Protein AF-A0A433MVR6-F1 (afdb_monomer)

Organism: NCBI:txid1775474

InterPro domains:
  IPR006218 DAHP synthetase I/KDSA [PF00793] (49-346)
  IPR006219 DAHP synthase, class 1 [PTHR21225] (10-360)
  IPR006219 DAHP synthase, class 1 [TIGR00034] (14-357)
  IPR013785 Aldolase-type TIM barrel [G3DSA:3.20.20.70] (6-361)

Mean predicted aligned error: 8.42 Å

Sequence (423 aa):
MSTPNADTYHAEASDIRELPPPESVMRFYPVAGTPVEALVLTTRKTIHQILDGDDDRLLVVMGPCSIHDPKAAFEYALKLAKQRERFADSLEIVMRVYFEKPRTTVGWKGLINDPYLDESFKINEGLRIARQVLIDINNLGLPAGSEFLDVISPQYIGDLISWGAIGARTTESQVHRELASGLSAPIGFKNGTDGNIRIAVDAIQAAARGHHFLSVHKNGHVAIVETTGNPDCHVILRGGKSPNYDAESVELACLGLQEAGLRPSLMVDCSHANSSKMHEKQIAVAGDVAAQIAGGSSRVFGVMVESHLREGAQRFAPGRDRAADLVYGQSITDACLGWDDSVQVLEALSEAVRGRRRARLEKEGVYVRKRRGSVVYSVDSTSPDAAFVDLVDAPLAQPAGAAEGVDLNATGWQHHADFAPLA

pLDDT: mean 87.71, std 20.73, range [27.22, 98.94]

Nearest PDB structures (foldseek):
  1kfl-assembly1_C  TM=9.816E-01  e=2.145E-48  Escherichia coli
  8e0u-assembly1_D  TM=9.886E-01  e=5.923E-48  Escherichia coli K-12
  5czt-assembly1_D  TM=9.886E-01  e=2.137E-47  Neisseria meningitidis MC58
  5dcd-assembly1_B  TM=9.903E-01  e=3.647E-47  Neisseria meningitidis MC58
  5d05-assembly1_D  TM=9.767E-01  e=4.281E-47  Neisseria meningitidis MC58

Solvent-accessible surface area (backbone atoms only — not comparable to full-atom values): 22994 Å² total; per-residue (Å²): 129,86,64,90,64,53,94,83,60,69,79,100,60,99,74,89,80,88,72,76,27,30,48,62,57,39,68,80,59,72,44,87,96,38,73,46,39,55,50,29,55,51,46,26,53,50,51,46,30,30,78,70,63,78,35,82,38,35,37,36,38,38,23,40,56,38,49,76,48,71,66,48,50,50,56,45,40,61,57,47,30,55,49,34,63,75,36,52,89,26,33,48,55,29,36,34,57,21,42,50,69,94,68,97,64,93,68,66,68,21,24,37,44,23,49,79,49,47,75,75,53,45,36,71,55,9,51,52,51,52,42,49,50,45,50,56,38,28,68,64,74,27,44,31,23,33,66,60,93,61,73,53,64,53,63,64,44,50,86,56,37,25,32,36,31,32,48,42,89,40,25,76,36,64,70,51,27,47,45,49,8,56,43,92,33,39,35,33,21,24,23,25,71,70,45,46,51,62,48,16,54,56,27,36,64,52,10,44,34,58,41,75,46,80,35,54,41,52,80,52,46,80,34,81,45,79,30,77,28,23,84,53,46,41,43,25,40,36,18,21,83,52,57,40,67,50,73,68,45,44,51,55,52,25,51,55,28,45,77,71,76,40,73,48,45,30,28,38,32,22,34,57,34,40,17,70,72,37,40,78,39,24,55,58,47,48,49,52,45,21,50,45,28,31,73,55,48,70,48,61,42,27,39,33,44,42,23,30,66,29,50,39,54,47,90,70,47,49,63,73,50,62,74,87,75,56,64,83,39,41,29,69,63,56,45,12,27,24,45,69,60,46,52,52,50,52,52,48,43,35,50,12,42,52,35,20,54,51,52,48,34,51,74,73,45,37,43,79,46,80,50,99,95,45,83,42,54,31,68,46,99,81,55,98,78,55,76,75,64,82,80,72,79,74,81,76,77,77,80,83,72,88,80,80,81,84,56,87,84,70,60,80,84,61,86,82,77,80,73,76,83,82,129

Radius of gyration: 23.16 Å; Cα contacts (8 Å, |Δi|>4): 823; chains: 1; bounding box: 75×46×68 Å

Structure (mmCIF, N/CA/C/O backbone):
data_AF-A0A433MVR6-F1
#
_entry.id   AF-A0A433MVR6-F1
#
loop_
_atom_site.group_PDB
_atom_site.id
_atom_site.type_symbol
_atom_site.label_atom_id
_atom_site.label_alt_id
_atom_site.label_comp_id
_atom_site.label_asym_id
_atom_site.label_entity_id
_atom_site.label_seq_id
_atom_site.pdbx_PDB_ins_code
_atom_site.Cartn_x
_atom_site.Cartn_y
_atom_site.Cartn_z
_atom_site.occupancy
_atom_site.B_iso_or_equiv
_atom_site.auth_seq_id
_atom_site.auth_comp_id
_atom_site.auth_asym_id
_atom_site.auth_atom_id
_atom_site.pdbx_PDB_model_num
ATOM 1 N N . MET A 1 1 ? 26.571 22.822 -30.594 1.00 40.53 1 MET A N 1
ATOM 2 C CA . MET A 1 1 ? 27.180 23.776 -29.644 1.00 40.53 1 MET A CA 1
ATOM 3 C C . MET A 1 1 ? 27.637 22.960 -28.453 1.00 40.53 1 MET A C 1
ATOM 5 O O . MET A 1 1 ? 26.811 22.243 -27.908 1.00 40.53 1 MET A O 1
ATOM 9 N N . SER A 1 2 ? 28.931 22.966 -28.133 1.00 44.94 2 SER A N 1
ATOM 10 C CA . SER A 1 2 ? 29.460 22.289 -26.943 1.00 44.94 2 SER A CA 1
ATOM 11 C C . SER A 1 2 ? 28.759 22.850 -25.709 1.00 44.94 2 SER A C 1
ATOM 13 O O . SER A 1 2 ? 28.774 24.064 -25.500 1.00 44.94 2 SER A O 1
ATOM 15 N N . THR A 1 3 ? 28.104 21.994 -24.933 1.00 50.00 3 THR A N 1
ATOM 16 C CA . THR A 1 3 ? 27.470 22.394 -23.677 1.00 50.00 3 THR A CA 1
ATOM 17 C C . THR A 1 3 ? 28.542 22.948 -22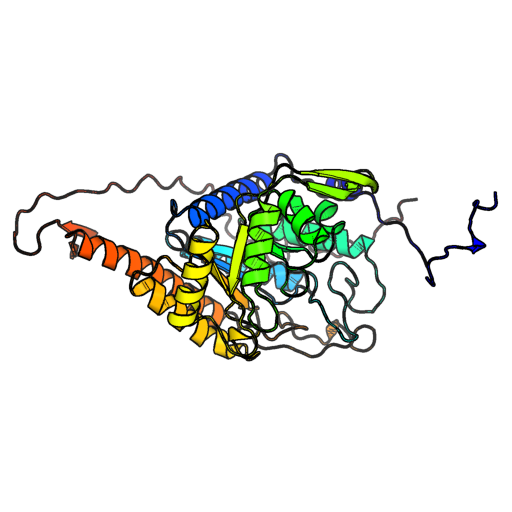.734 1.00 50.00 3 THR A C 1
ATOM 19 O O . THR A 1 3 ? 29.548 22.269 -22.506 1.00 50.00 3 THR A O 1
ATOM 22 N N . PRO A 1 4 ? 28.380 24.173 -22.203 1.00 52.75 4 PRO A N 1
ATOM 23 C CA . PRO A 1 4 ? 29.307 24.691 -21.211 1.00 52.75 4 PRO A CA 1
ATOM 24 C C . PRO A 1 4 ? 29.256 23.765 -19.987 1.00 52.75 4 PRO A C 1
ATOM 26 O O . PRO A 1 4 ? 28.167 23.466 -19.507 1.00 52.75 4 PRO A O 1
ATOM 29 N N . ASN A 1 5 ? 30.420 23.303 -19.517 1.00 54.41 5 ASN A N 1
ATOM 30 C CA . ASN A 1 5 ? 30.623 22.356 -18.402 1.00 54.41 5 ASN A CA 1
ATOM 31 C C . ASN A 1 5 ? 30.424 20.856 -18.686 1.00 54.41 5 ASN A C 1
ATOM 33 O O . ASN A 1 5 ? 30.235 20.098 -17.740 1.00 54.41 5 ASN A O 1
ATOM 37 N N . ALA A 1 6 ? 30.526 20.406 -19.941 1.00 55.09 6 ALA A N 1
ATOM 38 C CA . ALA A 1 6 ? 30.611 18.973 -20.247 1.00 55.09 6 ALA A CA 1
ATOM 39 C C . ALA A 1 6 ? 31.662 18.259 -19.358 1.00 55.09 6 ALA A C 1
ATOM 41 O O . ALA A 1 6 ? 31.325 17.330 -18.638 1.00 55.09 6 ALA A O 1
ATOM 42 N N . ASP A 1 7 ? 32.885 18.785 -19.279 1.00 60.75 7 ASP A N 1
ATOM 43 C CA . ASP A 1 7 ? 34.023 18.068 -18.682 1.00 60.75 7 ASP A CA 1
ATOM 44 C C . ASP A 1 7 ? 33.969 17.852 -17.153 1.00 60.75 7 ASP A C 1
ATOM 46 O O . ASP A 1 7 ? 34.765 17.079 -16.620 1.00 60.75 7 ASP A O 1
ATOM 50 N N . THR A 1 8 ? 33.079 18.533 -16.416 1.00 68.88 8 THR A N 1
ATOM 51 C CA . THR A 1 8 ? 32.998 18.428 -14.942 1.00 68.88 8 THR A CA 1
ATOM 52 C C . THR A 1 8 ? 31.799 17.628 -14.438 1.00 68.88 8 THR A C 1
ATOM 54 O O . THR A 1 8 ? 31.781 17.249 -13.265 1.00 68.88 8 THR A O 1
ATOM 57 N N . TYR A 1 9 ? 30.815 17.345 -15.296 1.00 61.91 9 TYR A N 1
ATOM 58 C CA . TYR A 1 9 ? 29.687 16.475 -14.982 1.00 61.91 9 TYR A CA 1
ATOM 59 C C . TYR A 1 9 ? 29.184 15.770 -16.242 1.00 61.91 9 TYR A C 1
ATOM 61 O O . TYR A 1 9 ? 28.566 16.369 -17.123 1.00 61.91 9 TYR A O 1
ATOM 69 N N . HIS A 1 10 ? 29.374 14.457 -16.261 1.00 65.38 10 HIS A N 1
ATOM 70 C CA . HIS A 1 10 ? 28.699 13.549 -17.168 1.00 65.38 10 HIS A CA 1
ATOM 71 C C . HIS A 1 10 ? 27.978 12.507 -16.323 1.00 65.38 10 HIS A C 1
ATOM 73 O O . HIS A 1 10 ? 28.538 11.994 -15.353 1.00 65.38 10 HIS A O 1
ATOM 79 N N . ALA A 1 11 ? 26.733 12.189 -16.673 1.00 62.41 11 ALA A N 1
ATOM 80 C CA . ALA A 1 11 ? 26.140 10.969 -16.156 1.00 62.41 11 ALA A CA 1
ATOM 81 C C . ALA A 1 11 ? 27.000 9.801 -16.662 1.00 62.41 11 ALA A C 1
ATOM 83 O O . ALA A 1 11 ? 27.183 9.665 -17.871 1.00 62.41 11 ALA A O 1
ATOM 84 N N . GLU A 1 12 ? 27.524 8.978 -15.752 1.00 76.62 12 GLU A N 1
ATOM 85 C CA . GLU A 1 12 ? 28.157 7.688 -16.068 1.00 76.62 12 GLU A CA 1
ATOM 86 C C . GLU A 1 12 ? 27.065 6.714 -16.550 1.00 76.62 12 GLU A C 1
ATOM 88 O O . GLU A 1 12 ? 26.672 5.773 -15.860 1.00 76.62 12 GLU A O 1
ATOM 93 N N . ALA A 1 13 ? 26.484 7.022 -17.709 1.00 73.38 13 ALA A N 1
ATOM 94 C CA . ALA A 1 13 ? 25.318 6.378 -18.283 1.00 73.38 13 ALA A CA 1
ATOM 95 C C . ALA A 1 13 ? 25.655 5.874 -19.685 1.00 73.38 13 ALA A C 1
ATOM 97 O O . ALA A 1 13 ? 26.196 6.601 -20.516 1.00 73.38 13 ALA A O 1
ATOM 98 N N . SER A 1 14 ? 25.300 4.620 -19.960 1.00 78.69 14 SER A N 1
ATOM 99 C CA . SER A 1 14 ? 25.455 4.029 -21.290 1.00 78.69 14 SER A CA 1
ATOM 100 C C . SER A 1 14 ? 24.439 4.562 -22.305 1.00 78.69 14 SER A C 1
ATOM 102 O O . SER A 1 14 ? 24.675 4.452 -23.503 1.00 78.69 14 SER A O 1
ATOM 104 N N . ASP A 1 15 ? 23.300 5.082 -21.834 1.00 82.38 15 ASP A N 1
ATOM 105 C CA . ASP A 1 15 ? 22.195 5.607 -22.644 1.00 82.38 15 ASP A CA 1
ATOM 106 C C . ASP A 1 15 ? 21.278 6.500 -21.782 1.00 82.38 15 ASP A C 1
ATOM 108 O O . ASP A 1 15 ? 21.122 6.249 -20.584 1.00 82.38 15 ASP A O 1
ATOM 112 N N . ILE A 1 16 ? 20.661 7.522 -22.383 1.00 83.19 16 ILE A N 1
ATOM 113 C CA . ILE A 1 16 ? 19.662 8.399 -21.751 1.00 83.19 16 ILE A CA 1
ATOM 114 C C . ILE A 1 16 ? 18.509 8.584 -22.739 1.00 83.19 16 ILE A C 1
ATOM 116 O O . ILE A 1 16 ? 18.700 9.096 -23.841 1.00 83.19 16 ILE A O 1
ATOM 120 N N . ARG A 1 17 ? 17.300 8.196 -22.322 1.00 87.19 17 ARG A N 1
ATOM 121 C CA . ARG A 1 17 ? 16.072 8.302 -23.118 1.00 87.19 17 ARG A CA 1
ATOM 122 C C . ARG A 1 17 ? 15.026 9.124 -22.378 1.00 87.19 17 ARG A C 1
ATOM 124 O O . ARG A 1 17 ? 14.843 8.960 -21.174 1.00 87.19 17 ARG A O 1
ATOM 131 N N . GLU A 1 18 ? 14.328 9.982 -23.111 1.00 89.81 18 GLU A N 1
ATOM 132 C CA . GLU A 1 18 ? 13.234 10.785 -22.568 1.00 89.81 18 GLU A CA 1
ATOM 133 C C . GLU A 1 18 ? 11.985 9.926 -22.312 1.00 89.81 18 GLU A C 1
ATOM 135 O O . GLU A 1 18 ? 11.651 9.016 -23.080 1.00 89.81 18 GLU A O 1
ATOM 140 N N . LEU A 1 19 ? 11.283 10.237 -21.220 1.00 93.69 19 LEU A N 1
ATOM 141 C CA . LEU A 1 19 ? 9.950 9.709 -20.934 1.00 93.69 19 LEU A CA 1
ATOM 142 C C . LEU A 1 19 ? 8.889 10.641 -21.539 1.00 93.69 19 LEU A C 1
ATOM 144 O O . LEU A 1 19 ? 9.098 11.856 -21.576 1.00 93.69 19 LEU A O 1
ATOM 148 N N . PRO A 1 20 ? 7.731 10.119 -21.984 1.00 93.06 20 PRO A N 1
ATOM 149 C CA . PRO A 1 20 ? 6.635 10.959 -22.433 1.00 93.06 20 PRO A CA 1
ATOM 150 C C . PRO A 1 20 ? 6.147 11.825 -21.267 1.00 93.06 20 PRO A C 1
ATOM 152 O O . PRO A 1 20 ? 6.034 11.313 -20.155 1.00 93.06 20 PRO A O 1
ATOM 155 N N . PRO A 1 21 ? 5.770 13.091 -21.502 1.00 95.94 21 PRO A N 1
ATOM 156 C CA . PRO A 1 21 ? 5.158 13.922 -20.472 1.00 95.94 21 PRO A CA 1
ATOM 157 C C . PRO A 1 21 ? 3.971 13.228 -19.783 1.00 95.94 21 PRO A C 1
ATOM 159 O O . PRO A 1 21 ? 3.166 12.593 -20.478 1.00 95.94 21 PRO A O 1
ATOM 162 N N . PRO A 1 22 ? 3.787 13.383 -18.457 1.00 96.62 22 PRO A N 1
ATOM 163 C CA . PRO A 1 22 ? 2.643 12.801 -17.756 1.00 96.62 22 PRO A CA 1
ATOM 164 C C . PRO A 1 22 ? 1.285 13.125 -18.392 1.00 96.62 22 PRO A C 1
ATOM 166 O O . PRO A 1 22 ? 0.444 12.239 -18.531 1.00 96.62 22 PRO A O 1
ATOM 169 N N . GLU A 1 23 ? 1.084 14.365 -18.848 1.00 95.56 23 GLU A N 1
ATOM 170 C CA . GLU A 1 23 ? -0.154 14.807 -19.503 1.00 95.56 23 GLU A CA 1
ATOM 171 C C . GLU A 1 23 ? -0.449 14.043 -20.798 1.00 95.56 23 GLU A C 1
ATOM 173 O O . GLU A 1 23 ? -1.612 13.796 -21.116 1.00 95.56 23 GLU A O 1
ATOM 178 N N . SER A 1 24 ? 0.593 13.622 -21.523 1.00 94.56 24 SER A N 1
ATOM 179 C CA . SER A 1 24 ? 0.449 12.830 -22.744 1.00 94.56 24 SER A CA 1
ATOM 180 C C . SER A 1 24 ? -0.156 11.471 -22.414 1.00 94.56 24 SER A C 1
ATOM 182 O O . SER A 1 24 ? -1.156 11.079 -23.009 1.00 94.56 24 SER A O 1
ATOM 184 N N . VAL A 1 25 ? 0.374 10.793 -21.391 1.00 94.12 25 VAL A N 1
ATOM 185 C CA . VAL A 1 25 ? -0.183 9.520 -20.914 1.00 94.12 25 VAL A CA 1
ATOM 186 C C . VAL A 1 25 ? -1.604 9.731 -20.381 1.00 94.12 25 VAL A C 1
ATOM 188 O O . VAL A 1 25 ? -2.526 9.032 -20.791 1.00 94.12 25 VAL A O 1
ATOM 191 N N . MET A 1 26 ? -1.827 10.738 -19.537 1.00 94.81 26 MET A N 1
ATOM 192 C CA . MET A 1 26 ? -3.146 11.023 -18.956 1.00 94.81 26 MET A CA 1
ATOM 193 C C . MET A 1 26 ? -4.222 11.328 -20.003 1.00 94.81 26 MET A C 1
ATOM 195 O O . MET A 1 26 ? -5.380 10.974 -19.802 1.00 94.81 26 MET A O 1
ATOM 199 N N . ARG A 1 27 ? -3.859 11.929 -21.141 1.00 93.94 27 ARG A N 1
ATOM 200 C CA . ARG A 1 27 ? -4.797 12.207 -22.236 1.00 93.94 27 ARG A CA 1
ATOM 201 C C . ARG A 1 27 ? -5.346 10.938 -22.893 1.00 93.94 27 ARG A C 1
ATOM 203 O O . ARG A 1 27 ? -6.508 10.930 -23.286 1.00 93.94 27 ARG A O 1
ATOM 210 N N . PHE A 1 28 ? -4.534 9.888 -23.019 1.00 92.69 28 PHE A N 1
ATOM 211 C CA . PHE A 1 28 ? -4.978 8.596 -23.563 1.00 92.69 28 PHE A CA 1
ATOM 212 C C . PHE A 1 28 ? -5.718 7.739 -22.529 1.00 92.69 28 PHE A C 1
ATOM 214 O O . PHE A 1 28 ? -6.469 6.845 -22.902 1.00 92.69 28 PHE A O 1
ATOM 221 N N . TYR A 1 29 ? -5.538 8.047 -21.244 1.00 92.00 29 TYR A N 1
ATOM 222 C CA . TYR A 1 29 ? -6.104 7.319 -20.112 1.00 92.00 29 TYR A CA 1
ATOM 223 C C . TYR A 1 29 ? -6.784 8.302 -19.130 1.00 92.00 29 TYR A C 1
ATOM 225 O O . TYR A 1 29 ? -6.279 8.498 -18.012 1.00 92.00 29 TYR A O 1
ATOM 233 N N . PRO A 1 30 ? -7.867 8.989 -19.551 1.00 93.06 30 PRO A N 1
ATOM 234 C CA . PRO A 1 30 ? -8.478 10.066 -18.779 1.00 93.06 30 PRO A CA 1
ATOM 235 C C . PRO A 1 30 ? -9.259 9.536 -17.572 1.00 93.06 30 PRO A C 1
ATOM 237 O O . PRO A 1 30 ? -9.938 8.517 -17.654 1.00 93.06 30 PRO A O 1
ATOM 240 N N . VAL A 1 31 ? -9.183 10.271 -16.460 1.00 94.25 31 VAL A N 1
ATOM 241 C CA . VAL A 1 31 ? -9.880 9.945 -15.200 1.00 94.25 31 VAL A CA 1
ATOM 242 C C . VAL A 1 31 ? -10.881 11.030 -14.808 1.00 94.25 31 VAL A C 1
ATOM 244 O O . VAL A 1 31 ? -11.945 10.710 -14.286 1.00 94.25 31 VAL A O 1
ATOM 247 N N . ALA A 1 32 ? -10.587 12.298 -15.102 1.00 93.00 32 ALA A N 1
ATOM 248 C CA . ALA A 1 32 ? -11.468 13.416 -14.776 1.00 93.00 32 ALA A CA 1
ATOM 249 C C . ALA A 1 32 ? -12.870 13.240 -15.392 1.00 93.00 32 ALA A C 1
ATOM 251 O O . ALA A 1 32 ? -13.007 12.950 -16.582 1.00 93.00 32 ALA A O 1
ATOM 252 N N . GLY A 1 33 ? -13.906 13.423 -14.578 1.00 94.00 33 GLY A N 1
ATOM 253 C CA . GLY A 1 33 ? -15.312 13.264 -14.940 1.00 94.00 33 GLY A CA 1
ATOM 254 C C . GLY A 1 33 ? -15.796 11.814 -15.050 1.00 94.00 33 GLY A C 1
ATOM 255 O O . GLY A 1 33 ? -16.928 11.593 -15.477 1.00 94.00 33 GLY A O 1
ATOM 256 N N . THR A 1 34 ? -14.975 10.822 -14.695 1.00 96.94 34 THR A N 1
ATOM 257 C CA . THR A 1 34 ? -15.342 9.398 -14.783 1.00 96.94 34 THR A CA 1
ATOM 258 C C . THR A 1 34 ? -15.802 8.835 -13.428 1.00 96.94 34 THR A C 1
ATOM 260 O O . THR A 1 34 ? -15.471 9.394 -12.379 1.00 96.94 34 THR A O 1
ATOM 263 N N . PRO A 1 35 ? -16.503 7.684 -13.399 1.00 97.81 35 PRO A N 1
ATOM 264 C CA . PRO A 1 35 ? -16.788 6.971 -12.151 1.00 97.81 35 PRO A CA 1
ATOM 265 C C . PRO A 1 35 ? -15.534 6.595 -11.344 1.00 97.81 35 PRO A C 1
ATOM 267 O O . PRO A 1 35 ? -15.609 6.492 -10.121 1.00 97.81 35 PRO A O 1
ATOM 270 N N . VAL A 1 36 ? -14.379 6.436 -12.004 1.00 98.38 36 VAL A N 1
ATOM 271 C CA . VAL A 1 36 ? -13.091 6.167 -11.345 1.00 98.38 36 VAL A CA 1
ATOM 272 C C . VAL A 1 36 ? -12.664 7.340 -10.467 1.00 98.38 36 VAL A C 1
ATOM 274 O O . VAL A 1 36 ? -12.262 7.122 -9.327 1.00 98.38 36 VAL A O 1
ATOM 277 N N . GLU A 1 37 ? -12.794 8.580 -10.948 1.00 98.25 37 GLU A N 1
ATOM 278 C CA . GLU A 1 37 ? -12.492 9.768 -10.138 1.00 98.25 37 GLU A CA 1
ATOM 279 C C . GLU A 1 37 ? -13.375 9.814 -8.888 1.00 98.25 37 GLU A C 1
ATOM 281 O O . GLU A 1 37 ? -12.871 9.989 -7.777 1.00 98.25 37 GLU A O 1
ATOM 286 N N . ALA A 1 38 ? -14.683 9.593 -9.054 1.00 98.44 38 ALA A N 1
ATOM 287 C CA . ALA A 1 38 ? -15.625 9.572 -7.940 1.00 98.44 38 ALA A CA 1
ATOM 288 C C . ALA A 1 38 ? -15.262 8.489 -6.912 1.00 98.44 38 ALA A C 1
ATOM 290 O O . ALA A 1 38 ? -15.201 8.784 -5.719 1.00 98.44 38 ALA A O 1
ATOM 291 N N . LEU A 1 39 ? -14.951 7.268 -7.363 1.00 98.81 39 LEU A N 1
ATOM 292 C CA . LEU A 1 39 ? -14.508 6.181 -6.489 1.00 98.81 39 LEU A CA 1
ATOM 293 C C . LEU A 1 39 ? -13.250 6.568 -5.705 1.00 98.81 39 LEU A C 1
ATOM 295 O O . LEU A 1 39 ? -13.227 6.420 -4.484 1.00 98.81 39 LEU A O 1
ATOM 299 N N . VAL A 1 40 ? -12.221 7.089 -6.381 1.00 98.81 40 VAL A N 1
ATOM 300 C CA . VAL A 1 40 ? -10.959 7.469 -5.733 1.00 98.81 40 VAL A CA 1
ATOM 301 C C . VAL A 1 40 ? -11.196 8.535 -4.665 1.00 98.81 40 VAL A C 1
ATOM 303 O O . VAL A 1 40 ? -10.710 8.386 -3.542 1.00 98.81 40 VAL A O 1
ATOM 306 N N . LEU A 1 41 ? -11.960 9.585 -4.983 1.00 98.62 41 LEU A N 1
ATOM 307 C CA . LEU A 1 41 ? -12.265 10.672 -4.050 1.00 98.62 41 LEU A CA 1
ATOM 308 C C . LEU A 1 41 ? -13.105 10.195 -2.860 1.00 98.62 41 LEU A C 1
ATOM 310 O O . LEU A 1 41 ? -12.794 10.532 -1.715 1.00 98.62 41 LEU A O 1
ATOM 314 N N . THR A 1 42 ? -14.138 9.384 -3.102 1.00 98.62 42 THR A N 1
ATOM 315 C CA . THR A 1 42 ? -14.970 8.822 -2.033 1.00 98.62 42 THR A CA 1
ATOM 316 C C . THR A 1 42 ? -14.162 7.895 -1.132 1.00 98.62 42 THR A C 1
ATOM 318 O O . THR A 1 42 ? -14.232 8.046 0.084 1.00 98.62 42 THR A O 1
ATOM 321 N N . THR A 1 43 ? -13.339 7.000 -1.685 1.00 98.88 43 THR A N 1
ATOM 322 C CA . THR A 1 43 ? -12.502 6.113 -0.867 1.00 98.88 43 THR A CA 1
ATOM 323 C C . THR A 1 43 ? -11.470 6.895 -0.057 1.00 98.88 43 THR A C 1
ATOM 325 O O . THR A 1 43 ? -11.283 6.587 1.115 1.00 98.88 43 THR A O 1
ATOM 328 N N . ARG A 1 44 ? -10.833 7.937 -0.613 1.00 98.81 44 ARG A N 1
ATOM 329 C CA . ARG A 1 44 ? -9.914 8.796 0.163 1.00 98.81 44 ARG A CA 1
ATOM 330 C C . ARG A 1 44 ? -10.617 9.423 1.365 1.00 98.81 44 ARG A C 1
ATOM 332 O O . ARG A 1 44 ? -10.091 9.366 2.472 1.00 98.81 44 ARG A O 1
ATOM 339 N N . LYS A 1 45 ? -11.833 9.943 1.164 1.00 98.75 45 LYS A N 1
ATOM 340 C CA . LYS A 1 45 ? -12.663 10.480 2.250 1.00 98.75 45 LYS A CA 1
ATOM 341 C C . LYS A 1 45 ? -13.010 9.410 3.290 1.00 98.75 45 LYS A C 1
ATOM 343 O O . LYS A 1 45 ? -12.926 9.680 4.481 1.00 98.75 45 LYS A O 1
ATOM 348 N N . THR A 1 46 ? -13.380 8.210 2.857 1.00 98.81 46 THR A N 1
ATOM 349 C CA . THR A 1 46 ? -13.657 7.089 3.762 1.00 98.81 46 THR A CA 1
ATOM 350 C C . THR A 1 46 ? -12.434 6.714 4.593 1.00 98.81 46 THR A C 1
ATOM 352 O O . THR A 1 46 ? -12.546 6.538 5.801 1.00 98.81 46 THR A O 1
ATOM 355 N N . ILE A 1 47 ? -11.254 6.626 3.979 1.00 98.88 47 ILE A N 1
ATOM 356 C CA . ILE A 1 47 ? -10.023 6.314 4.707 1.00 98.88 47 ILE A CA 1
ATOM 357 C C . ILE A 1 47 ? -9.697 7.423 5.707 1.00 98.88 47 ILE A C 1
ATOM 359 O O . ILE A 1 47 ? -9.348 7.110 6.838 1.00 98.88 47 ILE A O 1
ATOM 363 N N . HIS A 1 48 ? -9.866 8.693 5.332 1.00 98.62 48 HIS A N 1
ATOM 364 C CA . HIS A 1 48 ? -9.757 9.812 6.268 1.00 98.62 48 HIS A CA 1
ATOM 365 C C . HIS A 1 48 ? -10.697 9.630 7.474 1.00 98.62 48 HIS A C 1
ATOM 367 O O . HIS A 1 48 ? -10.246 9.696 8.608 1.00 98.62 48 HIS A O 1
ATOM 373 N N . GLN A 1 49 ? -11.970 9.279 7.261 1.00 98.69 49 GLN A N 1
ATOM 374 C CA . GLN A 1 49 ? -12.922 9.024 8.355 1.00 98.69 49 GLN A CA 1
ATOM 375 C C . GLN A 1 49 ? -12.502 7.854 9.262 1.00 98.69 49 GLN A C 1
ATOM 377 O O . GLN A 1 49 ? -12.684 7.929 10.476 1.00 98.69 49 GLN A O 1
ATOM 382 N N . ILE A 1 50 ? -11.906 6.797 8.701 1.00 98.69 50 ILE A N 1
ATOM 383 C CA . ILE A 1 50 ? -11.346 5.677 9.476 1.00 98.69 50 ILE A CA 1
ATOM 384 C C . ILE A 1 50 ? -10.139 6.137 10.309 1.00 98.69 50 ILE A C 1
ATOM 386 O O . ILE A 1 50 ? -10.042 5.810 11.492 1.00 98.69 50 ILE A O 1
ATOM 390 N N . LEU A 1 51 ? -9.229 6.920 9.719 1.00 97.81 51 LEU A N 1
ATOM 391 C CA . LEU A 1 51 ? -8.080 7.506 10.424 1.00 97.81 51 LEU A CA 1
ATOM 392 C C . LEU A 1 51 ? -8.518 8.475 11.531 1.00 97.81 51 LEU A C 1
ATOM 394 O O . LEU A 1 51 ? -7.854 8.583 12.568 1.00 97.81 51 LEU A O 1
ATOM 398 N N . ASP A 1 52 ? -9.644 9.154 11.318 1.00 95.75 52 ASP A N 1
ATOM 399 C CA . ASP A 1 52 ? -10.236 10.098 12.256 1.00 95.75 52 ASP A CA 1
ATOM 400 C C . ASP A 1 52 ? -11.006 9.436 13.400 1.00 95.75 52 ASP A C 1
ATOM 402 O O . ASP A 1 52 ? -11.157 10.041 14.466 1.00 95.75 52 ASP A O 1
ATOM 406 N N . GLY A 1 53 ? -11.390 8.170 13.222 1.00 95.62 53 GLY A N 1
ATOM 407 C CA . GLY A 1 53 ? -12.220 7.411 14.154 1.00 95.62 53 GLY A CA 1
ATOM 408 C C . GLY A 1 53 ? -13.721 7.676 14.003 1.00 95.62 53 GLY A C 1
ATOM 409 O O . GLY A 1 53 ? -14.500 7.210 14.834 1.00 95.62 53 GLY A O 1
ATOM 410 N N . ASP A 1 54 ? -14.120 8.397 12.952 1.00 97.44 54 ASP A N 1
ATOM 411 C CA . ASP A 1 54 ? -15.516 8.688 12.605 1.00 97.44 54 ASP A CA 1
ATOM 412 C C . ASP A 1 54 ? -16.197 7.509 11.889 1.00 97.44 54 ASP A C 1
ATOM 414 O O . ASP A 1 54 ? -17.420 7.375 11.930 1.00 97.44 54 ASP A O 1
ATOM 418 N N . ASP A 1 55 ? -15.410 6.644 11.247 1.00 98.19 55 ASP A N 1
ATOM 419 C CA . ASP A 1 55 ? -15.846 5.359 10.701 1.00 98.19 55 ASP A CA 1
ATOM 420 C C . ASP A 1 55 ? -15.096 4.245 11.437 1.00 98.19 55 ASP A C 1
ATOM 422 O O . ASP A 1 55 ? -13.867 4.238 11.504 1.00 98.19 55 ASP A O 1
ATOM 426 N N . ASP A 1 56 ? -15.833 3.307 12.031 1.00 97.56 56 ASP A N 1
ATOM 427 C CA . ASP A 1 56 ? -15.225 2.237 12.810 1.00 97.56 56 ASP A CA 1
ATOM 428 C C . ASP A 1 56 ? -14.774 1.054 11.935 1.00 97.56 56 ASP A C 1
ATOM 430 O O . ASP A 1 56 ? -14.106 0.147 12.432 1.00 97.56 56 ASP A O 1
ATOM 434 N N . ARG A 1 57 ? -15.092 1.020 10.638 1.00 98.75 57 ARG A N 1
ATOM 435 C CA . ARG A 1 57 ? -14.637 -0.061 9.753 1.00 98.75 57 ARG A CA 1
ATOM 436 C C . ARG A 1 57 ? -13.114 -0.194 9.743 1.00 98.75 57 ARG A C 1
ATOM 438 O O . ARG A 1 57 ? -12.373 0.762 9.951 1.00 98.75 57 ARG A O 1
ATOM 445 N N . LEU A 1 58 ? -12.642 -1.412 9.492 1.00 98.88 58 LEU A N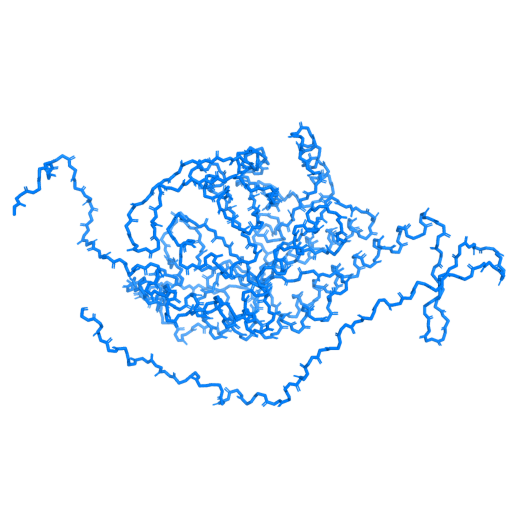 1
ATOM 446 C CA . LEU A 1 58 ? -11.214 -1.696 9.377 1.00 98.88 58 LEU A CA 1
ATOM 447 C C . LEU A 1 58 ? -10.754 -1.487 7.929 1.00 98.88 58 LEU A C 1
ATOM 449 O O . LEU A 1 58 ? -11.301 -2.104 7.012 1.00 98.88 58 LEU A O 1
ATOM 453 N N . LEU A 1 59 ? -9.718 -0.675 7.720 1.00 98.94 59 LEU A N 1
ATOM 454 C CA . LEU A 1 59 ? -9.059 -0.573 6.417 1.00 98.94 59 LEU A CA 1
ATOM 455 C C . LEU A 1 59 ? -8.249 -1.846 6.140 1.00 98.94 59 LEU A C 1
ATOM 457 O O . LEU A 1 59 ? -7.372 -2.211 6.919 1.00 98.94 59 LEU A O 1
ATOM 461 N N . VAL A 1 60 ? -8.487 -2.500 5.007 1.00 98.94 60 VAL A N 1
ATOM 462 C CA . VAL A 1 60 ? -7.745 -3.696 4.593 1.00 98.94 60 VAL A CA 1
ATOM 463 C C . VAL A 1 60 ? -7.068 -3.445 3.252 1.00 98.94 60 VAL A C 1
ATOM 465 O O . VAL A 1 60 ? -7.729 -3.395 2.217 1.00 98.94 60 VAL A O 1
ATOM 468 N N . VAL A 1 61 ? -5.739 -3.320 3.265 1.00 98.94 61 VAL A N 1
ATOM 469 C CA . VAL A 1 61 ? -4.916 -3.214 2.051 1.00 98.94 61 VAL A CA 1
ATOM 470 C C . VAL A 1 61 ? -4.420 -4.607 1.672 1.00 98.94 61 VAL A C 1
ATOM 472 O O . VAL A 1 61 ? -3.473 -5.121 2.269 1.00 98.94 61 VAL A O 1
ATOM 475 N N . MET A 1 62 ? -5.061 -5.239 0.690 1.00 98.88 62 MET A N 1
ATOM 476 C CA . MET A 1 62 ? -4.845 -6.654 0.367 1.00 98.88 62 MET A CA 1
ATOM 477 C C . MET A 1 62 ? -4.583 -6.868 -1.127 1.00 98.88 62 MET A C 1
ATOM 479 O O . MET A 1 62 ? -5.264 -6.298 -1.976 1.00 98.88 62 MET A O 1
ATOM 483 N N . GLY A 1 63 ? -3.583 -7.682 -1.467 1.00 98.88 63 GLY A N 1
ATOM 484 C CA . GLY A 1 63 ? -3.273 -8.027 -2.858 1.00 98.88 63 GLY A CA 1
ATOM 485 C C . GLY A 1 63 ? -1.841 -8.522 -3.066 1.00 98.88 63 GLY A C 1
ATOM 486 O O . GLY A 1 63 ? -1.128 -8.753 -2.085 1.00 98.88 63 GLY A O 1
ATOM 487 N N . PRO A 1 64 ? -1.415 -8.719 -4.326 1.00 98.69 64 PRO A N 1
ATOM 488 C CA . PRO A 1 64 ? -0.098 -9.261 -4.652 1.00 98.69 64 PRO A CA 1
ATOM 489 C C . PRO A 1 64 ? 1.063 -8.470 -4.032 1.00 98.69 64 PRO A C 1
ATOM 491 O O . PRO A 1 64 ? 0.996 -7.246 -3.899 1.00 98.69 64 PRO A O 1
ATOM 494 N N . CYS A 1 65 ? 2.178 -9.145 -3.714 1.00 98.19 65 CYS A N 1
ATOM 495 C CA . CYS A 1 65 ? 3.408 -8.459 -3.290 1.00 98.19 65 CYS A CA 1
ATOM 496 C C . CYS A 1 65 ? 3.851 -7.426 -4.342 1.00 98.19 65 CYS A C 1
ATOM 498 O O . CYS A 1 65 ? 4.105 -6.268 -4.000 1.00 98.19 65 CYS A O 1
ATOM 500 N N . SER A 1 66 ? 3.874 -7.845 -5.612 1.00 98.12 66 SER A N 1
ATOM 501 C CA . SER A 1 66 ? 4.024 -6.989 -6.787 1.00 98.12 66 SER A CA 1
ATOM 502 C C . SER A 1 66 ? 3.266 -7.571 -7.988 1.00 98.12 66 SER A C 1
ATOM 504 O O . SER A 1 66 ? 3.120 -8.791 -8.108 1.00 98.12 66 SER A O 1
ATOM 506 N N . ILE A 1 67 ? 2.771 -6.706 -8.874 1.00 98.69 67 ILE A N 1
ATOM 507 C CA . ILE A 1 67 ? 2.049 -7.092 -10.092 1.00 98.69 67 ILE A CA 1
ATOM 508 C C . ILE A 1 67 ? 3.040 -7.251 -11.234 1.00 98.69 67 ILE A C 1
ATOM 510 O O . ILE A 1 67 ? 3.648 -6.269 -11.639 1.00 98.69 67 ILE A O 1
ATOM 514 N N . HIS A 1 68 ? 3.145 -8.461 -11.780 1.00 98.44 68 HIS A N 1
ATOM 515 C CA . HIS A 1 68 ? 3.942 -8.772 -12.973 1.00 98.44 68 HIS A CA 1
ATOM 516 C C . HIS A 1 68 ? 3.078 -9.185 -14.176 1.00 98.44 68 HIS A C 1
ATOM 518 O O . HIS A 1 68 ? 3.515 -9.049 -15.312 1.00 98.44 68 HIS A O 1
ATOM 524 N N . ASP A 1 69 ? 1.849 -9.652 -13.929 1.00 98.50 69 ASP A N 1
ATOM 525 C CA . ASP A 1 69 ? 0.872 -10.030 -14.952 1.00 98.50 69 ASP A CA 1
ATOM 526 C C . ASP A 1 69 ? -0.431 -9.225 -14.764 1.00 98.50 69 ASP A C 1
ATOM 528 O O . ASP A 1 69 ? -1.187 -9.485 -13.818 1.00 98.50 69 ASP A O 1
ATOM 532 N N . PRO A 1 70 ? -0.717 -8.254 -15.654 1.00 98.56 70 PRO A N 1
ATOM 533 C CA . PRO A 1 70 ? -1.969 -7.500 -15.660 1.00 98.56 70 PRO A CA 1
ATOM 534 C C . PRO A 1 70 ? -3.238 -8.364 -15.684 1.00 98.56 70 PRO A C 1
ATOM 536 O O . PRO A 1 70 ? -4.231 -7.993 -15.059 1.00 98.56 70 PRO A O 1
ATOM 539 N N . LYS A 1 71 ? -3.223 -9.523 -16.362 1.00 98.50 71 LYS A N 1
ATOM 540 C CA . LYS A 1 71 ? -4.404 -10.397 -16.462 1.00 98.50 71 LYS A CA 1
ATOM 541 C C . LYS A 1 71 ? -4.710 -11.054 -15.120 1.00 98.50 71 LYS A C 1
ATOM 543 O O . LYS A 1 71 ? -5.837 -10.958 -14.636 1.00 98.50 71 LYS A O 1
ATOM 548 N N . ALA A 1 72 ? -3.695 -11.635 -14.479 1.00 98.69 72 ALA A N 1
ATOM 549 C CA . ALA A 1 72 ? -3.834 -12.188 -13.135 1.00 98.69 72 ALA A CA 1
ATOM 550 C C . ALA A 1 72 ? -4.238 -11.122 -12.104 1.00 98.69 72 ALA A C 1
ATOM 552 O O . ALA A 1 72 ? -5.035 -11.408 -11.209 1.00 98.69 72 ALA A O 1
ATOM 553 N N . ALA A 1 73 ? -3.723 -9.892 -12.228 1.00 98.75 73 ALA A N 1
ATOM 554 C CA . ALA A 1 73 ? -4.127 -8.781 -11.369 1.00 98.75 73 ALA A CA 1
ATOM 555 C C . ALA A 1 73 ? -5.612 -8.431 -11.540 1.00 98.75 73 ALA A C 1
ATOM 557 O O . ALA A 1 73 ? -6.310 -8.258 -10.542 1.00 98.75 73 ALA A O 1
ATOM 558 N N . PHE A 1 74 ? -6.111 -8.385 -12.777 1.00 98.81 74 PHE A N 1
ATOM 559 C CA . PHE A 1 74 ? -7.521 -8.121 -13.056 1.00 98.81 74 PHE A CA 1
ATOM 560 C C . PHE A 1 74 ? -8.442 -9.240 -12.545 1.00 98.81 74 PHE A C 1
ATOM 562 O O . PHE A 1 74 ? -9.466 -8.961 -11.924 1.00 98.81 74 PHE A O 1
ATOM 569 N N . GLU A 1 75 ? -8.071 -10.513 -12.720 1.00 98.88 75 GLU A N 1
ATOM 570 C CA . GLU A 1 75 ? -8.844 -11.629 -12.156 1.00 98.88 75 GLU A CA 1
ATOM 571 C C . GLU A 1 75 ? -8.875 -11.578 -10.622 1.00 98.88 75 GLU A C 1
ATOM 573 O O . GLU A 1 75 ? -9.931 -11.758 -10.009 1.00 98.88 75 GLU A O 1
ATOM 578 N N . TYR A 1 76 ? -7.735 -11.299 -9.988 1.00 98.94 76 TYR A N 1
ATOM 579 C CA . TYR A 1 76 ? -7.676 -11.108 -8.543 1.00 98.94 76 TYR A CA 1
ATOM 580 C C . TYR A 1 76 ? -8.585 -9.950 -8.096 1.00 98.94 76 TYR A C 1
ATOM 582 O O . TYR A 1 76 ? -9.358 -10.107 -7.148 1.00 98.94 76 TYR A O 1
ATOM 590 N N . ALA A 1 77 ? -8.563 -8.826 -8.818 1.00 98.94 77 ALA A N 1
ATOM 591 C CA . ALA A 1 77 ? -9.413 -7.666 -8.562 1.00 98.94 77 ALA A CA 1
ATOM 592 C C . ALA A 1 77 ? -10.908 -8.001 -8.672 1.00 98.94 77 ALA A C 1
ATOM 594 O O . ALA A 1 77 ? -11.678 -7.647 -7.782 1.00 98.94 77 ALA A O 1
ATOM 595 N N . LEU A 1 78 ? -11.324 -8.758 -9.694 1.00 98.81 78 LEU A N 1
ATOM 596 C CA . LEU A 1 78 ? -12.708 -9.228 -9.843 1.00 98.81 78 LEU A CA 1
ATOM 597 C C . LEU A 1 78 ? -13.179 -10.034 -8.631 1.00 98.81 78 LEU A C 1
ATOM 599 O O . LEU A 1 78 ? -14.319 -9.894 -8.181 1.00 98.81 78 LEU A O 1
ATOM 603 N N . LYS A 1 79 ? -12.313 -10.900 -8.096 1.00 98.88 79 LYS A N 1
ATOM 604 C CA . LYS A 1 79 ? -12.646 -11.688 -6.910 1.00 98.88 79 LYS A CA 1
ATOM 605 C C . LYS A 1 79 ? -12.669 -10.830 -5.641 1.00 98.88 79 LYS A C 1
ATOM 607 O O . LYS A 1 79 ? -13.572 -11.005 -4.820 1.00 98.88 79 LYS A O 1
ATOM 612 N N . LEU A 1 80 ? -11.722 -9.901 -5.487 1.00 98.94 80 LEU A N 1
ATOM 613 C CA . LEU A 1 80 ? -11.625 -9.027 -4.315 1.00 98.94 80 LEU A CA 1
ATOM 614 C C . LEU A 1 80 ? -12.748 -7.980 -4.272 1.00 98.94 80 LEU A C 1
ATOM 616 O O . LEU A 1 80 ? -13.276 -7.719 -3.194 1.00 98.94 80 LEU A O 1
ATOM 620 N N . ALA A 1 81 ? -13.195 -7.463 -5.419 1.00 98.88 81 ALA A N 1
ATOM 621 C CA . ALA A 1 81 ? -14.333 -6.546 -5.521 1.00 98.88 81 ALA A CA 1
ATOM 622 C C . ALA A 1 81 ? -15.611 -7.150 -4.911 1.00 98.88 81 ALA A C 1
ATOM 624 O O . ALA A 1 81 ? -16.294 -6.500 -4.122 1.00 98.88 81 ALA A O 1
ATOM 625 N N . LYS A 1 82 ? -15.872 -8.440 -5.168 1.00 98.81 82 LYS A N 1
ATOM 626 C CA . LYS A 1 82 ? -16.994 -9.171 -4.550 1.00 98.81 82 LYS A CA 1
ATOM 627 C C . LYS A 1 82 ? -16.864 -9.270 -3.029 1.00 98.81 82 LYS A C 1
ATOM 629 O O . LYS A 1 82 ? -17.868 -9.236 -2.325 1.00 98.81 82 LYS A O 1
ATOM 634 N N . GLN A 1 83 ? -15.642 -9.401 -2.506 1.00 98.88 83 GLN A N 1
ATOM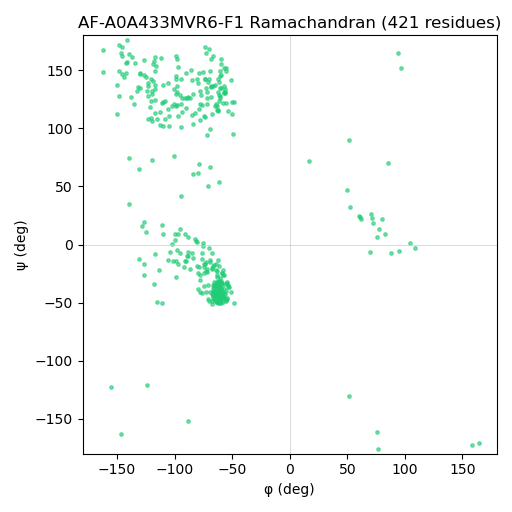 635 C CA . GLN A 1 83 ? -15.430 -9.408 -1.056 1.00 98.88 83 GLN A CA 1
ATOM 636 C C . GLN A 1 83 ? -15.575 -8.006 -0.453 1.00 98.88 83 GLN A C 1
ATOM 638 O O . GLN A 1 83 ? -16.122 -7.883 0.639 1.00 98.88 83 GLN A O 1
ATOM 643 N N . ARG A 1 84 ? -15.154 -6.951 -1.168 1.00 98.81 84 ARG A N 1
ATOM 644 C CA . ARG A 1 84 ? -15.381 -5.555 -0.757 1.00 98.81 84 ARG A CA 1
ATOM 645 C C . ARG A 1 84 ? -16.867 -5.274 -0.575 1.00 98.81 84 ARG A C 1
ATOM 647 O O . ARG A 1 84 ? -17.239 -4.711 0.444 1.00 98.81 84 ARG A O 1
ATOM 654 N N . GLU A 1 85 ? -17.704 -5.714 -1.513 1.00 98.69 85 GLU A N 1
ATOM 655 C CA . GLU A 1 85 ? -19.163 -5.615 -1.387 1.00 98.69 85 GLU A CA 1
ATOM 656 C C . GLU A 1 85 ? -19.687 -6.445 -0.204 1.00 98.69 85 GLU A C 1
ATOM 658 O O . GLU A 1 85 ? -20.407 -5.931 0.650 1.00 98.69 85 GLU A O 1
ATOM 663 N N . ARG A 1 86 ? -19.274 -7.717 -0.104 1.00 98.75 86 ARG A N 1
ATOM 664 C CA . ARG A 1 86 ? -19.719 -8.648 0.948 1.00 98.75 86 ARG A CA 1
ATOM 665 C C . ARG A 1 86 ? -19.436 -8.152 2.370 1.00 98.75 86 ARG A C 1
ATOM 667 O O . ARG A 1 86 ? -20.214 -8.458 3.273 1.00 98.75 86 ARG A O 1
ATOM 674 N N . PHE A 1 87 ? -18.324 -7.450 2.578 1.00 98.81 87 PHE A N 1
ATOM 675 C CA . PHE A 1 87 ? -17.879 -6.980 3.894 1.00 98.81 87 PHE A CA 1
ATOM 676 C C . PHE A 1 87 ? -17.971 -5.459 4.057 1.00 98.81 87 PHE A C 1
ATOM 678 O O . PHE A 1 87 ? -17.363 -4.910 4.973 1.00 98.81 87 PHE A O 1
ATOM 685 N N . ALA A 1 88 ? -18.728 -4.768 3.199 1.00 98.62 88 ALA A N 1
ATOM 686 C CA . ALA A 1 88 ? -18.799 -3.307 3.191 1.00 98.62 88 ALA A CA 1
ATOM 687 C C . ALA A 1 88 ? -19.272 -2.702 4.528 1.00 98.62 88 ALA A C 1
ATOM 689 O O . ALA A 1 88 ? -18.938 -1.557 4.829 1.00 98.62 88 ALA A O 1
ATOM 690 N N . ASP A 1 89 ? -20.012 -3.460 5.349 1.00 98.25 89 ASP A N 1
ATOM 691 C CA . ASP A 1 89 ? -20.471 -3.020 6.669 1.00 98.25 89 ASP A CA 1
ATOM 692 C C . ASP A 1 89 ? -19.353 -2.948 7.716 1.00 98.25 89 ASP A C 1
ATOM 694 O O . ASP A 1 89 ? -19.494 -2.231 8.705 1.00 98.25 89 ASP A O 1
ATOM 698 N N . SER A 1 90 ? -18.263 -3.697 7.548 1.00 98.81 90 SER A N 1
ATOM 699 C CA . SER A 1 90 ? -17.230 -3.905 8.572 1.00 98.81 90 SER A CA 1
ATOM 700 C C . SER A 1 90 ? -15.819 -3.570 8.087 1.00 98.81 90 SER A C 1
ATOM 702 O O . SER A 1 90 ? -14.977 -3.191 8.900 1.00 98.81 90 SER A O 1
ATOM 704 N N . LEU A 1 91 ? -15.561 -3.667 6.783 1.00 98.94 91 LEU A N 1
ATOM 705 C CA . LEU A 1 91 ? -14.254 -3.465 6.169 1.00 98.94 91 LEU A CA 1
ATOM 706 C C . LEU A 1 91 ? -14.330 -2.405 5.063 1.00 98.94 91 LEU A C 1
ATOM 708 O O . LEU A 1 91 ? -15.287 -2.351 4.292 1.00 98.94 91 LEU A O 1
ATOM 712 N N . GLU A 1 92 ? -13.273 -1.607 4.939 1.00 98.88 92 GLU A N 1
ATOM 713 C CA . GLU A 1 92 ? -12.971 -0.852 3.722 1.00 98.88 92 GLU A CA 1
ATOM 714 C C . GLU A 1 92 ? -11.805 -1.551 3.019 1.00 98.88 92 GLU A C 1
ATOM 716 O O . GLU A 1 92 ? -10.656 -1.454 3.449 1.00 98.88 92 GLU A O 1
ATOM 721 N N . ILE A 1 93 ? -12.100 -2.315 1.965 1.00 98.94 93 ILE A N 1
ATOM 722 C CA . ILE A 1 93 ? -11.086 -3.095 1.244 1.00 98.94 93 ILE A CA 1
ATOM 723 C C . ILE A 1 93 ? -10.506 -2.267 0.096 1.00 98.94 93 ILE A C 1
ATOM 725 O O . ILE A 1 93 ? -11.237 -1.799 -0.779 1.00 98.94 93 ILE A O 1
ATOM 729 N N . VAL A 1 94 ? -9.179 -2.152 0.081 1.00 98.94 94 VAL A N 1
ATOM 730 C CA . VAL A 1 94 ? -8.376 -1.515 -0.967 1.00 98.94 94 VAL A CA 1
ATOM 731 C C . VAL A 1 94 ? -7.421 -2.552 -1.546 1.00 98.94 94 VAL A C 1
ATOM 733 O O . VAL A 1 94 ? -6.704 -3.234 -0.811 1.00 98.94 94 VAL A O 1
ATOM 736 N N . MET A 1 9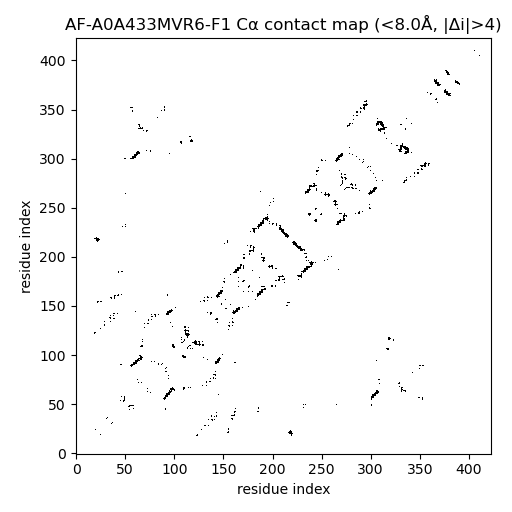5 ? -7.383 -2.676 -2.872 1.00 98.94 95 MET A N 1
ATOM 737 C CA . MET A 1 95 ? -6.450 -3.588 -3.520 1.00 98.94 95 MET A CA 1
ATOM 738 C C . MET A 1 95 ? -5.024 -3.054 -3.421 1.00 98.94 95 MET A C 1
ATOM 740 O O . MET A 1 95 ? -4.747 -1.911 -3.776 1.00 98.94 95 MET A O 1
ATOM 744 N N . ARG A 1 96 ? -4.090 -3.905 -3.006 1.00 98.88 96 ARG A N 1
ATOM 745 C CA . ARG A 1 96 ? -2.653 -3.641 -3.092 1.00 98.88 96 ARG A CA 1
ATOM 746 C C . ARG A 1 96 ? -2.190 -3.790 -4.550 1.00 98.88 96 ARG A C 1
ATOM 748 O O . ARG A 1 96 ? -2.133 -4.900 -5.071 1.00 98.88 96 ARG A O 1
ATOM 755 N N . VAL A 1 97 ? -1.832 -2.678 -5.191 1.00 98.75 97 VAL A N 1
ATOM 756 C CA . VAL A 1 97 ? -1.401 -2.580 -6.599 1.00 98.75 97 VAL A CA 1
ATOM 757 C C . VAL A 1 97 ? 0.022 -2.023 -6.660 1.00 98.75 97 VAL A C 1
ATOM 759 O O . VAL A 1 97 ? 0.245 -0.860 -6.976 1.00 98.75 97 VAL A O 1
ATOM 762 N N . TYR A 1 98 ? 1.002 -2.842 -6.278 1.00 98.50 98 TYR A N 1
ATOM 763 C CA . TYR A 1 98 ? 2.408 -2.432 -6.222 1.00 98.50 98 TYR A CA 1
ATOM 764 C C . TYR A 1 98 ? 3.124 -2.917 -7.479 1.00 98.50 98 TYR A C 1
ATOM 766 O O . TYR A 1 98 ? 3.045 -4.096 -7.820 1.00 98.50 98 TYR A O 1
ATOM 774 N N . PHE A 1 99 ? 3.846 -2.033 -8.164 1.00 98.19 99 PHE A N 1
ATOM 775 C CA . PHE A 1 99 ? 4.510 -2.386 -9.424 1.00 98.19 99 PHE A CA 1
ATOM 776 C C . PHE A 1 99 ? 5.940 -2.877 -9.252 1.00 98.19 99 PHE A C 1
ATOM 778 O O . PHE A 1 99 ? 6.462 -3.530 -10.147 1.00 98.19 99 PHE A O 1
ATOM 785 N N . GLU A 1 100 ? 6.574 -2.587 -8.120 1.00 95.38 100 GLU A N 1
ATOM 786 C CA . GLU A 1 100 ? 7.962 -2.942 -7.860 1.00 95.38 100 GLU A CA 1
ATOM 787 C C . GLU A 1 100 ? 8.147 -3.357 -6.400 1.00 95.38 100 GLU A C 1
ATOM 789 O O . GLU A 1 100 ? 7.497 -2.846 -5.487 1.00 95.38 100 GLU A O 1
ATOM 794 N N . LYS A 1 101 ? 9.085 -4.281 -6.185 1.00 92.88 101 LYS A N 1
ATOM 795 C CA . LYS A 1 101 ? 9.637 -4.587 -4.871 1.00 92.88 101 LYS A CA 1
ATOM 796 C C . LYS A 1 101 ? 11.053 -4.012 -4.773 1.00 92.88 101 LYS A C 1
ATOM 798 O O . LYS A 1 101 ? 11.935 -4.518 -5.468 1.00 92.88 101 LYS A O 1
ATOM 803 N N . PRO A 1 102 ? 11.335 -3.056 -3.868 1.00 88.62 102 PRO A N 1
ATOM 804 C CA . PRO A 1 102 ? 12.693 -2.553 -3.680 1.00 88.62 102 PRO A CA 1
ATOM 805 C C . PRO A 1 102 ? 13.653 -3.665 -3.242 1.00 88.62 102 PRO A C 1
ATOM 807 O O . PRO A 1 102 ? 13.423 -4.343 -2.230 1.00 88.62 102 PRO A O 1
ATOM 810 N N . ARG A 1 103 ? 14.778 -3.827 -3.946 1.00 83.19 103 ARG A N 1
ATOM 811 C CA . ARG A 1 103 ? 15.809 -4.833 -3.630 1.00 83.19 103 ARG A CA 1
ATOM 812 C C . ARG A 1 103 ? 17.206 -4.222 -3.580 1.00 83.19 103 ARG A C 1
ATOM 814 O O . ARG A 1 103 ? 17.519 -3.304 -4.325 1.00 83.19 103 ARG A O 1
ATOM 821 N N . THR A 1 104 ? 18.048 -4.777 -2.710 1.00 76.25 104 THR A N 1
ATOM 822 C CA . THR A 1 104 ? 19.485 -4.460 -2.618 1.00 76.25 104 THR A CA 1
ATOM 823 C C . THR A 1 104 ? 20.339 -5.336 -3.538 1.00 76.25 104 THR A C 1
ATOM 825 O O . THR A 1 104 ? 21.524 -5.076 -3.706 1.00 76.25 104 THR A O 1
ATOM 828 N N . THR A 1 105 ? 19.749 -6.380 -4.127 1.00 79.19 105 THR A N 1
ATOM 829 C CA . THR A 1 105 ? 20.387 -7.305 -5.070 1.00 79.19 105 THR A CA 1
ATOM 830 C C . THR A 1 105 ? 19.724 -7.230 -6.448 1.00 79.19 105 THR A C 1
ATOM 832 O O . THR A 1 105 ? 18.594 -6.751 -6.595 1.00 79.19 105 THR A O 1
ATOM 835 N N . VAL A 1 106 ? 20.435 -7.721 -7.467 1.00 81.19 106 VAL A N 1
ATOM 836 C CA . VAL A 1 106 ? 19.955 -7.790 -8.858 1.00 81.19 106 VAL A CA 1
ATOM 837 C C . VAL A 1 106 ? 18.696 -8.665 -8.967 1.00 81.19 106 VAL A C 1
ATOM 839 O O . VAL A 1 106 ? 18.537 -9.637 -8.230 1.00 81.19 106 VAL A O 1
ATOM 842 N N . GLY A 1 107 ? 17.789 -8.288 -9.872 1.00 88.44 107 GLY A N 1
ATOM 843 C CA . GLY A 1 107 ? 16.592 -9.036 -10.270 1.00 88.44 107 GLY A CA 1
ATOM 844 C C . GLY A 1 107 ? 15.607 -8.135 -11.029 1.00 88.44 107 GLY A C 1
ATOM 845 O O . GLY A 1 107 ? 15.900 -6.956 -11.245 1.00 88.44 107 GLY A O 1
ATOM 846 N N . TRP A 1 108 ? 14.395 -8.634 -11.292 1.00 95.19 108 TRP A N 1
ATOM 847 C CA . TRP A 1 108 ? 13.336 -7.895 -11.997 1.00 95.19 108 TRP A CA 1
ATOM 848 C C . TRP A 1 108 ? 12.956 -6.555 -11.342 1.00 95.19 108 TRP A C 1
ATOM 850 O O . TRP A 1 108 ? 12.722 -6.504 -10.132 1.00 95.19 108 TRP A O 1
ATOM 860 N N . LYS A 1 109 ? 12.904 -5.471 -12.121 1.00 94.69 109 LYS A N 1
ATOM 861 C CA . LYS A 1 109 ? 12.751 -4.085 -11.632 1.00 94.69 109 LYS A CA 1
ATOM 862 C C . LYS A 1 109 ? 11.305 -3.595 -11.524 1.00 94.69 109 LYS A C 1
ATOM 864 O O . LYS A 1 109 ? 11.084 -2.419 -11.260 1.00 94.69 109 LYS A O 1
ATOM 869 N N . GLY A 1 110 ? 10.334 -4.487 -11.683 1.00 97.12 110 GLY A N 1
ATOM 870 C CA . GLY A 1 110 ? 8.923 -4.140 -11.588 1.00 97.12 110 GLY A CA 1
ATOM 871 C C . GLY A 1 110 ? 8.289 -3.808 -12.936 1.00 97.12 110 GLY A C 1
ATOM 872 O O . GLY A 1 110 ? 8.985 -3.567 -13.918 1.00 97.12 110 GLY A O 1
ATOM 873 N N . LEU A 1 111 ? 6.957 -3.793 -12.972 1.00 98.25 111 LEU A N 1
ATOM 874 C CA . LEU A 1 111 ? 6.163 -3.709 -14.204 1.00 98.25 111 LEU A CA 1
ATOM 875 C C . LEU A 1 111 ? 6.341 -2.382 -14.937 1.00 98.25 111 LEU A C 1
ATOM 877 O O . LEU A 1 111 ? 6.343 -2.353 -16.162 1.00 98.25 111 LEU A O 1
ATOM 881 N N . ILE A 1 112 ? 6.505 -1.286 -14.193 1.00 97.94 112 ILE A N 1
ATOM 882 C CA . ILE A 1 112 ? 6.774 0.018 -14.803 1.00 97.94 112 ILE A CA 1
ATOM 883 C C . ILE A 1 112 ? 8.140 -0.006 -15.483 1.00 97.94 112 ILE A C 1
ATOM 885 O O . ILE A 1 112 ? 8.256 0.429 -16.622 1.00 97.94 112 ILE A O 1
ATOM 889 N N . ASN A 1 113 ? 9.168 -0.517 -14.803 1.00 97.31 113 ASN A N 1
ATOM 890 C CA . ASN A 1 113 ? 10.528 -0.456 -15.319 1.00 97.31 113 ASN A CA 1
ATOM 891 C C . ASN A 1 113 ? 10.784 -1.481 -16.426 1.00 97.31 113 ASN A C 1
ATOM 893 O O . ASN A 1 113 ? 11.434 -1.148 -17.407 1.00 97.31 113 ASN A O 1
ATOM 897 N N . ASP A 1 114 ? 10.290 -2.708 -16.269 1.00 97.12 114 ASP A N 1
ATOM 898 C CA . ASP A 1 114 ? 10.562 -3.851 -17.142 1.00 97.12 114 ASP A CA 1
ATOM 899 C C . ASP A 1 114 ? 9.280 -4.686 -17.362 1.00 97.12 114 ASP A C 1
ATOM 901 O O . ASP A 1 114 ? 9.118 -5.755 -16.759 1.00 97.12 114 ASP A O 1
ATOM 905 N N . PRO A 1 115 ? 8.325 -4.189 -18.178 1.00 97.56 115 PRO A N 1
ATOM 906 C CA . PRO A 1 115 ? 6.987 -4.777 -18.306 1.00 97.56 115 PRO A CA 1
ATOM 907 C C . PRO A 1 115 ? 6.960 -6.166 -18.954 1.00 97.56 115 PRO A C 1
ATOM 909 O O . PRO A 1 115 ? 5.995 -6.902 -18.765 1.00 97.56 115 PRO A O 1
ATOM 912 N N . TYR A 1 116 ? 7.997 -6.525 -19.714 1.00 96.75 116 TYR A N 1
ATOM 913 C CA . TYR A 1 116 ? 8.071 -7.788 -20.458 1.00 96.75 116 TYR A CA 1
ATOM 914 C C . TYR A 1 116 ? 8.909 -8.859 -19.761 1.00 96.75 116 TYR A C 1
ATOM 916 O O . TYR A 1 116 ? 9.052 -9.959 -20.293 1.00 96.75 116 TYR A O 1
ATOM 924 N N . LEU A 1 117 ? 9.401 -8.567 -18.548 1.00 95.94 117 LEU A N 1
ATOM 925 C CA . LEU A 1 117 ? 10.169 -9.501 -17.723 1.00 95.94 117 LEU A CA 1
ATOM 926 C C . LEU A 1 117 ? 11.479 -9.972 -18.397 1.00 95.94 117 LEU A C 1
ATOM 928 O O . LEU A 1 117 ? 12.002 -11.039 -18.080 1.00 95.94 117 LEU A O 1
ATOM 932 N N . ASP A 1 118 ? 12.010 -9.196 -19.339 1.00 95.62 118 ASP A N 1
ATOM 933 C CA . ASP A 1 118 ? 13.087 -9.592 -20.252 1.00 95.62 118 ASP A CA 1
ATOM 934 C C . ASP A 1 118 ? 14.297 -8.643 -20.225 1.00 95.62 118 ASP A C 1
ATOM 936 O O . ASP A 1 118 ? 15.185 -8.762 -21.067 1.00 95.62 118 ASP A O 1
ATOM 940 N N . GLU A 1 119 ? 14.352 -7.725 -19.252 1.00 95.12 119 GLU A N 1
ATOM 941 C CA . GLU A 1 119 ? 15.374 -6.675 -19.136 1.00 95.12 119 GLU A CA 1
ATOM 942 C C . GLU A 1 119 ? 15.389 -5.686 -20.321 1.00 95.12 119 GLU A C 1
ATOM 944 O O . GLU A 1 119 ? 16.380 -4.990 -20.552 1.00 95.12 119 GLU A O 1
ATOM 949 N N . SER A 1 120 ? 14.287 -5.565 -21.071 1.00 95.00 120 SER A N 1
ATOM 950 C CA . SER A 1 120 ? 14.167 -4.603 -22.180 1.00 95.00 120 SER A CA 1
ATOM 951 C C . SER A 1 120 ? 13.993 -3.150 -21.721 1.00 95.00 120 SER A C 1
ATOM 953 O O . SER A 1 120 ? 14.175 -2.218 -22.515 1.00 95.00 120 SER A O 1
ATOM 955 N N . PHE A 1 121 ? 13.635 -2.948 -20.449 1.00 95.69 121 PHE A N 1
ATOM 956 C CA . PHE A 1 121 ? 13.435 -1.646 -19.810 1.00 95.69 121 PHE A CA 1
ATOM 957 C C . PHE A 1 121 ? 12.521 -0.696 -20.600 1.00 95.69 121 PHE A C 1
ATOM 959 O O . PHE A 1 121 ? 12.840 0.474 -20.847 1.00 95.69 121 PHE A O 1
ATOM 966 N N . LYS A 1 122 ? 11.374 -1.207 -21.057 1.00 96.50 122 LYS A N 1
ATOM 967 C CA . LYS A 1 122 ? 10.382 -0.448 -21.833 1.00 96.50 122 LYS A CA 1
ATOM 968 C C . LYS A 1 122 ? 9.511 0.432 -20.933 1.00 96.50 122 LYS A C 1
ATOM 970 O O . LYS A 1 122 ? 8.292 0.295 -20.908 1.00 96.50 122 LYS A O 1
ATOM 975 N N . ILE A 1 123 ? 10.140 1.374 -20.225 1.00 96.50 123 ILE A N 1
ATOM 976 C CA . ILE A 1 123 ? 9.498 2.214 -19.196 1.00 96.50 123 ILE A CA 1
ATOM 977 C C . ILE A 1 123 ? 8.270 2.963 -19.736 1.00 96.50 123 ILE A C 1
ATOM 979 O O . ILE A 1 123 ? 7.235 3.027 -19.077 1.00 96.50 123 ILE A O 1
ATOM 983 N N . ASN A 1 124 ? 8.339 3.473 -20.970 1.00 95.19 124 ASN A N 1
ATOM 984 C CA . ASN A 1 124 ? 7.214 4.162 -21.615 1.00 95.19 124 ASN A CA 1
ATOM 985 C C . ASN A 1 124 ? 5.975 3.265 -21.754 1.00 95.19 124 ASN A C 1
ATOM 987 O O . ASN A 1 124 ? 4.850 3.732 -21.591 1.00 95.19 124 ASN A O 1
ATOM 991 N N . GLU A 1 125 ? 6.178 1.983 -22.056 1.00 96.62 125 GLU A N 1
ATOM 992 C CA . GLU A 1 125 ? 5.106 0.992 -22.170 1.00 96.62 125 GLU A CA 1
ATOM 993 C C . GLU A 1 125 ? 4.650 0.550 -20.777 1.00 96.62 125 GLU A C 1
ATOM 995 O O . GLU A 1 125 ? 3.450 0.507 -20.514 1.00 96.62 125 GLU A O 1
ATOM 1000 N N . GLY A 1 126 ? 5.585 0.349 -19.845 1.00 97.62 126 GLY A N 1
ATOM 1001 C CA . GLY A 1 126 ? 5.293 0.012 -18.453 1.00 97.62 126 GLY A CA 1
ATOM 1002 C C . GLY A 1 126 ? 4.441 1.063 -17.736 1.00 97.62 126 GLY A C 1
ATOM 1003 O O . GLY A 1 126 ? 3.496 0.702 -17.038 1.00 97.62 126 GLY A O 1
ATOM 1004 N N . LEU A 1 127 ? 4.686 2.359 -17.961 1.00 97.00 127 LEU A N 1
ATOM 1005 C CA . LEU A 1 127 ? 3.849 3.450 -17.436 1.00 97.00 127 LEU A CA 1
ATOM 1006 C C . LEU A 1 127 ? 2.407 3.381 -17.958 1.00 97.00 127 LEU A C 1
ATOM 1008 O O . LEU A 1 127 ? 1.460 3.576 -17.194 1.00 97.00 127 LEU A O 1
ATOM 1012 N N . ARG A 1 128 ? 2.228 3.080 -19.250 1.00 97.25 128 ARG A N 1
ATOM 1013 C CA . ARG A 1 128 ? 0.900 2.922 -19.866 1.00 97.25 128 ARG A CA 1
ATOM 1014 C C . ARG A 1 128 ? 0.179 1.696 -19.311 1.00 97.25 128 ARG A C 1
ATOM 1016 O O . ARG A 1 128 ? -0.978 1.802 -18.918 1.00 97.25 128 ARG A O 1
ATOM 1023 N N . ILE A 1 129 ? 0.879 0.564 -19.223 1.00 98.12 129 ILE A N 1
ATOM 1024 C CA . ILE A 1 129 ? 0.352 -0.689 -18.668 1.00 98.12 129 ILE A CA 1
ATOM 1025 C C . ILE A 1 129 ? -0.067 -0.487 -17.208 1.00 98.12 129 ILE A C 1
ATOM 1027 O O . ILE A 1 129 ? -1.191 -0.821 -16.845 1.00 98.12 129 ILE A O 1
ATOM 1031 N N . ALA A 1 130 ? 0.792 0.107 -16.378 1.00 98.19 130 ALA A N 1
ATOM 1032 C CA . ALA A 1 130 ? 0.503 0.371 -14.971 1.00 98.19 130 ALA A CA 1
ATOM 1033 C C . ALA A 1 130 ? -0.730 1.270 -14.789 1.00 98.19 130 ALA A C 1
ATOM 1035 O O . ALA A 1 130 ? -1.599 0.976 -13.964 1.00 98.19 130 ALA A O 1
ATOM 1036 N N . ARG A 1 131 ? -0.842 2.340 -15.589 1.00 98.00 131 ARG A N 1
ATOM 1037 C CA . ARG A 1 131 ? -2.006 3.233 -15.553 1.00 98.00 131 ARG A CA 1
ATOM 1038 C C . ARG A 1 131 ? -3.290 2.522 -15.988 1.00 98.00 131 ARG A C 1
ATOM 1040 O O . ARG A 1 131 ? -4.312 2.692 -15.329 1.00 98.00 131 ARG A O 1
ATOM 1047 N N . GLN A 1 132 ? -3.239 1.705 -17.042 1.00 98.12 132 GLN A N 1
ATOM 1048 C CA . GLN A 1 132 ? -4.394 0.921 -17.487 1.00 98.12 132 GLN A CA 1
ATOM 1049 C C . GLN A 1 132 ? -4.839 -0.084 -16.418 1.00 98.12 132 GLN A C 1
ATOM 1051 O O . GLN A 1 132 ? -6.020 -0.128 -16.098 1.00 98.12 132 GLN A O 1
ATOM 1056 N N . VAL A 1 133 ? -3.903 -0.813 -15.795 1.00 98.69 133 VAL A N 1
ATOM 1057 C CA . VAL A 1 133 ? -4.200 -1.739 -14.685 1.00 98.69 133 VAL A CA 1
ATOM 1058 C C . VAL A 1 133 ? -4.948 -1.025 -13.558 1.00 98.69 133 VAL A C 1
ATOM 1060 O O . VAL A 1 133 ? -5.952 -1.529 -13.064 1.00 98.69 133 VAL A O 1
ATOM 1063 N N . LEU A 1 134 ? -4.494 0.167 -13.167 1.00 98.75 134 LEU A N 1
ATOM 1064 C CA . LEU A 1 134 ? -5.158 0.964 -12.135 1.00 98.75 134 LEU A CA 1
ATOM 1065 C C . LEU A 1 134 ? -6.564 1.418 -12.546 1.00 98.75 134 LEU A C 1
ATOM 1067 O O . LEU A 1 134 ? -7.475 1.380 -11.720 1.00 98.75 134 LEU A O 1
ATOM 1071 N N . ILE A 1 135 ? -6.756 1.841 -13.798 1.00 98.56 135 ILE A N 1
ATOM 1072 C CA . ILE A 1 135 ? -8.076 2.217 -14.325 1.00 98.56 135 ILE A CA 1
ATOM 1073 C C . ILE A 1 135 ? -9.017 1.013 -14.327 1.00 98.56 135 ILE A C 1
ATOM 1075 O O . ILE A 1 135 ? -10.141 1.126 -13.846 1.00 98.56 135 ILE A O 1
ATOM 1079 N N . ASP A 1 136 ? -8.555 -0.137 -14.813 1.00 98.50 136 ASP A N 1
ATOM 1080 C CA . ASP A 1 136 ? -9.349 -1.362 -14.882 1.00 98.50 136 ASP A CA 1
ATOM 1081 C C . ASP A 1 136 ? -9.792 -1.820 -13.494 1.00 98.50 136 ASP A C 1
ATOM 1083 O O . ASP A 1 136 ? -10.965 -2.124 -13.296 1.00 98.50 136 ASP A O 1
ATOM 1087 N N . ILE A 1 137 ? -8.886 -1.799 -12.512 1.00 98.75 137 ILE A N 1
ATOM 1088 C CA . ILE A 1 137 ? -9.197 -2.140 -11.118 1.00 98.75 137 ILE A CA 1
ATOM 1089 C C . ILE A 1 137 ? -10.242 -1.176 -10.538 1.00 98.75 137 ILE A C 1
ATOM 1091 O O . ILE A 1 137 ? -11.254 -1.624 -9.996 1.00 98.75 137 ILE A O 1
ATOM 1095 N N . ASN A 1 138 ? -10.056 0.137 -10.705 1.00 98.75 138 ASN A N 1
ATOM 1096 C CA . ASN A 1 138 ? -11.018 1.120 -10.205 1.00 98.75 138 ASN A CA 1
ATOM 1097 C C . ASN A 1 138 ? -12.386 1.014 -10.909 1.00 98.75 138 ASN A C 1
ATOM 1099 O O . ASN A 1 138 ? -13.419 1.188 -10.265 1.00 98.75 138 ASN A O 1
ATOM 1103 N N . ASN A 1 139 ? -12.427 0.671 -12.199 1.00 98.38 139 ASN A N 1
ATOM 1104 C CA . ASN A 1 139 ? -13.676 0.451 -12.939 1.00 98.38 139 ASN A CA 1
ATOM 1105 C C . ASN A 1 139 ? -14.498 -0.731 -12.400 1.00 98.38 139 ASN A C 1
ATOM 1107 O O . ASN A 1 139 ? -15.714 -0.751 -12.574 1.00 98.38 139 ASN A O 1
ATOM 1111 N N . LEU A 1 140 ? -13.871 -1.687 -11.704 1.00 98.38 140 LEU A N 1
ATOM 1112 C CA . LEU A 1 140 ? -14.577 -2.763 -10.998 1.00 98.38 140 LEU A CA 1
ATOM 1113 C C . LEU A 1 140 ? -15.238 -2.297 -9.692 1.00 98.38 140 LEU A C 1
ATOM 1115 O O . LEU A 1 140 ? -15.796 -3.117 -8.965 1.00 98.38 140 LEU A O 1
ATOM 1119 N N . GLY A 1 141 ? -15.141 -1.010 -9.349 1.00 98.38 141 GLY A N 1
ATOM 1120 C CA . GLY A 1 141 ? -15.556 -0.519 -8.042 1.00 98.38 141 GLY A CA 1
ATOM 1121 C C . GLY A 1 141 ? -14.609 -0.973 -6.929 1.00 98.38 141 GLY A C 1
ATOM 1122 O O . GLY A 1 141 ? -15.044 -1.097 -5.788 1.00 98.38 141 GLY A O 1
ATOM 1123 N N . LEU A 1 142 ? -13.336 -1.254 -7.228 1.00 98.88 142 LEU A N 1
ATOM 1124 C CA . LEU A 1 142 ? -12.318 -1.641 -6.249 1.00 98.88 142 LEU A CA 1
ATOM 1125 C C . LEU A 1 142 ? -11.200 -0.585 -6.233 1.00 98.88 142 LEU A C 1
ATOM 1127 O O . LEU A 1 142 ? -10.496 -0.445 -7.227 1.00 98.88 142 LEU A O 1
ATOM 1131 N N . PRO A 1 143 ? -11.012 0.173 -5.141 1.00 98.88 143 PRO A N 1
ATOM 1132 C CA . PRO A 1 143 ? -9.966 1.181 -5.068 1.00 98.88 143 PRO A CA 1
ATOM 1133 C C . PRO A 1 143 ? -8.582 0.535 -5.017 1.00 98.88 143 PRO A C 1
ATOM 1135 O O . PRO A 1 143 ? -8.403 -0.548 -4.451 1.00 98.88 143 PRO A O 1
ATOM 1138 N N . ALA A 1 144 ? -7.592 1.237 -5.561 1.00 98.88 144 ALA A N 1
ATOM 1139 C CA . ALA A 1 144 ? -6.203 0.800 -5.582 1.00 98.88 144 ALA A CA 1
ATOM 1140 C C . ALA A 1 144 ? -5.341 1.569 -4.572 1.00 98.88 144 ALA A C 1
ATOM 1142 O O . ALA A 1 144 ? -5.442 2.791 -4.439 1.00 98.88 144 ALA A O 1
ATOM 1143 N N . GLY A 1 145 ? -4.447 0.851 -3.897 1.00 98.69 145 GLY A N 1
ATOM 1144 C CA . GLY A 1 145 ? -3.377 1.403 -3.077 1.00 98.69 145 GLY A CA 1
ATOM 1145 C C . GLY A 1 145 ? -2.003 0.989 -3.599 1.00 98.69 145 GLY A C 1
ATOM 1146 O O . GLY A 1 145 ? -1.819 -0.154 -4.012 1.00 98.69 145 GLY A O 1
ATOM 1147 N N . SER A 1 146 ? -1.029 1.900 -3.572 1.00 98.25 146 SER A N 1
ATOM 1148 C CA . SER A 1 146 ? 0.326 1.666 -4.102 1.00 98.25 146 SER A CA 1
ATOM 1149 C C . SER A 1 146 ? 1.406 2.211 -3.168 1.00 98.25 146 SER A C 1
ATOM 1151 O O . SER A 1 146 ? 1.152 3.061 -2.320 1.00 98.25 146 SER A O 1
ATOM 1153 N N . GLU A 1 147 ? 2.638 1.744 -3.337 1.00 98.00 147 GLU A N 1
ATOM 1154 C CA . GLU A 1 147 ? 3.827 2.364 -2.750 1.00 98.00 147 GLU A CA 1
ATOM 1155 C C . GLU A 1 147 ? 4.470 3.330 -3.744 1.00 98.00 147 GLU A C 1
ATOM 1157 O O . GLU A 1 147 ? 4.496 3.066 -4.948 1.00 98.00 147 GLU A O 1
ATOM 1162 N N . PHE A 1 148 ? 4.973 4.452 -3.230 1.00 96.62 148 PHE A N 1
ATOM 1163 C CA . PHE A 1 148 ? 5.684 5.457 -4.014 1.00 96.62 148 PHE A CA 1
ATOM 1164 C C . PHE A 1 148 ? 7.184 5.356 -3.728 1.00 96.62 148 PHE A C 1
ATOM 1166 O O . PHE A 1 148 ? 7.641 5.634 -2.617 1.00 96.62 148 PHE A O 1
ATOM 1173 N N . LEU A 1 149 ? 7.935 4.902 -4.733 1.00 94.56 149 LEU A N 1
ATOM 1174 C CA . LEU A 1 149 ? 9.370 4.602 -4.635 1.00 94.56 149 LEU A CA 1
ATOM 1175 C C . LEU A 1 149 ? 10.272 5.723 -5.158 1.00 94.56 149 LEU A C 1
ATOM 1177 O O . LEU A 1 149 ? 11.478 5.707 -4.919 1.00 94.56 149 LEU A O 1
ATOM 1181 N N . ASP A 1 150 ? 9.688 6.666 -5.889 1.00 93.38 150 ASP A N 1
ATOM 1182 C CA . ASP A 1 150 ? 10.360 7.803 -6.493 1.00 93.38 150 ASP A CA 1
ATOM 1183 C C . ASP A 1 150 ? 9.405 9.009 -6.558 1.00 93.38 150 ASP A C 1
ATOM 1185 O O . ASP A 1 150 ? 8.209 8.902 -6.271 1.00 93.38 150 ASP A O 1
ATOM 1189 N N . VAL A 1 151 ? 9.939 10.173 -6.929 1.00 91.38 151 VAL A N 1
ATOM 1190 C CA . VAL A 1 151 ? 9.205 11.451 -6.941 1.00 91.38 151 VAL A CA 1
ATOM 1191 C C . VAL A 1 151 ? 8.689 11.874 -8.319 1.00 91.38 151 VAL A C 1
ATOM 1193 O O . VAL A 1 151 ? 8.214 12.999 -8.481 1.00 91.38 151 VAL A O 1
ATOM 1196 N N . ILE A 1 152 ? 8.779 10.994 -9.318 1.00 94.50 152 ILE A N 1
ATOM 1197 C CA . ILE A 1 152 ? 8.379 11.227 -10.711 1.00 94.50 152 ILE A CA 1
ATOM 1198 C C . ILE A 1 152 ? 7.144 10.390 -11.060 1.00 94.50 152 ILE A C 1
ATOM 1200 O O . ILE A 1 152 ? 6.150 10.941 -11.536 1.00 94.50 152 ILE A O 1
ATOM 1204 N N . SER A 1 153 ? 7.155 9.084 -10.785 1.00 94.50 153 SER A N 1
ATOM 1205 C CA . SER A 1 153 ? 6.047 8.168 -11.077 1.00 94.50 153 SER A CA 1
ATOM 1206 C C . SER A 1 153 ? 4.689 8.599 -10.498 1.00 94.50 153 SER A C 1
ATOM 1208 O O . SER A 1 153 ? 3.693 8.436 -11.214 1.00 94.50 153 SER A O 1
ATOM 1210 N N . PRO A 1 154 ? 4.577 9.260 -9.319 1.00 95.19 154 PRO A N 1
ATOM 1211 C CA . PRO A 1 154 ? 3.293 9.772 -8.837 1.00 95.19 154 PRO A CA 1
ATOM 1212 C C . PRO A 1 154 ? 2.625 10.749 -9.814 1.00 95.19 154 PRO A C 1
ATOM 1214 O O . PRO A 1 154 ? 1.399 10.840 -9.852 1.00 95.19 154 PRO A O 1
ATOM 1217 N N . GLN A 1 155 ? 3.396 11.440 -10.662 1.00 95.50 155 GLN A N 1
ATOM 1218 C CA . GLN A 1 155 ? 2.839 12.340 -11.668 1.00 95.50 155 GLN A CA 1
ATOM 1219 C C . GLN A 1 155 ? 2.059 11.608 -12.763 1.00 95.50 155 GLN A C 1
ATOM 1221 O O . GLN A 1 155 ? 1.219 12.244 -13.394 1.00 95.50 155 GLN A O 1
ATOM 1226 N N . TYR A 1 156 ? 2.285 10.307 -12.958 1.00 97.00 156 TYR A N 1
ATOM 1227 C CA . TYR A 1 156 ? 1.636 9.488 -13.986 1.00 97.00 156 TYR A CA 1
ATOM 1228 C C . TYR A 1 156 ? 0.456 8.672 -13.466 1.00 97.00 156 TYR A C 1
ATOM 1230 O O . TYR A 1 156 ? -0.426 8.336 -14.253 1.00 97.00 156 TYR A O 1
ATOM 1238 N N . ILE A 1 157 ? 0.456 8.310 -12.181 1.00 96.62 157 ILE A N 1
ATOM 1239 C CA . ILE A 1 157 ? -0.512 7.352 -11.622 1.00 96.62 157 ILE A CA 1
ATOM 1240 C C . ILE A 1 157 ? -1.199 7.824 -10.338 1.00 96.62 157 ILE A C 1
ATOM 1242 O O . ILE A 1 157 ? -2.165 7.202 -9.910 1.00 96.62 157 ILE A O 1
ATOM 1246 N N . GLY A 1 158 ? -0.724 8.897 -9.697 1.00 96.44 158 GLY A N 1
ATOM 1247 C CA . GLY A 1 158 ? -1.185 9.303 -8.365 1.00 96.44 158 GLY A CA 1
ATOM 1248 C C . GLY A 1 158 ? -2.662 9.710 -8.292 1.00 96.44 158 GLY A C 1
ATOM 1249 O O . GLY A 1 158 ? -3.268 9.629 -7.225 1.00 96.44 158 GLY A O 1
ATOM 1250 N N . ASP A 1 159 ? -3.273 10.096 -9.412 1.00 96.94 159 ASP A N 1
ATOM 1251 C CA . ASP A 1 159 ? -4.707 10.392 -9.532 1.00 96.94 159 ASP A CA 1
ATOM 1252 C C . ASP A 1 159 ? -5.604 9.147 -9.414 1.00 96.94 159 ASP A C 1
ATOM 1254 O O . ASP A 1 159 ? -6.794 9.283 -9.155 1.00 96.94 159 ASP A O 1
ATOM 1258 N N . LEU A 1 160 ? -5.036 7.943 -9.532 1.00 98.56 160 LEU A N 1
ATOM 1259 C CA . LEU A 1 160 ? -5.746 6.659 -9.460 1.00 98.56 160 LEU A CA 1
ATOM 1260 C C . LEU A 1 160 ? -5.577 5.928 -8.118 1.00 98.56 160 LEU A C 1
ATOM 1262 O O . LEU A 1 160 ? -6.085 4.819 -7.945 1.00 98.56 160 LEU A O 1
ATOM 1266 N N . ILE A 1 161 ? -4.826 6.521 -7.186 1.00 98.56 161 ILE A N 1
ATOM 1267 C CA . ILE A 1 161 ? -4.442 5.895 -5.919 1.00 98.56 161 ILE A CA 1
ATOM 1268 C C . ILE A 1 161 ? -5.309 6.424 -4.778 1.00 98.56 161 ILE A C 1
ATOM 1270 O O . ILE A 1 161 ? -5.276 7.614 -4.462 1.00 98.56 161 ILE A O 1
ATOM 1274 N N . SER A 1 162 ? -6.049 5.545 -4.110 1.00 98.81 162 SER A N 1
ATOM 1275 C CA . SER A 1 162 ? -6.880 5.899 -2.952 1.00 98.81 162 SER A CA 1
ATOM 1276 C C . SER A 1 162 ? -6.122 5.864 -1.625 1.00 98.81 162 SER A C 1
ATOM 1278 O O . SER A 1 162 ? -6.544 6.517 -0.678 1.00 98.81 162 SER A O 1
ATOM 1280 N N . TRP A 1 163 ? -5.005 5.137 -1.558 1.00 98.88 163 TRP A N 1
ATOM 1281 C CA . TRP A 1 163 ? -4.145 5.014 -0.377 1.00 98.88 163 TRP A CA 1
ATOM 1282 C C . TRP A 1 163 ? -2.692 4.778 -0.796 1.00 98.88 163 TRP A C 1
ATOM 1284 O O . TRP A 1 163 ? -2.433 3.991 -1.706 1.00 98.88 163 TRP A O 1
ATOM 1294 N N . GLY A 1 164 ? -1.740 5.445 -0.151 1.00 98.50 164 GLY A N 1
ATOM 1295 C CA . GLY A 1 164 ? -0.322 5.334 -0.481 1.00 98.50 164 GLY A CA 1
ATOM 1296 C C . GLY A 1 164 ? 0.527 4.769 0.652 1.00 98.50 164 GLY A C 1
ATOM 1297 O O . GLY A 1 164 ? 0.185 4.898 1.824 1.00 98.50 164 GLY A O 1
ATOM 1298 N N . ALA A 1 165 ? 1.690 4.219 0.306 1.00 98.62 165 ALA A N 1
ATOM 1299 C CA . ALA A 1 165 ? 2.723 3.862 1.272 1.00 98.62 165 ALA A CA 1
ATOM 1300 C C . ALA A 1 165 ? 4.083 4.471 0.929 1.00 98.62 165 ALA A C 1
ATOM 1302 O O . ALA A 1 165 ? 4.474 4.519 -0.239 1.00 98.62 165 ALA A O 1
ATOM 1303 N N . ILE A 1 166 ? 4.836 4.816 1.972 1.00 98.50 166 ILE A N 1
ATOM 1304 C CA . ILE A 1 166 ? 6.281 5.026 1.919 1.00 98.50 166 ILE A CA 1
ATOM 1305 C C . ILE A 1 166 ? 6.964 3.860 2.643 1.00 98.50 166 ILE A C 1
ATOM 1307 O O . ILE A 1 166 ? 6.667 3.535 3.800 1.00 98.50 166 ILE A O 1
ATOM 1311 N N . GLY A 1 167 ? 7.858 3.189 1.922 1.00 96.75 167 GLY A N 1
ATOM 1312 C CA . GLY A 1 167 ? 8.540 1.987 2.377 1.00 96.75 167 GLY A CA 1
ATOM 1313 C C . GLY A 1 167 ? 9.533 2.219 3.507 1.00 96.75 167 GLY A C 1
ATOM 1314 O O . GLY A 1 167 ? 10.106 3.290 3.665 1.00 96.75 167 GLY A O 1
ATOM 1315 N N . ALA A 1 168 ? 9.858 1.149 4.234 1.00 95.50 168 ALA A N 1
ATOM 1316 C CA . ALA A 1 168 ? 10.763 1.197 5.389 1.00 95.50 168 ALA A CA 1
ATOM 1317 C C . ALA A 1 168 ? 12.174 1.739 5.072 1.00 95.50 168 ALA A C 1
ATOM 1319 O O . ALA A 1 168 ? 12.884 2.162 5.979 1.00 95.50 168 ALA A O 1
ATOM 1320 N N . ARG A 1 169 ? 12.602 1.689 3.801 1.00 94.56 169 ARG A N 1
ATOM 1321 C CA . ARG A 1 169 ? 13.904 2.208 3.338 1.00 94.56 169 ARG A CA 1
ATOM 1322 C C . ARG A 1 169 ? 13.855 3.670 2.890 1.00 94.56 169 ARG A C 1
ATOM 1324 O O . ARG A 1 169 ? 14.905 4.273 2.716 1.00 94.56 169 ARG A O 1
ATOM 1331 N N . THR A 1 170 ? 12.662 4.218 2.685 1.00 96.38 170 THR A N 1
ATOM 1332 C CA . THR A 1 170 ? 12.441 5.594 2.224 1.00 96.38 170 THR A CA 1
ATOM 1333 C C . THR A 1 170 ? 11.691 6.443 3.249 1.00 96.38 170 THR A C 1
ATOM 1335 O O . THR A 1 170 ? 11.680 7.658 3.111 1.00 96.38 170 THR A O 1
ATOM 1338 N N . THR A 1 171 ? 11.170 5.861 4.335 1.00 97.56 171 THR A N 1
ATOM 1339 C CA . THR A 1 171 ? 10.540 6.597 5.448 1.00 97.56 171 THR A CA 1
ATOM 1340 C C . THR A 1 171 ? 11.444 7.688 6.039 1.00 97.56 171 THR A C 1
ATOM 1342 O O . THR A 1 171 ? 10.966 8.752 6.428 1.00 97.56 171 THR A O 1
ATOM 1345 N N . GLU A 1 172 ? 12.757 7.455 6.112 1.00 96.44 172 GLU A N 1
ATOM 1346 C CA . GLU A 1 172 ? 13.725 8.446 6.611 1.00 96.44 172 GLU A CA 1
ATOM 1347 C C . GLU A 1 172 ? 14.180 9.444 5.530 1.00 96.44 172 GLU A C 1
ATOM 1349 O O . GLU A 1 172 ? 14.783 10.471 5.829 1.00 96.44 172 GLU A O 1
ATOM 1354 N N . SER A 1 173 ? 13.857 9.182 4.262 1.00 97.25 173 SER A N 1
ATOM 1355 C CA . SER A 1 173 ? 14.243 10.040 3.148 1.00 97.25 173 SER A CA 1
ATOM 1356 C C . SER A 1 173 ? 13.439 11.337 3.162 1.00 97.25 173 SER A C 1
ATOM 1358 O O . SER A 1 173 ? 12.215 11.324 3.036 1.00 97.25 173 SER A O 1
ATOM 1360 N N . GLN A 1 174 ? 14.140 12.468 3.253 1.00 97.12 174 GLN A N 1
ATOM 1361 C CA . GLN A 1 174 ? 13.518 13.790 3.248 1.00 97.12 174 GLN A CA 1
ATOM 1362 C C . GLN A 1 174 ? 12.635 14.006 2.012 1.00 97.12 174 GLN A C 1
ATOM 1364 O O . GLN A 1 174 ? 11.466 14.345 2.162 1.00 97.12 174 GLN A O 1
ATOM 1369 N N . VAL A 1 175 ? 13.139 13.700 0.813 1.00 96.44 175 VAL A N 1
ATOM 1370 C CA . VAL A 1 175 ? 12.384 13.918 -0.433 1.00 96.44 175 VAL A CA 1
ATOM 1371 C C . VAL A 1 175 ? 11.097 13.082 -0.505 1.00 96.44 175 VAL A C 1
ATOM 1373 O O . VAL A 1 175 ? 10.115 13.501 -1.104 1.00 96.44 175 VAL A O 1
ATOM 1376 N N . HIS A 1 176 ? 11.047 11.921 0.160 1.00 98.12 176 HIS A N 1
ATOM 1377 C CA . HIS A 1 176 ? 9.824 11.114 0.239 1.00 98.12 176 HIS A CA 1
ATOM 1378 C C . HIS A 1 176 ? 8.820 11.668 1.258 1.00 98.12 176 HIS A C 1
ATOM 1380 O O . HIS A 1 176 ? 7.615 11.532 1.059 1.00 98.12 176 HIS A O 1
ATOM 1386 N N . ARG A 1 177 ? 9.291 12.317 2.331 1.00 98.12 177 ARG A N 1
ATOM 1387 C CA . ARG A 1 177 ? 8.429 13.040 3.284 1.00 98.12 177 ARG A CA 1
ATOM 1388 C C . ARG A 1 177 ? 7.823 14.290 2.637 1.00 98.12 177 ARG A C 1
ATOM 1390 O O . ARG A 1 177 ? 6.638 14.545 2.818 1.00 98.12 177 ARG A O 1
ATOM 1397 N N . GLU A 1 178 ? 8.617 15.008 1.842 1.00 97.88 178 GLU A N 1
ATOM 1398 C CA . GLU A 1 178 ? 8.183 16.154 1.026 1.00 97.88 178 GLU A CA 1
ATOM 1399 C C . GLU A 1 178 ? 7.222 15.724 -0.095 1.00 97.88 178 GLU A C 1
ATOM 1401 O O . GLU A 1 178 ? 6.237 16.402 -0.369 1.00 97.88 178 GLU A O 1
ATOM 1406 N N . LEU A 1 179 ? 7.446 14.561 -0.718 1.00 96.94 179 LEU A N 1
ATOM 1407 C CA . LEU A 1 179 ? 6.471 13.980 -1.642 1.00 96.94 179 LEU A CA 1
ATOM 1408 C C . LEU A 1 179 ? 5.149 13.690 -0.919 1.00 96.94 179 LEU A C 1
ATOM 1410 O O . LEU A 1 179 ? 4.087 14.090 -1.393 1.00 96.94 179 LEU A O 1
ATOM 1414 N N . ALA A 1 180 ? 5.207 13.004 0.225 1.00 98.06 180 ALA A N 1
ATOM 1415 C CA . ALA A 1 180 ? 4.023 12.597 0.975 1.00 98.06 180 ALA A CA 1
ATOM 1416 C C . ALA A 1 180 ? 3.157 13.779 1.433 1.00 98.06 180 ALA A C 1
ATOM 1418 O O . ALA A 1 180 ? 1.932 13.647 1.443 1.00 98.06 180 ALA A O 1
ATOM 1419 N N . SER A 1 181 ? 3.758 14.937 1.734 1.00 98.06 181 SER A N 1
ATOM 1420 C CA . SER A 1 181 ? 3.020 16.161 2.075 1.00 98.06 181 SER A CA 1
ATOM 1421 C C . SER A 1 181 ? 2.215 16.750 0.914 1.00 98.06 181 SER A C 1
ATOM 1423 O O . SER A 1 181 ? 1.327 17.569 1.145 1.00 98.06 181 SER A O 1
ATOM 1425 N N . GLY A 1 182 ? 2.529 16.367 -0.328 1.00 95.81 182 GLY A N 1
ATOM 1426 C CA . GLY A 1 182 ? 1.831 16.798 -1.542 1.00 95.81 182 GLY A CA 1
ATOM 1427 C C . GLY A 1 182 ? 0.888 15.759 -2.144 1.00 95.81 182 GLY A C 1
ATOM 1428 O O . GLY A 1 182 ? 0.187 16.063 -3.110 1.00 95.81 182 GLY A O 1
ATOM 1429 N N . LEU A 1 183 ? 0.869 14.530 -1.622 1.00 95.12 183 LEU A N 1
ATOM 1430 C CA . LEU A 1 183 ? -0.007 13.479 -2.130 1.00 95.12 183 LEU A CA 1
ATOM 1431 C C . LEU A 1 183 ? -1.434 13.675 -1.617 1.00 95.12 183 LEU A C 1
ATOM 1433 O O . LEU A 1 183 ? -1.666 13.841 -0.428 1.00 95.12 183 LEU A O 1
ATOM 1437 N N . SER A 1 184 ? -2.407 13.593 -2.524 1.00 91.06 184 SER A N 1
ATOM 1438 C CA . SER A 1 184 ? -3.831 13.757 -2.196 1.00 91.06 184 SER A CA 1
ATOM 1439 C C . SER A 1 184 ? -4.464 12.538 -1.513 1.00 91.06 184 SER A C 1
ATOM 1441 O O . SER A 1 184 ? -5.637 12.588 -1.157 1.00 91.06 184 SER A O 1
ATOM 1443 N N . ALA A 1 185 ? -3.742 11.422 -1.417 1.00 97.00 185 ALA A N 1
ATOM 1444 C CA . ALA A 1 185 ? -4.197 10.210 -0.745 1.00 97.00 185 ALA A CA 1
ATOM 1445 C C . ALA A 1 185 ? -3.641 10.152 0.689 1.00 97.00 185 ALA A C 1
ATOM 1447 O O . ALA A 1 185 ? -2.538 10.654 0.917 1.00 97.00 185 ALA A O 1
ATOM 1448 N N . PRO A 1 186 ? -4.328 9.474 1.622 1.00 98.62 186 PRO A N 1
ATOM 1449 C CA . PRO A 1 186 ? -3.746 9.088 2.903 1.00 98.62 186 PRO A CA 1
ATOM 1450 C C . PRO A 1 186 ? -2.478 8.247 2.720 1.00 98.62 186 PRO A C 1
ATOM 1452 O O . PRO A 1 186 ? -2.462 7.343 1.877 1.00 98.62 186 PRO A O 1
ATOM 1455 N N . ILE A 1 187 ? -1.428 8.527 3.501 1.00 98.75 187 ILE A N 1
ATOM 1456 C CA . ILE A 1 187 ? -0.096 7.916 3.340 1.00 98.75 187 ILE A CA 1
ATOM 1457 C C . ILE A 1 187 ? 0.343 7.166 4.597 1.00 98.75 187 ILE A C 1
ATOM 1459 O O . ILE A 1 187 ? 0.469 7.732 5.681 1.00 98.75 187 ILE A O 1
ATOM 1463 N N . GLY A 1 188 ? 0.653 5.882 4.443 1.00 98.81 188 GLY A N 1
ATOM 1464 C CA . GLY A 1 188 ? 1.246 5.073 5.498 1.00 98.81 188 GLY A CA 1
ATOM 1465 C C . GLY A 1 188 ? 2.773 5.042 5.436 1.00 98.81 188 GLY A C 1
ATOM 1466 O O . GLY A 1 188 ? 3.358 4.650 4.425 1.00 98.81 188 GLY A O 1
ATOM 1467 N N . PHE A 1 189 ? 3.434 5.387 6.538 1.00 98.81 189 PHE A N 1
ATOM 1468 C CA . PHE A 1 189 ? 4.881 5.263 6.703 1.00 98.81 189 PHE A CA 1
ATOM 1469 C C . PHE A 1 189 ? 5.229 3.979 7.450 1.00 98.81 189 PHE A C 1
ATOM 1471 O O . PHE A 1 189 ? 4.840 3.779 8.603 1.00 98.81 189 PHE A O 1
ATOM 1478 N N . LYS A 1 190 ? 6.003 3.099 6.810 1.00 98.69 190 LYS A N 1
ATOM 1479 C CA . LYS A 1 190 ? 6.500 1.878 7.458 1.00 98.69 190 LYS A CA 1
ATOM 1480 C C . LYS A 1 190 ? 7.567 2.204 8.503 1.00 98.69 190 LYS A C 1
ATOM 1482 O O . LYS A 1 190 ? 8.455 3.019 8.237 1.00 98.69 190 LYS A O 1
ATOM 1487 N N . ASN A 1 191 ? 7.531 1.517 9.650 1.00 98.38 191 ASN A N 1
ATOM 1488 C CA . ASN A 1 191 ? 8.639 1.557 10.611 1.00 98.38 191 ASN A CA 1
ATOM 1489 C C . ASN A 1 191 ? 9.952 1.059 9.978 1.00 98.38 191 ASN A C 1
ATOM 1491 O O . ASN A 1 191 ? 9.945 0.319 8.986 1.00 98.38 191 ASN A O 1
ATOM 1495 N N . GLY A 1 192 ? 11.082 1.437 10.580 1.00 95.44 192 GLY A N 1
ATOM 1496 C CA . GLY A 1 192 ? 12.416 1.076 10.102 1.00 95.44 192 GLY A CA 1
ATOM 1497 C C . GLY A 1 192 ? 12.633 -0.431 10.046 1.00 95.44 192 GLY A C 1
ATOM 1498 O O . GLY A 1 192 ? 11.992 -1.193 10.766 1.00 95.44 192 GLY A O 1
ATOM 1499 N N . THR A 1 193 ? 13.549 -0.888 9.190 1.00 92.81 193 THR A N 1
ATOM 1500 C CA . THR A 1 193 ? 13.788 -2.332 8.992 1.00 92.81 193 THR A CA 1
ATOM 1501 C C . THR A 1 193 ? 14.259 -3.075 10.248 1.00 92.81 193 THR A C 1
ATOM 1503 O O . THR A 1 193 ? 14.151 -4.296 10.308 1.00 92.81 193 THR A O 1
ATOM 1506 N N . ASP A 1 194 ? 14.756 -2.348 11.246 1.00 93.00 194 ASP A N 1
ATOM 1507 C CA . ASP A 1 194 ? 15.162 -2.839 12.561 1.00 93.00 194 ASP A CA 1
ATOM 1508 C C . ASP A 1 194 ? 14.027 -2.838 13.603 1.00 93.00 194 ASP A C 1
ATOM 1510 O O . ASP A 1 194 ? 14.186 -3.454 14.656 1.00 93.00 194 ASP A O 1
ATOM 1514 N N . GLY A 1 195 ? 12.879 -2.224 13.296 1.00 92.94 195 GLY A N 1
ATOM 1515 C CA . GLY A 1 195 ? 11.732 -2.065 14.194 1.00 92.94 195 GLY A CA 1
ATOM 1516 C C . GLY A 1 195 ? 11.519 -0.632 14.688 1.00 92.94 195 GLY A C 1
ATOM 1517 O O . GLY A 1 195 ? 10.549 -0.379 15.396 1.00 92.94 195 GLY A O 1
ATOM 1518 N N . ASN A 1 196 ? 12.394 0.316 14.330 1.00 92.88 196 ASN A N 1
ATOM 1519 C CA . ASN A 1 196 ? 12.325 1.680 14.847 1.00 92.88 196 ASN A CA 1
ATOM 1520 C C . ASN A 1 196 ? 11.074 2.422 14.342 1.00 92.88 196 ASN A C 1
ATOM 1522 O O . ASN A 1 196 ? 10.968 2.745 13.157 1.00 92.88 196 ASN A O 1
ATOM 1526 N N . ILE A 1 197 ? 10.132 2.717 15.242 1.00 95.94 197 ILE A N 1
ATOM 1527 C CA . ILE A 1 197 ? 8.897 3.443 14.908 1.00 95.94 197 ILE A CA 1
ATOM 1528 C C . ILE A 1 197 ? 9.135 4.948 14.759 1.00 95.94 197 ILE A C 1
ATOM 1530 O O . ILE A 1 197 ? 8.401 5.615 14.035 1.00 95.94 197 ILE A O 1
ATOM 1534 N N . ARG A 1 198 ? 10.165 5.491 15.424 1.00 96.00 198 ARG A N 1
ATOM 1535 C CA . ARG A 1 198 ? 10.401 6.937 15.524 1.00 96.00 198 ARG A CA 1
ATOM 1536 C C . ARG A 1 198 ? 10.590 7.571 14.155 1.00 96.00 198 ARG A C 1
ATOM 1538 O O . ARG A 1 198 ? 10.047 8.637 13.906 1.00 96.00 198 ARG A O 1
ATOM 1545 N N . ILE A 1 199 ? 11.254 6.872 13.233 1.00 96.75 199 ILE A N 1
ATOM 1546 C CA . ILE A 1 199 ? 11.439 7.382 11.869 1.00 96.75 199 ILE A CA 1
ATOM 1547 C C . ILE A 1 199 ? 10.108 7.604 11.139 1.00 96.75 199 ILE A C 1
ATOM 1549 O O . ILE A 1 199 ? 10.025 8.505 10.308 1.00 96.75 199 ILE A O 1
ATOM 1553 N N . ALA A 1 200 ? 9.082 6.797 11.441 1.00 98.00 200 ALA A N 1
ATOM 1554 C CA . ALA A 1 200 ? 7.750 6.920 10.859 1.00 98.00 200 ALA A CA 1
ATO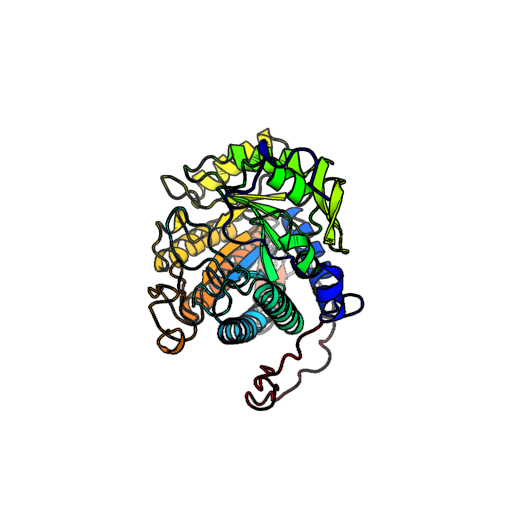M 1555 C C . ALA A 1 200 ? 6.953 8.033 11.551 1.00 98.00 200 ALA A C 1
ATOM 1557 O O . ALA A 1 200 ? 6.281 8.801 10.873 1.00 98.00 200 ALA A O 1
ATOM 1558 N N . VAL A 1 201 ? 7.096 8.181 12.872 1.00 98.12 201 VAL A N 1
ATOM 1559 C CA . VAL A 1 201 ? 6.530 9.311 13.631 1.00 98.12 201 VAL A CA 1
ATOM 1560 C C . VAL A 1 201 ? 7.072 10.647 13.115 1.00 98.12 201 VAL A C 1
ATOM 1562 O O . VAL A 1 201 ? 6.295 11.535 12.767 1.00 98.12 201 VAL A O 1
ATOM 1565 N N . ASP A 1 202 ? 8.395 10.764 12.976 1.00 97.88 202 ASP A N 1
ATOM 1566 C CA . ASP A 1 202 ? 9.052 11.960 12.440 1.00 97.88 202 ASP A CA 1
ATOM 1567 C C . ASP A 1 202 ? 8.603 12.240 10.994 1.00 97.88 202 ASP A C 1
ATOM 1569 O O . ASP A 1 202 ? 8.433 13.393 10.595 1.00 97.88 202 ASP A O 1
ATOM 1573 N N . ALA A 1 203 ? 8.387 11.186 10.198 1.00 98.31 203 ALA A N 1
ATOM 1574 C CA . ALA A 1 203 ? 7.906 11.309 8.828 1.00 98.31 203 ALA A CA 1
ATOM 1575 C C . ALA A 1 203 ? 6.470 11.846 8.752 1.00 98.31 203 ALA A C 1
ATOM 1577 O O . ALA A 1 203 ? 6.206 12.714 7.926 1.00 98.31 203 ALA A O 1
ATOM 1578 N N . ILE A 1 204 ? 5.574 11.399 9.638 1.00 98.31 204 ILE A N 1
ATOM 1579 C CA . ILE A 1 204 ? 4.195 11.906 9.734 1.00 98.31 204 ILE A CA 1
ATOM 1580 C C . ILE A 1 204 ? 4.196 13.388 10.115 1.00 98.31 204 ILE A C 1
ATOM 1582 O O . ILE A 1 204 ? 3.546 14.197 9.456 1.00 98.31 204 ILE A O 1
ATOM 1586 N N . GLN A 1 205 ? 4.968 13.770 11.137 1.00 97.94 205 GLN A N 1
ATOM 1587 C CA . GLN A 1 205 ? 5.064 15.169 11.561 1.00 97.94 205 GLN A CA 1
ATOM 1588 C C . GLN A 1 205 ? 5.649 16.073 10.469 1.00 97.94 205 GLN A C 1
ATOM 1590 O O . GLN A 1 205 ? 5.227 17.223 10.328 1.00 97.94 205 GLN A O 1
ATOM 1595 N N . ALA A 1 206 ? 6.611 15.563 9.694 1.00 98.06 206 ALA A N 1
ATOM 1596 C CA . ALA A 1 206 ? 7.149 16.270 8.541 1.00 98.06 206 ALA A CA 1
ATOM 1597 C C . ALA A 1 206 ? 6.095 16.402 7.433 1.00 98.06 206 ALA A C 1
ATOM 1599 O O . ALA A 1 206 ? 5.848 17.514 6.974 1.00 98.06 206 ALA A O 1
ATOM 1600 N N . ALA A 1 207 ? 5.452 15.301 7.037 1.00 98.19 207 ALA A N 1
ATOM 1601 C CA . ALA A 1 207 ? 4.480 15.274 5.947 1.00 98.19 207 ALA A CA 1
ATOM 1602 C C . ALA A 1 207 ? 3.234 16.131 6.229 1.00 98.19 207 ALA A C 1
ATOM 1604 O O . ALA A 1 207 ? 2.635 16.658 5.298 1.00 98.19 207 ALA A O 1
ATOM 1605 N N . ALA A 1 208 ? 2.883 16.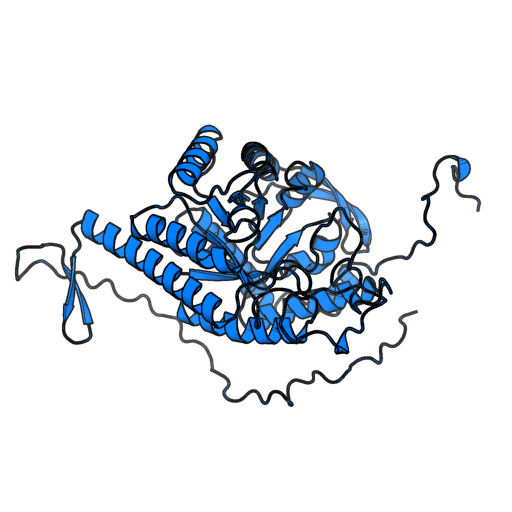354 7.499 1.00 97.06 208 ALA A N 1
ATOM 1606 C CA . ALA A 1 208 ? 1.777 17.223 7.901 1.00 97.06 208 ALA A CA 1
ATOM 1607 C C . ALA A 1 208 ? 1.999 18.724 7.608 1.00 97.06 208 ALA A C 1
ATOM 1609 O O . ALA A 1 208 ? 1.085 19.525 7.798 1.00 97.06 208 ALA A O 1
ATOM 1610 N N . ARG A 1 209 ? 3.198 19.135 7.172 1.00 97.12 209 ARG A N 1
ATOM 1611 C CA . ARG A 1 209 ? 3.547 20.537 6.885 1.00 97.12 209 ARG A CA 1
ATOM 1612 C C . ARG A 1 209 ? 3.773 20.771 5.398 1.00 97.12 209 ARG A C 1
ATOM 1614 O O . ARG A 1 209 ? 4.048 19.838 4.654 1.00 97.12 209 ARG A O 1
ATOM 1621 N N . GLY A 1 210 ? 3.698 22.033 4.982 1.00 97.31 210 GLY A N 1
ATOM 1622 C CA . GLY A 1 210 ? 4.067 22.427 3.628 1.00 97.31 210 GLY A CA 1
ATOM 1623 C C . GLY A 1 210 ? 5.574 22.346 3.375 1.00 97.31 210 GLY A C 1
ATOM 1624 O O . GLY A 1 210 ? 6.378 22.683 4.245 1.00 97.31 210 GLY A O 1
ATOM 1625 N N . HIS A 1 211 ? 5.936 21.917 2.167 1.00 98.00 211 HIS A N 1
ATOM 1626 C CA . HIS A 1 211 ? 7.311 21.705 1.693 1.00 98.00 211 HIS A CA 1
ATOM 1627 C C . HIS A 1 211 ? 7.495 22.176 0.255 1.00 98.00 211 HIS A C 1
ATOM 1629 O O . HIS A 1 211 ? 6.517 22.324 -0.477 1.00 98.00 211 HIS A O 1
ATOM 1635 N N . HIS A 1 212 ? 8.760 22.334 -0.143 1.00 96.69 212 HIS A N 1
ATOM 1636 C CA . HIS A 1 212 ? 9.175 22.562 -1.524 1.00 96.69 212 HIS A CA 1
ATOM 1637 C C . HIS A 1 212 ? 10.162 21.480 -1.957 1.00 96.69 212 HIS A C 1
ATOM 1639 O O . HIS A 1 212 ? 11.171 21.287 -1.285 1.00 96.69 212 HIS A O 1
ATOM 1645 N N . PHE A 1 213 ? 9.915 20.818 -3.086 1.00 94.31 213 PHE A N 1
ATOM 1646 C CA . PHE A 1 213 ? 10.838 19.815 -3.625 1.00 94.31 213 PHE A CA 1
ATOM 1647 C C . PHE A 1 213 ? 10.856 19.808 -5.154 1.00 94.31 213 PHE A C 1
ATOM 1649 O O . PHE A 1 213 ? 9.965 20.347 -5.813 1.00 94.31 213 PHE A O 1
ATOM 1656 N N . LEU A 1 214 ? 11.903 19.212 -5.725 1.00 94.00 214 LEU A N 1
ATOM 1657 C CA . LEU A 1 214 ? 12.056 19.075 -7.172 1.00 94.00 214 LEU A CA 1
ATOM 1658 C C . LEU A 1 214 ? 11.284 17.848 -7.670 1.00 94.00 214 LEU A C 1
ATOM 1660 O O . LEU A 1 214 ? 11.462 16.743 -7.160 1.00 94.00 214 LEU A O 1
ATOM 1664 N N . SER A 1 215 ? 10.458 18.035 -8.694 1.00 93.44 215 SER A N 1
ATOM 1665 C CA . SER A 1 215 ? 9.735 16.964 -9.390 1.00 93.44 215 SER A CA 1
ATOM 1666 C C . SER A 1 215 ? 9.584 17.332 -10.871 1.00 93.44 215 SER A C 1
ATOM 1668 O O . SER A 1 215 ? 10.282 18.212 -11.377 1.00 93.44 215 SER A O 1
ATOM 1670 N N . VAL A 1 216 ? 8.680 16.662 -11.580 1.00 93.50 216 VAL A N 1
ATOM 1671 C CA . VAL A 1 216 ? 8.296 16.998 -12.952 1.00 93.50 216 VAL A CA 1
ATOM 1672 C C . VAL A 1 216 ? 6.873 17.548 -12.978 1.00 93.50 216 VAL A C 1
ATOM 1674 O O . VAL A 1 216 ? 5.971 17.027 -12.323 1.00 93.50 216 VAL A O 1
ATOM 1677 N N . HIS A 1 217 ? 6.656 18.611 -13.743 1.00 93.88 217 HIS A N 1
ATOM 1678 C CA . HIS A 1 217 ? 5.320 19.097 -14.059 1.00 93.88 217 HIS A CA 1
ATOM 1679 C C . HIS A 1 217 ? 4.632 18.141 -15.051 1.00 93.88 217 HIS A C 1
ATOM 1681 O O . HIS A 1 217 ? 5.277 17.318 -15.704 1.00 93.88 217 HIS A O 1
ATOM 1687 N N . LYS A 1 218 ? 3.308 18.255 -15.211 1.00 93.31 218 LYS A N 1
ATOM 1688 C CA . LYS A 1 218 ? 2.538 17.392 -16.124 1.00 93.31 218 LYS A CA 1
ATOM 1689 C C . LYS A 1 218 ? 2.994 17.477 -17.587 1.00 93.31 218 LYS A C 1
ATOM 1691 O O . LYS A 1 218 ? 2.853 16.499 -18.309 1.00 93.31 218 LYS A O 1
ATOM 1696 N N . ASN A 1 219 ? 3.619 18.583 -17.986 1.00 94.25 219 ASN A N 1
ATOM 1697 C CA . ASN A 1 219 ? 4.231 18.762 -19.310 1.00 94.25 219 ASN A CA 1
ATOM 1698 C C . ASN A 1 219 ? 5.644 18.157 -19.452 1.00 94.25 219 ASN A C 1
ATOM 1700 O O . ASN A 1 219 ? 6.277 18.338 -20.485 1.00 94.25 219 ASN A O 1
ATOM 1704 N N . GLY A 1 220 ? 6.152 17.455 -18.434 1.00 93.12 220 GLY A N 1
ATOM 1705 C CA . GLY A 1 220 ? 7.436 16.747 -18.475 1.00 93.12 220 GLY A CA 1
ATOM 1706 C C . GLY A 1 220 ? 8.658 17.584 -18.086 1.00 93.12 220 GLY A C 1
ATOM 1707 O O . GLY A 1 220 ? 9.738 17.026 -17.915 1.00 93.12 220 GLY A O 1
ATOM 1708 N N . HIS A 1 221 ? 8.513 18.897 -17.884 1.00 95.31 221 HIS A N 1
ATOM 1709 C CA . HIS A 1 221 ? 9.622 19.740 -17.437 1.00 95.31 221 HIS A CA 1
ATOM 1710 C C . HIS A 1 221 ? 9.868 19.611 -15.934 1.00 95.31 221 HIS A C 1
ATOM 1712 O O . HIS A 1 221 ? 8.930 19.459 -15.151 1.00 95.31 221 HIS A O 1
ATOM 1718 N N . VAL A 1 222 ? 11.131 19.739 -15.522 1.00 94.38 222 VAL A N 1
ATOM 1719 C CA . VAL A 1 222 ? 11.494 19.840 -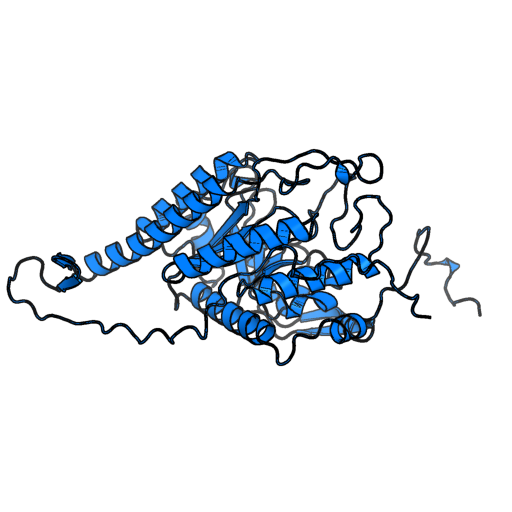14.103 1.00 94.38 222 VAL A CA 1
ATOM 1720 C C . VAL A 1 222 ? 10.823 21.070 -13.495 1.00 94.38 222 VAL A C 1
ATOM 1722 O O . VAL A 1 222 ? 10.837 22.153 -14.082 1.00 94.38 222 VAL A O 1
ATOM 1725 N N . ALA A 1 223 ? 10.235 20.898 -12.317 1.00 93.75 223 ALA A N 1
ATOM 1726 C CA . ALA A 1 223 ? 9.492 21.930 -11.617 1.00 93.75 223 ALA A CA 1
ATOM 1727 C C . ALA A 1 223 ? 9.745 21.880 -10.109 1.00 93.75 223 ALA A C 1
ATOM 1729 O O . ALA A 1 223 ? 10.108 20.844 -9.548 1.00 93.75 223 ALA A O 1
ATOM 1730 N N . ILE A 1 224 ? 9.514 23.021 -9.460 1.00 95.12 224 ILE A N 1
ATOM 1731 C CA . ILE A 1 224 ? 9.405 23.112 -8.006 1.00 95.12 224 ILE A CA 1
ATOM 1732 C C . ILE A 1 224 ? 7.948 22.823 -7.651 1.00 95.12 224 ILE A C 1
ATOM 1734 O O . ILE A 1 224 ? 7.043 23.468 -8.181 1.00 95.12 224 ILE A O 1
ATOM 1738 N N . VAL A 1 225 ? 7.727 21.856 -6.766 1.00 93.50 225 VAL A N 1
ATOM 1739 C CA . VAL A 1 225 ? 6.413 21.544 -6.204 1.00 93.50 225 VAL A CA 1
ATOM 1740 C C . VAL A 1 225 ? 6.331 22.162 -4.819 1.00 93.50 225 VAL A C 1
ATOM 1742 O O . VAL A 1 225 ? 7.141 21.828 -3.960 1.00 93.50 225 VAL A O 1
ATOM 1745 N N . GLU A 1 226 ? 5.352 23.038 -4.612 1.00 96.75 226 GLU A N 1
ATOM 1746 C CA . GLU A 1 226 ? 4.965 23.559 -3.300 1.00 96.75 226 GLU A CA 1
ATOM 1747 C C . GLU A 1 226 ? 3.760 22.764 -2.780 1.00 96.75 226 GLU A C 1
ATOM 1749 O O . GLU A 1 226 ? 2.785 22.548 -3.502 1.00 96.75 226 GLU A O 1
ATOM 1754 N N . THR A 1 227 ? 3.834 22.299 -1.535 1.00 97.38 227 THR A N 1
ATOM 1755 C CA . THR A 1 227 ? 2.793 21.476 -0.901 1.00 97.38 227 THR A CA 1
ATOM 1756 C C . THR A 1 227 ? 2.219 22.168 0.326 1.00 97.38 227 THR A C 1
ATOM 1758 O O . THR A 1 227 ? 2.886 22.983 0.959 1.00 97.38 227 THR A O 1
ATOM 1761 N N . THR A 1 228 ? 0.987 21.819 0.697 1.00 97.44 228 THR A N 1
ATOM 1762 C CA . THR A 1 228 ? 0.290 22.392 1.862 1.00 97.44 228 THR A CA 1
ATOM 1763 C C . THR A 1 228 ? 0.366 21.519 3.115 1.00 97.44 228 THR A C 1
ATOM 1765 O O . THR A 1 228 ? -0.093 21.946 4.171 1.00 97.44 228 THR A O 1
ATOM 1768 N N . GLY A 1 229 ? 0.942 20.319 3.015 1.00 98.00 229 GLY A N 1
ATOM 1769 C CA . GLY A 1 229 ? 0.899 19.309 4.069 1.00 98.00 229 GLY A CA 1
ATOM 1770 C C . GLY A 1 229 ? -0.210 18.284 3.853 1.00 98.00 229 GLY A C 1
ATOM 1771 O O . GLY A 1 229 ? -1.247 18.582 3.259 1.00 98.00 229 GLY A O 1
ATOM 1772 N N . ASN A 1 230 ? 0.022 17.078 4.367 1.00 98.31 230 ASN A N 1
ATOM 1773 C CA . ASN A 1 230 ? -0.901 15.955 4.331 1.00 98.31 230 ASN A CA 1
ATOM 1774 C C . ASN A 1 230 ? -1.255 15.523 5.768 1.00 98.31 230 ASN A C 1
ATOM 1776 O O . ASN A 1 230 ? -0.411 14.928 6.446 1.00 98.31 230 ASN A O 1
ATOM 1780 N N . PRO A 1 231 ? -2.476 15.821 6.251 1.00 96.12 231 PRO A N 1
ATOM 1781 C CA . PRO A 1 231 ? -2.898 15.453 7.601 1.00 96.12 231 PRO A CA 1
ATOM 1782 C C . PRO A 1 231 ? -3.188 13.951 7.751 1.00 96.12 231 PRO A C 1
ATOM 1784 O O . PRO A 1 231 ? -3.183 13.446 8.871 1.00 96.12 231 PRO A O 1
ATOM 1787 N N . ASP A 1 232 ? -3.376 13.223 6.647 1.00 98.06 232 ASP A N 1
ATOM 1788 C CA . ASP A 1 232 ? -3.853 11.837 6.629 1.00 98.06 232 ASP A CA 1
ATOM 1789 C C . ASP A 1 232 ? -2.697 10.825 6.590 1.00 98.06 232 ASP A C 1
ATOM 1791 O O . ASP A 1 232 ? -2.719 9.819 5.870 1.00 98.06 232 ASP A O 1
ATOM 1795 N N . CYS A 1 233 ? -1.650 11.099 7.369 1.00 98.62 233 CYS A N 1
ATOM 1796 C CA . CYS A 1 233 ? -0.480 10.235 7.479 1.00 98.62 233 CYS A CA 1
ATOM 1797 C C . CYS A 1 233 ? -0.544 9.343 8.731 1.00 98.62 233 CYS A C 1
ATOM 1799 O O . CYS A 1 233 ? -0.967 9.780 9.799 1.00 98.62 233 CYS A O 1
ATOM 1801 N N . HIS A 1 234 ? -0.086 8.094 8.625 1.00 98.81 234 HIS A N 1
ATOM 1802 C CA . HIS A 1 234 ? -0.133 7.118 9.725 1.00 98.81 234 HIS A CA 1
ATOM 1803 C C . HIS A 1 234 ? 1.059 6.155 9.726 1.00 98.81 234 HIS A C 1
ATOM 1805 O O . HIS A 1 234 ? 1.781 6.023 8.738 1.00 98.81 234 HIS A O 1
ATOM 1811 N N . VAL A 1 235 ? 1.263 5.453 10.845 1.00 98.81 235 VAL A N 1
ATOM 1812 C CA . VAL A 1 235 ? 2.304 4.421 10.978 1.00 98.81 235 VAL A CA 1
ATOM 1813 C C . VAL A 1 235 ? 1.799 3.075 10.464 1.00 98.81 235 VAL A C 1
ATOM 1815 O O . VAL A 1 235 ? 0.657 2.693 10.716 1.00 98.81 235 VAL A O 1
ATOM 1818 N N . ILE A 1 236 ? 2.686 2.331 9.799 1.00 98.88 236 ILE A N 1
ATOM 1819 C CA . ILE A 1 236 ? 2.520 0.908 9.492 1.00 98.88 236 ILE A CA 1
ATOM 1820 C C . ILE A 1 236 ? 3.559 0.102 10.289 1.00 98.88 236 ILE A C 1
ATOM 1822 O O . ILE A 1 236 ? 4.765 0.189 10.019 1.00 98.88 236 ILE A O 1
ATOM 1826 N N . LEU A 1 237 ? 3.093 -0.717 11.235 1.00 98.88 237 LEU A N 1
ATOM 1827 C CA . LEU A 1 237 ? 3.908 -1.701 11.947 1.00 98.88 237 LEU A CA 1
ATOM 1828 C C . LEU A 1 237 ? 4.122 -2.935 11.073 1.00 98.88 237 LEU A C 1
ATOM 1830 O O . LEU A 1 237 ? 3.172 -3.620 10.710 1.00 98.88 237 LEU A O 1
ATOM 1834 N N . ARG A 1 238 ? 5.373 -3.216 10.711 1.00 98.56 238 ARG A N 1
ATOM 1835 C CA . ARG A 1 238 ? 5.749 -4.261 9.738 1.00 98.56 238 ARG A CA 1
ATOM 1836 C C . ARG A 1 238 ? 6.818 -5.230 10.232 1.00 98.56 238 ARG A C 1
ATOM 1838 O O . ARG A 1 238 ? 7.450 -5.923 9.427 1.00 98.56 238 ARG A O 1
ATOM 1845 N N . GLY A 1 239 ? 7.045 -5.237 11.539 1.00 98.19 239 GLY A N 1
ATOM 1846 C CA . GLY A 1 239 ? 8.110 -5.940 12.239 1.00 98.19 239 GLY A CA 1
ATOM 1847 C C . GLY A 1 239 ? 9.465 -5.249 12.107 1.00 98.19 239 GLY A C 1
ATOM 1848 O O . GLY A 1 239 ? 9.613 -4.193 11.487 1.00 98.19 239 GLY A O 1
ATOM 1849 N N . GLY A 1 240 ? 10.481 -5.890 12.663 1.00 96.69 240 GLY A N 1
ATOM 1850 C CA . GLY A 1 240 ? 11.875 -5.470 12.610 1.00 96.69 240 GLY A CA 1
ATOM 1851 C C . GLY A 1 240 ? 12.789 -6.671 12.801 1.00 96.69 240 GLY A C 1
ATOM 1852 O O . GLY A 1 240 ? 12.677 -7.662 12.080 1.00 96.69 240 GLY A O 1
ATOM 1853 N N . LYS A 1 241 ? 13.657 -6.612 13.816 1.00 95.31 241 LYS A N 1
ATOM 1854 C CA . LYS A 1 241 ? 14.387 -7.802 14.294 1.00 95.31 241 LYS A CA 1
ATOM 1855 C C . LYS A 1 241 ? 13.448 -8.879 14.852 1.00 95.31 241 LYS A C 1
ATOM 1857 O O . LYS A 1 241 ? 13.733 -10.062 14.700 1.00 95.31 241 LYS A O 1
ATOM 1862 N N . SER A 1 242 ? 12.334 -8.446 15.436 1.00 96.81 242 SER A N 1
ATOM 1863 C CA . SER A 1 242 ? 11.224 -9.281 15.896 1.00 96.81 242 SER A CA 1
ATOM 1864 C C . SER A 1 242 ? 9.912 -8.769 15.288 1.00 96.81 242 SER A C 1
ATOM 1866 O O . SER A 1 242 ? 9.858 -7.604 14.872 1.00 96.81 242 SER A O 1
ATOM 1868 N N . PRO A 1 243 ? 8.860 -9.601 15.217 1.00 98.50 243 PRO A N 1
ATOM 1869 C CA . PRO A 1 243 ? 7.506 -9.119 14.963 1.00 98.50 243 PRO A CA 1
ATOM 1870 C C . PRO A 1 243 ? 7.074 -8.053 15.980 1.00 98.50 243 PRO A C 1
ATOM 1872 O O . PRO A 1 243 ? 7.576 -8.041 17.100 1.00 98.50 243 PRO A O 1
ATOM 1875 N N . ASN A 1 244 ? 6.176 -7.157 15.574 1.00 98.50 244 ASN A N 1
ATOM 1876 C CA . ASN A 1 244 ? 5.647 -6.061 16.391 1.00 98.50 244 ASN A CA 1
ATOM 1877 C C . ASN A 1 244 ? 4.133 -5.851 16.184 1.00 98.50 244 ASN A C 1
ATOM 1879 O O . ASN A 1 244 ? 3.659 -4.719 16.165 1.00 98.50 244 ASN A O 1
ATOM 1883 N N . TYR A 1 245 ? 3.386 -6.936 15.963 1.00 98.75 245 TYR A N 1
ATOM 1884 C CA . TYR A 1 245 ? 1.934 -6.907 15.737 1.00 98.75 245 TYR A CA 1
ATOM 1885 C C . TYR A 1 245 ? 1.104 -7.206 16.991 1.00 98.75 245 TYR A C 1
ATOM 1887 O O . TYR A 1 245 ? -0.100 -6.961 16.989 1.00 98.75 245 TYR A O 1
ATOM 1895 N N . ASP A 1 246 ? 1.729 -7.777 18.020 1.00 98.62 246 ASP A N 1
ATOM 1896 C CA . ASP A 1 246 ? 1.071 -8.165 19.263 1.00 98.62 246 ASP A CA 1
ATOM 1897 C C . ASP A 1 246 ? 0.573 -6.938 20.044 1.00 98.62 246 ASP A C 1
ATOM 1899 O O . ASP A 1 246 ? 1.013 -5.806 19.824 1.00 98.62 246 ASP A O 1
ATOM 1903 N N . ALA A 1 247 ? -0.348 -7.168 20.979 1.00 98.50 247 ALA A N 1
ATOM 1904 C CA . ALA A 1 247 ? -1.003 -6.099 21.728 1.00 98.50 247 ALA A CA 1
ATOM 1905 C C . ALA A 1 247 ? -0.027 -5.207 22.520 1.00 98.50 247 ALA A C 1
ATOM 1907 O O . ALA A 1 247 ? -0.277 -4.009 22.654 1.00 98.50 247 ALA A O 1
ATOM 1908 N N . GLU A 1 248 ? 1.078 -5.761 23.033 1.00 98.31 248 GLU A N 1
ATOM 1909 C CA . GLU A 1 248 ? 2.083 -4.998 23.785 1.00 98.31 248 GLU A CA 1
ATOM 1910 C C . GLU A 1 248 ? 2.857 -4.065 22.848 1.00 98.31 248 GLU A C 1
ATOM 1912 O O . GLU A 1 248 ? 2.977 -2.868 23.118 1.00 98.31 248 GLU A O 1
ATOM 1917 N N . SER A 1 249 ? 3.307 -4.586 21.705 1.00 98.50 249 SER A N 1
ATOM 1918 C CA . SER A 1 249 ? 3.961 -3.802 20.655 1.00 98.50 249 SER A CA 1
ATOM 1919 C C . SER A 1 249 ? 3.065 -2.685 20.110 1.00 98.50 249 SER A C 1
ATOM 1921 O O . SER A 1 249 ? 3.528 -1.555 19.926 1.00 98.50 249 SER A O 1
ATOM 1923 N N . VAL A 1 250 ? 1.782 -2.981 19.866 1.00 98.75 250 VAL A N 1
ATOM 1924 C CA . VAL A 1 250 ? 0.793 -2.001 19.391 1.00 98.75 250 VAL A CA 1
ATOM 1925 C C . VAL A 1 250 ? 0.583 -0.899 20.428 1.00 98.75 250 VAL A C 1
ATOM 1927 O O . VAL A 1 250 ? 0.661 0.278 20.078 1.00 98.75 250 VAL A O 1
ATOM 1930 N N . GLU A 1 251 ? 0.371 -1.246 21.700 1.00 98.38 251 GLU A N 1
ATOM 1931 C CA . GLU A 1 251 ? 0.152 -0.244 22.748 1.00 98.38 251 GLU A CA 1
ATOM 1932 C C . GLU A 1 251 ? 1.393 0.633 22.955 1.00 98.38 251 GLU A C 1
ATOM 1934 O O . GLU A 1 251 ? 1.270 1.856 23.022 1.00 98.38 251 GLU A O 1
ATOM 1939 N N . LEU A 1 252 ? 2.596 0.048 22.960 1.00 98.06 252 LEU A N 1
ATOM 1940 C CA . LEU A 1 252 ? 3.845 0.805 23.061 1.00 98.06 252 LEU A CA 1
ATOM 1941 C C . LEU A 1 252 ? 4.009 1.798 21.900 1.00 98.06 252 LEU A C 1
ATOM 1943 O O . LEU A 1 252 ? 4.397 2.949 22.111 1.00 98.06 252 LEU A O 1
ATOM 1947 N N . ALA A 1 253 ? 3.688 1.380 20.673 1.00 98.31 253 ALA A N 1
ATOM 1948 C CA . ALA A 1 253 ? 3.736 2.268 19.519 1.00 98.31 253 ALA A CA 1
ATOM 1949 C C . ALA A 1 253 ? 2.694 3.393 19.611 1.00 98.31 253 ALA A C 1
ATOM 1951 O O . ALA A 1 253 ? 3.003 4.549 19.319 1.00 98.31 253 ALA A O 1
ATOM 1952 N N . CYS A 1 254 ? 1.482 3.079 20.067 1.00 98.38 254 CYS A N 1
ATOM 1953 C CA . CYS A 1 254 ? 0.414 4.050 20.277 1.00 98.38 254 CYS A CA 1
ATOM 1954 C C . CYS A 1 254 ? 0.736 5.071 21.378 1.00 98.38 254 CYS A C 1
ATOM 1956 O O . CYS A 1 254 ? 0.390 6.242 21.219 1.00 98.38 254 CYS A O 1
ATOM 1958 N N . LEU A 1 255 ? 1.442 4.677 22.441 1.00 97.69 255 LEU A N 1
ATOM 1959 C CA . LEU A 1 255 ? 1.972 5.613 23.438 1.00 97.69 255 LEU A CA 1
ATOM 1960 C C . LEU A 1 255 ? 2.972 6.588 22.804 1.00 97.69 255 LEU A C 1
ATOM 1962 O O . LEU A 1 255 ? 2.838 7.796 22.982 1.00 97.69 255 LEU A O 1
ATOM 1966 N N . GLY A 1 256 ? 3.905 6.092 21.984 1.00 97.19 256 GLY 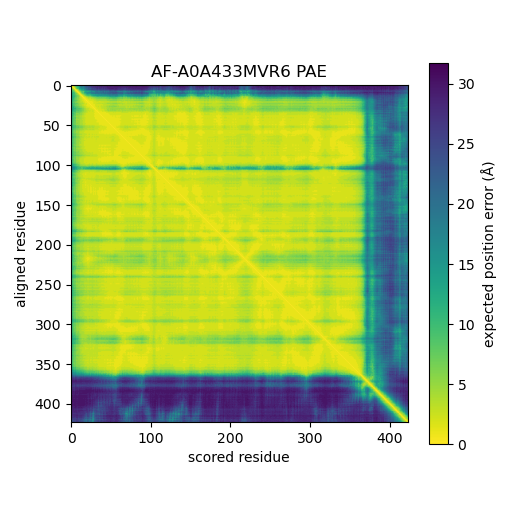A N 1
ATOM 1967 C CA . GLY A 1 256 ? 4.849 6.949 21.256 1.00 97.19 256 GLY A CA 1
ATOM 1968 C C . GLY A 1 256 ? 4.167 7.920 20.282 1.00 97.19 256 GLY A C 1
ATOM 1969 O O . GLY A 1 256 ? 4.581 9.072 20.159 1.00 97.19 256 GLY A O 1
ATOM 1970 N N . LEU A 1 257 ? 3.083 7.492 19.623 1.00 98.19 257 LEU A N 1
ATOM 1971 C CA . LEU A 1 257 ? 2.252 8.376 18.795 1.00 98.19 257 LEU A CA 1
ATOM 1972 C C . LEU A 1 257 ? 1.594 9.476 19.630 1.00 98.19 257 LEU A C 1
ATOM 1974 O O . LEU A 1 257 ? 1.630 10.644 19.244 1.00 98.19 257 LEU A O 1
ATOM 1978 N N . GLN A 1 258 ? 1.039 9.117 20.786 1.00 97.81 258 GLN A N 1
ATOM 1979 C CA . GLN A 1 258 ? 0.395 10.066 21.687 1.00 97.81 258 GLN A CA 1
ATOM 1980 C C . GLN A 1 258 ? 1.386 11.101 22.239 1.00 97.81 258 GLN A C 1
ATOM 1982 O O . GLN A 1 258 ? 1.071 12.290 22.261 1.00 97.81 258 GLN A O 1
ATOM 1987 N N . GLU A 1 259 ? 2.591 10.680 22.631 1.00 97.19 259 GLU A N 1
ATOM 1988 C CA . GLU A 1 259 ? 3.673 11.579 23.062 1.00 97.19 259 GLU A CA 1
ATOM 1989 C C . GLU A 1 259 ? 4.077 12.572 21.962 1.00 97.19 259 GLU A C 1
ATOM 1991 O O . GLU A 1 259 ? 4.407 13.724 22.245 1.00 97.19 259 GLU A O 1
ATOM 1996 N N . ALA A 1 260 ? 3.995 12.151 20.699 1.00 96.88 260 ALA A N 1
ATOM 1997 C CA . ALA A 1 260 ? 4.251 12.985 19.529 1.00 96.88 260 ALA A CA 1
ATOM 1998 C C . ALA A 1 260 ? 3.056 13.871 19.115 1.00 96.88 260 ALA A C 1
ATOM 2000 O O . ALA A 1 260 ? 3.141 14.572 18.102 1.00 96.88 260 ALA A O 1
ATOM 2001 N N . GLY A 1 261 ? 1.949 13.846 19.868 1.00 97.00 261 GLY A N 1
ATOM 2002 C CA . GLY A 1 261 ? 0.726 14.595 19.566 1.00 97.00 261 GLY A CA 1
ATOM 2003 C C . GLY A 1 261 ? -0.071 14.044 18.379 1.00 97.00 261 GLY A C 1
ATOM 2004 O O . GLY A 1 261 ? -0.881 14.766 17.803 1.00 97.00 261 GLY A O 1
ATOM 2005 N N . LEU A 1 262 ? 0.167 12.789 17.993 1.00 97.00 262 LEU A N 1
ATOM 2006 C CA . LEU A 1 262 ? -0.535 12.099 16.913 1.00 97.00 262 LEU A CA 1
ATOM 2007 C C . LEU A 1 262 ? -1.655 11.216 17.475 1.00 97.00 262 LEU A C 1
ATOM 2009 O O . LEU A 1 262 ? -1.646 10.827 18.647 1.00 97.00 262 LEU A O 1
ATOM 2013 N N . ARG A 1 263 ? -2.625 10.860 16.624 1.00 95.31 263 ARG A N 1
ATOM 2014 C CA . ARG A 1 263 ? -3.665 9.902 17.013 1.00 95.31 263 ARG A CA 1
ATOM 2015 C C . ARG A 1 263 ? -3.025 8.543 17.332 1.00 95.31 263 ARG A C 1
ATOM 2017 O O . ARG A 1 263 ? -2.250 8.035 16.523 1.00 95.31 263 ARG A O 1
ATOM 2024 N N . PRO A 1 264 ? -3.355 7.919 18.475 1.00 97.50 264 PRO A N 1
ATOM 2025 C CA . PRO A 1 264 ? -2.757 6.657 18.892 1.00 97.50 264 PRO A CA 1
ATOM 2026 C C . PRO A 1 264 ? -3.477 5.470 18.235 1.00 97.50 264 PRO A C 1
ATOM 2028 O O . PRO A 1 264 ? -4.067 4.632 18.920 1.00 97.50 264 PRO A O 1
ATOM 2031 N N . SER A 1 265 ? -3.449 5.430 16.902 1.00 98.06 265 SER A N 1
ATOM 2032 C CA . SER A 1 265 ? -3.957 4.337 16.076 1.00 98.06 265 SER A CA 1
ATOM 2033 C C . SER A 1 265 ? -3.061 4.144 14.851 1.00 98.06 265 SER A C 1
ATOM 2035 O O . SER A 1 265 ? -2.4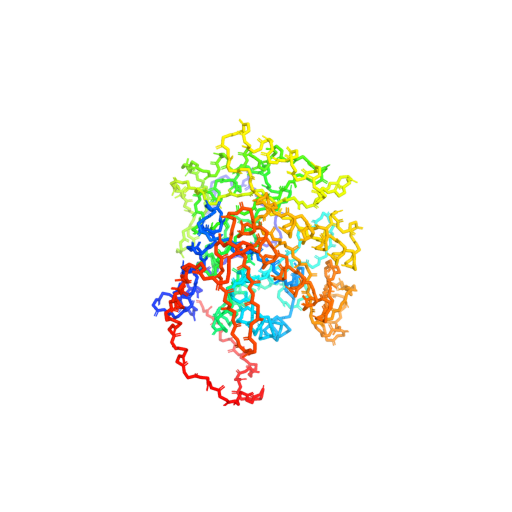98 5.104 14.325 1.00 98.06 265 SER A O 1
ATOM 2037 N N . LEU A 1 266 ? -2.879 2.897 14.426 1.00 98.75 266 LEU A N 1
ATOM 2038 C CA . LEU A 1 266 ? -1.903 2.512 13.408 1.00 98.75 266 LEU A CA 1
ATOM 2039 C C . LEU A 1 266 ? -2.401 1.357 12.532 1.00 98.75 266 LEU A C 1
ATOM 2041 O O . LEU A 1 266 ? -3.417 0.720 12.818 1.00 98.75 266 LEU A O 1
ATOM 2045 N N . MET A 1 267 ? -1.670 1.090 11.452 1.00 98.94 267 MET A N 1
ATOM 2046 C CA . MET A 1 267 ? -1.877 -0.072 10.592 1.00 98.94 267 MET A CA 1
ATOM 2047 C C . MET A 1 267 ? -0.879 -1.184 10.937 1.00 98.94 267 MET A C 1
ATOM 2049 O O . MET A 1 267 ? 0.286 -0.902 11.214 1.00 98.94 267 MET A O 1
ATOM 2053 N N . VAL A 1 268 ? -1.298 -2.449 10.844 1.00 98.94 268 VAL A N 1
ATOM 2054 C CA . VAL A 1 268 ? -0.413 -3.620 10.993 1.00 98.94 268 VAL A CA 1
ATOM 2055 C C . VAL A 1 268 ? -0.234 -4.346 9.654 1.00 98.94 268 VAL A C 1
ATOM 2057 O O . VAL A 1 268 ? -1.190 -4.816 9.049 1.00 98.94 268 VAL A O 1
ATOM 2060 N N . ASP A 1 269 ? 1.003 -4.473 9.182 1.00 98.88 269 ASP A N 1
ATOM 2061 C CA . ASP A 1 269 ? 1.382 -5.317 8.043 1.00 98.88 269 ASP A CA 1
ATOM 2062 C C . ASP A 1 269 ? 1.550 -6.759 8.527 1.00 98.88 269 ASP A C 1
ATOM 2064 O O . ASP A 1 269 ? 2.441 -7.056 9.325 1.00 98.88 269 ASP A O 1
ATOM 2068 N N . CYS A 1 270 ? 0.670 -7.649 8.069 1.00 98.88 270 CYS A N 1
ATOM 2069 C CA . CYS A 1 270 ? 0.662 -9.057 8.448 1.00 98.88 270 CYS A CA 1
ATOM 2070 C C . CYS A 1 270 ? 1.825 -9.839 7.824 1.00 98.88 270 CYS A C 1
ATOM 2072 O O . CYS A 1 270 ? 2.186 -10.895 8.344 1.00 98.88 270 CYS A O 1
ATOM 2074 N N . SER A 1 271 ? 2.411 -9.338 6.730 1.00 98.56 271 SER A N 1
ATOM 2075 C CA . SER A 1 271 ? 3.480 -9.992 5.970 1.00 98.56 271 SER A CA 1
ATOM 2076 C C . SER A 1 271 ? 4.869 -9.625 6.518 1.00 98.56 271 SER A C 1
ATOM 2078 O O . SER A 1 271 ? 5.073 -9.384 7.710 1.00 98.56 271 SER A O 1
ATOM 2080 N N . HIS A 1 272 ? 5.886 -9.649 5.659 1.00 97.50 272 HIS A N 1
ATOM 2081 C CA . HIS A 1 272 ? 7.225 -9.132 5.908 1.00 97.50 272 HIS A CA 1
ATOM 2082 C C . HIS A 1 272 ? 7.850 -9.649 7.215 1.00 97.50 272 HIS A C 1
ATOM 2084 O O . HIS A 1 272 ? 7.916 -10.858 7.432 1.00 97.50 272 HIS A O 1
ATOM 2090 N N . ALA A 1 273 ? 8.381 -8.765 8.067 1.00 98.12 273 ALA A N 1
ATOM 2091 C CA . ALA A 1 273 ? 9.056 -9.192 9.286 1.00 98.12 273 ALA A CA 1
ATOM 2092 C C . ALA A 1 273 ? 8.066 -9.675 10.359 1.00 98.12 273 ALA A C 1
ATOM 2094 O O . ALA A 1 273 ? 8.436 -10.535 11.152 1.00 98.12 273 ALA A O 1
ATOM 2095 N N . ASN A 1 274 ? 6.804 -9.233 10.324 1.00 98.69 274 ASN A N 1
ATOM 2096 C CA . ASN A 1 274 ? 5.755 -9.751 11.205 1.00 98.69 274 ASN A CA 1
ATOM 2097 C C . ASN A 1 274 ? 5.431 -11.221 10.921 1.00 98.69 274 ASN A C 1
ATOM 2099 O O . ASN A 1 274 ? 5.372 -12.029 11.844 1.00 98.69 274 ASN A O 1
ATOM 2103 N N . SER A 1 275 ? 5.369 -11.607 9.647 1.00 98.25 275 SER A N 1
ATOM 2104 C CA . SER A 1 275 ? 5.246 -13.014 9.243 1.00 98.25 275 SER A CA 1
ATOM 2105 C C . SER A 1 275 ? 6.548 -13.816 9.372 1.00 98.25 275 SER A C 1
ATOM 2107 O O . SER A 1 275 ? 6.589 -14.996 9.033 1.00 98.25 275 SER A O 1
ATOM 2109 N N . SER A 1 276 ? 7.655 -13.199 9.806 1.00 97.62 276 SER A N 1
ATOM 2110 C CA . SER A 1 276 ? 8.999 -13.794 9.716 1.00 97.62 276 SER A CA 1
ATOM 2111 C C . SER A 1 276 ? 9.346 -14.288 8.298 1.00 97.62 276 SER A C 1
ATOM 2113 O O . SER A 1 276 ? 10.070 -15.270 8.141 1.00 97.62 276 SER A O 1
ATOM 2115 N N . LYS A 1 277 ? 8.826 -13.603 7.266 1.00 96.12 277 LYS A N 1
ATOM 2116 C CA . LYS A 1 277 ? 8.929 -13.959 5.839 1.00 96.12 277 LYS A CA 1
ATOM 2117 C C . LYS A 1 277 ? 8.326 -15.327 5.475 1.00 96.12 277 LYS A C 1
ATOM 2119 O O . LYS A 1 277 ? 8.734 -15.926 4.484 1.00 96.12 277 LYS A O 1
ATOM 2124 N N . MET A 1 278 ? 7.376 -15.812 6.270 1.00 98.25 278 MET A N 1
ATOM 2125 C CA . MET A 1 278 ? 6.606 -17.031 6.022 1.00 98.25 278 MET A CA 1
ATOM 2126 C C . MET A 1 278 ? 5.157 -16.638 5.755 1.00 98.25 278 MET A C 1
ATOM 2128 O O . MET A 1 278 ? 4.433 -16.287 6.684 1.00 98.25 278 MET A O 1
ATOM 2132 N N . HIS A 1 279 ? 4.745 -16.650 4.488 1.00 98.50 279 HIS A N 1
ATOM 2133 C CA . HIS A 1 279 ? 3.430 -16.170 4.056 1.00 98.50 279 HIS A CA 1
ATOM 2134 C C . HIS A 1 279 ? 2.256 -16.792 4.822 1.00 98.50 279 HIS A C 1
ATOM 2136 O O . HIS A 1 279 ? 1.319 -16.078 5.156 1.00 98.50 279 HIS A O 1
ATOM 2142 N N . GLU A 1 280 ? 2.340 -18.069 5.184 1.00 98.31 280 GLU A N 1
ATOM 2143 C CA . GLU A 1 280 ? 1.359 -18.805 5.979 1.00 98.31 280 GLU A CA 1
ATOM 2144 C C . GLU A 1 280 ? 1.151 -18.205 7.383 1.00 98.31 280 GLU A C 1
ATOM 2146 O O . GLU A 1 280 ? 0.053 -18.251 7.940 1.00 98.31 280 GLU A O 1
ATOM 2151 N N . LYS A 1 281 ? 2.176 -17.553 7.952 1.00 98.62 281 LYS A N 1
ATOM 2152 C CA . LYS A 1 281 ? 2.073 -16.893 9.260 1.00 98.62 281 LYS A CA 1
ATOM 2153 C C . LYS A 1 281 ? 1.243 -15.617 9.223 1.00 98.62 281 LYS A C 1
ATOM 2155 O O . LYS A 1 281 ? 0.821 -15.174 10.287 1.00 98.62 281 LYS A O 1
ATOM 2160 N N . GLN A 1 282 ? 0.956 -15.056 8.046 1.00 98.81 282 GLN A N 1
ATOM 2161 C CA . GLN A 1 282 ? 0.051 -13.908 7.924 1.00 98.81 282 GLN A CA 1
ATOM 2162 C C . GLN A 1 282 ? -1.318 -14.194 8.556 1.00 98.81 282 GLN A C 1
ATOM 2164 O O . GLN A 1 282 ? -1.898 -13.295 9.157 1.00 98.81 282 GLN A O 1
ATOM 2169 N N . ILE A 1 283 ? -1.793 -15.446 8.496 1.00 98.75 283 ILE A N 1
ATOM 2170 C CA . ILE A 1 283 ? -3.053 -15.881 9.119 1.00 98.75 283 ILE A CA 1
ATOM 2171 C C . ILE A 1 283 ? -2.987 -15.718 10.642 1.00 98.75 283 ILE A C 1
ATOM 2173 O O . ILE A 1 283 ? -3.908 -15.178 11.249 1.00 98.75 283 ILE A O 1
ATOM 2177 N N . ALA A 1 284 ? -1.879 -16.133 11.263 1.00 98.69 284 ALA A N 1
ATOM 2178 C CA . ALA A 1 284 ? -1.682 -15.992 12.703 1.00 98.69 284 ALA A CA 1
ATOM 2179 C C . ALA A 1 284 ? -1.567 -14.519 13.122 1.00 98.69 284 ALA A C 1
ATOM 2181 O O . ALA A 1 284 ? -2.150 -14.128 14.129 1.00 98.69 284 ALA A O 1
ATOM 2182 N N . VAL A 1 285 ? -0.874 -13.693 12.327 1.00 98.88 285 VAL A N 1
ATOM 2183 C CA . VAL A 1 285 ? -0.783 -12.245 12.580 1.00 98.88 285 VAL A CA 1
ATOM 2184 C C . VAL A 1 285 ? -2.158 -11.583 12.486 1.00 98.88 285 VAL A C 1
ATOM 2186 O O . VAL A 1 285 ? -2.549 -10.842 13.384 1.00 98.88 285 VAL A O 1
ATOM 2189 N N . ALA A 1 286 ? -2.919 -11.871 11.427 1.00 98.88 286 ALA A N 1
ATOM 2190 C CA . ALA A 1 286 ? -4.270 -11.347 11.259 1.00 98.88 286 ALA A CA 1
ATOM 2191 C C . ALA A 1 286 ? -5.215 -11.828 12.372 1.00 98.88 286 ALA A C 1
ATOM 2193 O O . ALA A 1 286 ? -6.036 -11.049 12.843 1.00 98.88 286 ALA A O 1
ATOM 2194 N N . GLY A 1 287 ? -5.076 -13.079 12.822 1.00 98.81 287 GLY A N 1
ATOM 2195 C CA . GLY A 1 287 ? -5.840 -13.638 13.938 1.00 98.81 287 GLY A CA 1
ATOM 2196 C C . GLY A 1 287 ? -5.559 -12.948 15.276 1.00 98.81 287 GLY A C 1
ATOM 2197 O O . GLY A 1 287 ? -6.496 -12.679 16.027 1.00 98.81 287 GLY A O 1
ATOM 2198 N N . ASP A 1 288 ? -4.299 -12.608 15.558 1.00 98.88 288 ASP A N 1
ATOM 2199 C CA . ASP A 1 288 ? -3.921 -11.842 16.753 1.00 98.88 288 ASP A CA 1
ATOM 2200 C C . ASP A 1 288 ? -4.536 -10.433 16.725 1.00 98.88 288 ASP A C 1
ATOM 2202 O O . ASP A 1 288 ? -5.247 -10.038 17.650 1.00 98.88 288 ASP A O 1
ATOM 2206 N N . VAL A 1 289 ? -4.381 -9.720 15.604 1.00 98.88 289 VAL A N 1
ATOM 2207 C CA . VAL A 1 289 ? -4.987 -8.394 15.403 1.00 98.88 289 VAL A CA 1
ATOM 2208 C C . VAL A 1 289 ? -6.517 -8.458 15.497 1.00 98.88 289 VAL A C 1
ATOM 2210 O O . VAL A 1 289 ? -7.139 -7.613 16.143 1.00 98.88 289 VAL A O 1
ATOM 2213 N N . ALA A 1 290 ? -7.140 -9.483 14.911 1.00 98.88 290 ALA A N 1
ATOM 2214 C CA . ALA A 1 290 ? -8.574 -9.723 15.019 1.00 98.88 290 ALA A CA 1
ATOM 2215 C C . ALA A 1 290 ? -9.004 -9.915 16.485 1.00 98.88 290 ALA A C 1
ATOM 2217 O O . ALA A 1 290 ? -10.007 -9.340 16.907 1.00 98.88 290 ALA A O 1
ATOM 2218 N N . ALA A 1 291 ? -8.235 -10.654 17.290 1.00 98.56 291 ALA A N 1
ATOM 2219 C CA . ALA A 1 291 ? -8.515 -10.820 18.715 1.00 98.56 291 ALA A CA 1
ATOM 2220 C C . ALA A 1 291 ? -8.413 -9.492 19.486 1.00 98.56 291 ALA A C 1
ATOM 2222 O O . ALA A 1 291 ? -9.280 -9.201 20.313 1.00 98.56 291 ALA A O 1
ATOM 2223 N N . GLN A 1 292 ? -7.418 -8.652 19.178 1.00 98.31 292 GLN A N 1
ATOM 2224 C CA . GLN A 1 292 ? -7.291 -7.314 19.767 1.00 98.31 292 GLN A CA 1
ATOM 2225 C C . GLN A 1 292 ? -8.514 -6.437 19.451 1.00 98.31 292 GLN A C 1
ATOM 2227 O O . GLN A 1 292 ? -9.097 -5.828 20.353 1.00 98.31 292 GLN A O 1
ATOM 2232 N N . ILE A 1 293 ? -8.932 -6.396 18.180 1.00 98.50 293 ILE A N 1
ATOM 2233 C CA . ILE A 1 293 ? -10.101 -5.627 17.724 1.00 98.50 293 ILE A CA 1
ATOM 2234 C C . ILE A 1 293 ? -11.372 -6.148 18.403 1.00 98.50 293 ILE A C 1
ATOM 2236 O O . ILE A 1 293 ? -12.111 -5.367 19.002 1.00 98.50 293 ILE A O 1
ATOM 2240 N N . ALA A 1 294 ? -11.605 -7.464 18.375 1.00 97.50 294 ALA A N 1
ATOM 2241 C CA . ALA A 1 294 ? -12.762 -8.095 19.008 1.00 97.50 294 ALA A CA 1
ATOM 2242 C C . ALA A 1 294 ? -12.814 -7.836 20.524 1.00 97.50 294 ALA A C 1
ATOM 2244 O O . ALA A 1 294 ? -13.897 -7.670 21.083 1.00 97.50 294 ALA A O 1
ATOM 2245 N N . GLY A 1 295 ? -11.648 -7.740 21.173 1.00 94.31 295 GLY A N 1
ATOM 2246 C CA . GLY A 1 295 ? -11.492 -7.373 22.582 1.00 94.31 295 GLY A CA 1
ATOM 2247 C C . GLY A 1 295 ? -11.815 -5.909 22.909 1.00 94.31 295 GLY A C 1
ATOM 2248 O O . GLY A 1 295 ? -11.784 -5.523 24.078 1.00 94.31 295 GLY A O 1
ATOM 2249 N N . GLY A 1 296 ? -12.150 -5.085 21.912 1.00 93.94 296 GLY A N 1
ATOM 2250 C CA . GLY A 1 296 ? -12.518 -3.682 22.101 1.00 93.94 296 GLY A CA 1
ATOM 2251 C C . GLY A 1 296 ? -11.434 -2.678 21.711 1.00 93.94 296 GLY A C 1
ATOM 2252 O O . GLY A 1 296 ? -11.656 -1.483 21.893 1.00 93.94 296 GLY A O 1
ATOM 2253 N N . SER A 1 297 ? -10.275 -3.122 21.211 1.00 94.06 297 SER A N 1
ATOM 2254 C CA . SER A 1 297 ? -9.189 -2.211 20.840 1.00 94.06 297 SER A CA 1
ATOM 2255 C C . SER A 1 297 ? -9.571 -1.331 19.646 1.00 94.06 297 SER A C 1
ATOM 2257 O O . SER A 1 297 ? -10.118 -1.803 18.648 1.00 94.06 297 SER A O 1
ATOM 2259 N N . SER A 1 298 ? -9.235 -0.044 19.738 1.00 94.38 298 SER A N 1
ATOM 2260 C CA . SER A 1 298 ? -9.291 0.933 18.641 1.00 94.38 298 SER A CA 1
ATOM 2261 C C . SER A 1 298 ? -7.894 1.374 18.175 1.00 94.38 298 SER A C 1
ATOM 2263 O O . SER A 1 298 ? -7.763 2.325 17.404 1.00 94.38 298 SER A O 1
ATOM 2265 N N . ARG A 1 299 ? -6.838 0.707 18.666 1.00 97.94 299 ARG A N 1
ATOM 2266 C CA . ARG A 1 299 ? -5.432 1.024 18.357 1.00 97.94 299 ARG A CA 1
ATOM 2267 C C . ARG A 1 299 ? -5.007 0.594 16.952 1.00 97.94 299 ARG A C 1
ATOM 2269 O O . ARG A 1 299 ? -4.018 1.100 16.434 1.00 97.94 299 ARG A O 1
ATOM 2276 N N . VAL A 1 300 ? -5.750 -0.324 16.336 1.00 98.69 300 VAL A N 1
ATOM 2277 C CA . VAL A 1 300 ? -5.507 -0.786 14.966 1.00 98.69 300 VAL A CA 1
ATOM 2278 C C . VAL A 1 300 ? -6.690 -0.382 14.094 1.00 98.69 300 VAL A C 1
ATOM 2280 O O . VAL A 1 300 ? -7.774 -0.950 14.229 1.00 98.69 300 VAL A O 1
ATOM 2283 N N . PHE A 1 301 ? -6.493 0.603 13.215 1.00 98.75 301 PHE A N 1
ATOM 2284 C CA . PHE A 1 301 ? -7.524 1.035 12.258 1.00 98.75 301 PHE A CA 1
ATOM 2285 C C . PHE A 1 301 ? -7.436 0.277 10.926 1.00 98.75 301 PHE A C 1
ATOM 2287 O O . PHE A 1 301 ? -8.365 0.327 10.118 1.00 98.75 301 PHE A O 1
ATOM 2294 N N . GLY A 1 302 ? -6.330 -0.428 10.670 1.00 98.81 302 GLY A N 1
ATOM 2295 C CA . GLY A 1 302 ? -6.170 -1.163 9.426 1.00 98.81 302 GLY A CA 1
ATOM 2296 C C . GLY A 1 302 ? -5.092 -2.233 9.435 1.00 98.81 302 GLY A C 1
ATOM 2297 O O . GLY A 1 302 ? -4.238 -2.294 10.320 1.00 98.81 302 GLY A O 1
ATOM 2298 N N . VAL A 1 303 ? -5.120 -3.070 8.403 1.00 98.94 303 VAL A N 1
ATOM 2299 C CA . VAL A 1 303 ? -4.134 -4.125 8.168 1.00 98.94 303 VAL A CA 1
ATOM 2300 C C . VAL A 1 303 ? -3.671 -4.154 6.714 1.00 98.94 303 VAL A C 1
ATOM 2302 O O . VAL A 1 303 ? -4.390 -3.730 5.807 1.00 98.94 303 VAL A O 1
ATOM 2305 N N . MET A 1 304 ? -2.473 -4.693 6.487 1.00 98.94 304 MET A N 1
ATOM 2306 C CA . MET A 1 304 ? -1.937 -4.982 5.157 1.00 98.94 304 MET A CA 1
ATOM 2307 C C . MET A 1 304 ? -1.640 -6.476 5.012 1.00 98.94 304 MET A C 1
ATOM 2309 O O . MET A 1 304 ? -0.997 -7.060 5.881 1.00 98.94 304 MET A O 1
ATOM 2313 N N . VAL A 1 305 ? -2.077 -7.083 3.906 1.00 98.94 305 VAL A N 1
ATOM 2314 C CA . VAL A 1 305 ? -1.930 -8.524 3.636 1.00 98.94 305 VAL A CA 1
ATOM 2315 C C . VAL A 1 305 ? -1.395 -8.747 2.220 1.00 98.94 305 VAL A C 1
ATOM 2317 O O . VAL A 1 305 ? -1.899 -8.169 1.256 1.00 98.94 305 VAL A O 1
ATOM 2320 N N . GLU A 1 306 ? -0.380 -9.601 2.083 1.00 98.88 306 GLU A N 1
ATOM 2321 C CA . GLU A 1 306 ? 0.125 -10.049 0.784 1.00 98.88 306 GLU A CA 1
ATOM 2322 C C . GLU A 1 306 ? -0.551 -11.361 0.379 1.00 98.88 306 GLU A C 1
ATOM 2324 O O . GLU A 1 306 ? -0.357 -12.411 0.999 1.00 98.88 306 GLU A O 1
ATOM 2329 N N . SER A 1 307 ? -1.342 -11.297 -0.686 1.00 98.81 307 SER A N 1
ATOM 2330 C CA . SER A 1 307 ? -2.219 -12.376 -1.149 1.00 98.81 307 SER A CA 1
ATOM 2331 C C . SER A 1 307 ? -2.334 -12.399 -2.667 1.00 98.81 307 SER A C 1
ATOM 2333 O O . SER A 1 307 ? -2.355 -11.349 -3.304 1.00 98.81 307 SER A O 1
ATOM 2335 N N . HIS A 1 308 ? -2.481 -13.581 -3.252 1.00 98.81 308 HIS A N 1
ATOM 2336 C CA . HIS A 1 308 ? -2.613 -13.764 -4.693 1.00 98.81 308 HIS A CA 1
ATOM 2337 C C . HIS A 1 308 ? -3.634 -14.870 -5.006 1.00 98.81 308 HIS A C 1
ATOM 2339 O O . HIS A 1 308 ? -4.173 -15.526 -4.119 1.00 98.81 308 HIS A O 1
ATOM 2345 N N . LEU A 1 309 ? -3.911 -15.091 -6.293 1.00 98.88 309 LEU A N 1
ATOM 2346 C CA . LEU A 1 309 ? -4.722 -16.223 -6.762 1.00 98.88 309 LEU A CA 1
ATOM 2347 C C . LEU A 1 309 ? -4.147 -17.582 -6.315 1.00 98.88 309 LEU A C 1
ATOM 2349 O O . LEU A 1 309 ? -4.908 -18.482 -5.963 1.00 98.88 309 LEU A O 1
ATOM 2353 N N . ARG A 1 310 ? -2.816 -17.726 -6.324 1.00 98.75 310 ARG A N 1
ATOM 2354 C CA . ARG A 1 310 ? -2.067 -18.904 -5.868 1.00 98.75 310 ARG A CA 1
ATOM 2355 C C . ARG A 1 310 ? -1.120 -18.520 -4.736 1.00 98.75 310 ARG A C 1
ATOM 2357 O O . ARG A 1 310 ? -0.515 -17.452 -4.769 1.00 98.75 310 ARG A O 1
ATOM 2364 N N . GLU A 1 311 ? -0.987 -19.410 -3.762 1.00 98.69 311 GLU A N 1
ATOM 2365 C CA . GLU A 1 311 ? -0.096 -19.210 -2.620 1.00 98.69 311 GLU A CA 1
ATOM 2366 C C . GLU A 1 311 ? 1.390 -19.296 -3.000 1.00 98.69 311 GLU A C 1
ATOM 2368 O O . GLU A 1 311 ? 1.758 -19.770 -4.080 1.00 98.69 311 GLU A O 1
ATOM 2373 N N . GLY A 1 312 ? 2.256 -18.884 -2.080 1.00 98.44 312 GLY A N 1
ATOM 2374 C CA . GLY A 1 312 ? 3.699 -18.991 -2.214 1.00 98.44 312 GLY A CA 1
ATOM 2375 C C . GLY A 1 312 ? 4.303 -17.963 -3.171 1.00 98.44 312 GLY A C 1
ATOM 2376 O O . GLY A 1 312 ? 3.721 -16.918 -3.476 1.00 98.44 312 GLY A O 1
ATOM 2377 N N . ALA A 1 313 ? 5.522 -18.257 -3.615 1.00 98.12 313 ALA A N 1
ATOM 2378 C CA . ALA A 1 313 ? 6.240 -17.509 -4.637 1.00 98.12 313 ALA A CA 1
ATOM 2379 C C . ALA A 1 313 ? 7.020 -18.467 -5.540 1.00 98.12 313 ALA A C 1
ATOM 2381 O O . ALA A 1 313 ? 7.408 -19.561 -5.126 1.00 98.12 313 ALA A O 1
ATOM 2382 N N . GLN A 1 314 ? 7.298 -18.012 -6.753 1.00 97.75 314 GLN A N 1
ATOM 2383 C CA . GLN A 1 314 ? 8.134 -18.691 -7.732 1.00 97.75 314 GLN A CA 1
ATOM 2384 C C . GLN A 1 314 ? 9.376 -17.854 -8.042 1.00 97.75 314 GLN A C 1
ATOM 2386 O O . GLN A 1 314 ? 9.368 -16.626 -7.953 1.00 97.75 314 GLN A O 1
ATOM 2391 N N . ARG A 1 315 ? 10.481 -18.528 -8.371 1.00 95.31 315 ARG A N 1
ATOM 2392 C CA . ARG A 1 315 ? 11.718 -17.850 -8.767 1.00 95.31 315 ARG A CA 1
ATOM 2393 C C . ARG A 1 315 ? 11.624 -17.429 -10.224 1.00 95.31 315 ARG A C 1
ATOM 2395 O O . ARG A 1 315 ? 11.115 -18.182 -11.043 1.00 95.31 315 ARG A O 1
ATOM 2402 N N . PHE A 1 316 ? 12.174 -16.260 -10.518 1.00 94.44 316 PHE A N 1
ATOM 2403 C CA . PHE A 1 316 ? 12.263 -15.747 -11.872 1.00 94.44 316 PHE A CA 1
ATOM 2404 C C . PHE A 1 316 ? 13.521 -14.889 -12.036 1.00 94.44 316 PHE A C 1
ATOM 2406 O O . PHE A 1 316 ? 13.770 -13.975 -11.242 1.00 94.44 316 PHE A O 1
ATOM 2413 N N . ALA A 1 317 ? 14.314 -15.191 -13.057 1.00 94.00 317 ALA A N 1
ATOM 2414 C CA . ALA A 1 317 ? 15.456 -14.412 -13.501 1.00 94.00 317 ALA A CA 1
ATOM 2415 C C . ALA A 1 317 ? 15.116 -13.732 -14.843 1.00 94.00 317 ALA A C 1
ATOM 2417 O O . ALA A 1 317 ? 15.053 -14.424 -15.865 1.00 94.00 317 ALA A O 1
ATOM 2418 N N . PRO A 1 318 ? 14.911 -12.399 -14.865 1.00 90.12 318 PRO A N 1
ATOM 2419 C CA . PRO A 1 318 ? 14.549 -11.689 -16.089 1.00 90.12 318 PRO A CA 1
ATOM 2420 C C . PRO A 1 318 ? 15.628 -11.856 -17.165 1.00 90.12 318 PRO A C 1
ATOM 2422 O O . PRO A 1 318 ? 16.809 -12.025 -16.854 1.00 90.12 318 PRO A O 1
ATOM 2425 N N . GLY A 1 319 ? 15.205 -11.906 -18.428 1.00 88.56 319 GLY A N 1
ATOM 2426 C CA . GLY A 1 319 ? 16.088 -12.109 -19.586 1.00 88.56 319 GLY A CA 1
ATOM 2427 C C . GLY A 1 319 ? 16.706 -13.514 -19.709 1.00 88.56 319 GLY A C 1
ATOM 2428 O O . GLY A 1 319 ? 17.344 -13.818 -20.718 1.00 88.56 319 GLY A O 1
ATOM 2429 N N . ARG A 1 320 ? 16.522 -14.393 -18.711 1.00 91.94 320 ARG A N 1
ATOM 2430 C CA . ARG A 1 320 ? 17.002 -15.789 -18.719 1.00 91.94 320 ARG A CA 1
ATOM 2431 C C . ARG A 1 320 ? 15.861 -16.793 -18.713 1.00 91.94 320 ARG A C 1
ATOM 2433 O O . ARG A 1 320 ? 15.860 -17.719 -19.522 1.00 91.94 320 ARG A O 1
ATOM 2440 N N . ASP A 1 321 ? 14.916 -16.607 -17.802 1.00 94.50 321 ASP A N 1
ATOM 2441 C CA . ASP A 1 321 ? 13.731 -17.446 -17.687 1.00 94.50 321 ASP A CA 1
ATOM 2442 C C . ASP A 1 321 ? 12.641 -16.933 -18.635 1.00 94.50 321 ASP A C 1
ATOM 2444 O O . ASP A 1 321 ? 12.549 -15.738 -18.923 1.00 94.50 321 ASP A O 1
ATOM 2448 N N . ARG A 1 322 ? 11.786 -17.829 -19.136 1.00 93.88 322 ARG A N 1
ATOM 2449 C CA . ARG A 1 322 ? 10.688 -17.439 -20.028 1.00 93.88 322 ARG A CA 1
ATOM 2450 C C . ARG A 1 322 ? 9.453 -17.109 -19.204 1.00 93.88 322 ARG A C 1
ATOM 2452 O O . ARG A 1 322 ? 8.967 -17.956 -18.462 1.00 93.88 322 ARG A O 1
ATOM 2459 N N . ALA A 1 323 ? 8.884 -15.924 -19.411 1.00 92.81 323 ALA A N 1
ATOM 2460 C CA . ALA A 1 323 ? 7.649 -15.505 -18.745 1.00 92.81 323 ALA A CA 1
ATOM 2461 C C . ALA A 1 323 ? 6.484 -16.500 -18.941 1.00 92.81 323 ALA A C 1
ATOM 2463 O O . ALA A 1 323 ? 5.676 -16.687 -18.039 1.00 92.81 323 ALA A O 1
ATOM 2464 N N . ALA A 1 324 ? 6.424 -17.182 -20.090 1.00 93.75 324 ALA A N 1
ATOM 2465 C CA . ALA A 1 324 ? 5.395 -18.181 -20.392 1.00 93.75 324 ALA A CA 1
ATOM 2466 C C . ALA A 1 324 ? 5.451 -19.443 -19.505 1.00 93.75 324 ALA A C 1
ATOM 2468 O O . ALA A 1 324 ? 4.472 -20.182 -19.457 1.00 93.75 324 ALA A O 1
ATOM 2469 N N . ASP A 1 325 ? 6.574 -19.692 -18.823 1.00 96.00 325 ASP A N 1
ATOM 2470 C CA . ASP A 1 325 ? 6.736 -20.831 -17.913 1.00 96.00 325 ASP A CA 1
ATOM 2471 C C . ASP A 1 325 ? 6.280 -20.496 -16.476 1.00 96.00 325 ASP A C 1
ATOM 2473 O O . ASP A 1 325 ? 6.246 -21.381 -15.619 1.00 96.00 325 ASP A O 1
ATOM 2477 N N . LEU A 1 326 ? 5.926 -19.232 -16.197 1.00 97.56 326 LEU A N 1
ATOM 2478 C CA . LEU A 1 326 ? 5.442 -18.807 -14.885 1.00 97.56 326 LEU A CA 1
ATOM 2479 C C . LEU A 1 326 ? 4.069 -19.410 -14.582 1.00 97.56 326 LEU A C 1
ATOM 2481 O O . LEU A 1 326 ? 3.145 -19.388 -15.397 1.00 97.56 326 LEU A O 1
ATOM 2485 N N . VAL A 1 327 ? 3.908 -19.886 -13.350 1.00 98.38 327 VAL A N 1
ATOM 2486 C CA . VAL A 1 327 ? 2.612 -20.305 -12.825 1.00 98.38 327 VAL A CA 1
ATOM 2487 C C . VAL A 1 327 ? 1.703 -19.083 -12.751 1.00 98.38 327 VAL A C 1
ATOM 2489 O O . VAL A 1 327 ? 1.984 -18.122 -12.029 1.00 98.38 327 VAL A O 1
ATOM 2492 N N . TYR A 1 328 ? 0.595 -19.135 -13.489 1.00 98.62 328 TYR A N 1
ATOM 2493 C CA . TYR A 1 328 ? -0.387 -18.059 -13.526 1.00 98.62 328 TYR A CA 1
ATOM 2494 C C . TYR A 1 328 ? -0.912 -17.729 -12.125 1.00 98.62 328 TYR A C 1
ATOM 2496 O O . TYR A 1 328 ? -1.345 -18.608 -11.371 1.00 98.62 328 TYR A O 1
ATOM 2504 N N . GLY A 1 329 ? -0.892 -16.440 -11.787 1.00 98.38 329 GLY A N 1
ATOM 2505 C CA . GLY A 1 329 ? -1.428 -15.953 -10.525 1.00 98.38 329 GLY A CA 1
ATOM 2506 C C . GLY A 1 329 ? -0.605 -16.316 -9.285 1.00 98.38 329 GLY A C 1
ATOM 2507 O O . GLY A 1 329 ? -1.181 -16.322 -8.198 1.00 98.38 329 GLY A O 1
ATOM 2508 N N . GLN A 1 330 ? 0.694 -16.604 -9.424 1.00 98.75 330 GLN A N 1
ATOM 2509 C CA . GLN A 1 330 ? 1.630 -16.813 -8.312 1.00 98.75 330 GLN A CA 1
ATOM 2510 C C . GLN A 1 330 ? 2.741 -15.747 -8.323 1.00 98.75 330 GLN A C 1
ATOM 2512 O O . GLN A 1 330 ? 3.292 -15.419 -9.372 1.00 98.75 330 GLN A O 1
ATOM 2517 N N . SER A 1 331 ? 3.091 -15.202 -7.154 1.00 98.56 331 SER A N 1
ATOM 2518 C CA . SER A 1 331 ? 4.069 -14.107 -7.019 1.00 98.56 331 SER A CA 1
ATOM 2519 C C . SER A 1 331 ? 5.469 -14.484 -7.519 1.00 98.56 331 SER A C 1
ATOM 2521 O O . SER A 1 331 ? 5.958 -15.564 -7.205 1.00 98.56 331 SER A O 1
ATOM 2523 N N . ILE A 1 332 ? 6.157 -13.559 -8.202 1.00 97.88 332 ILE A N 1
ATOM 2524 C CA . ILE A 1 332 ? 7.595 -13.660 -8.541 1.00 97.88 332 ILE A CA 1
ATOM 2525 C C . ILE A 1 332 ? 8.504 -12.892 -7.559 1.00 97.88 332 ILE A C 1
ATOM 2527 O O . ILE A 1 332 ? 9.693 -12.688 -7.807 1.00 97.88 332 ILE A O 1
ATOM 2531 N N . THR A 1 333 ? 7.929 -12.402 -6.456 1.00 96.81 333 THR A N 1
ATOM 2532 C CA . THR A 1 333 ? 8.615 -11.608 -5.421 1.00 96.81 333 THR A CA 1
ATOM 2533 C C . THR A 1 333 ? 8.443 -12.256 -4.048 1.00 96.81 333 THR A C 1
ATOM 2535 O O . THR A 1 333 ? 8.862 -13.399 -3.884 1.00 96.81 333 THR A O 1
ATOM 2538 N N . ASP A 1 334 ? 7.857 -11.577 -3.056 1.00 97.06 334 ASP A N 1
ATOM 2539 C CA . ASP A 1 334 ? 7.607 -12.214 -1.760 1.00 97.06 334 ASP A CA 1
ATOM 2540 C C . ASP A 1 334 ? 6.417 -13.184 -1.876 1.00 97.06 334 ASP A C 1
ATOM 2542 O O . ASP A 1 334 ? 5.502 -12.988 -2.689 1.00 97.06 334 ASP A O 1
ATOM 2546 N N . ALA A 1 335 ? 6.457 -14.257 -1.084 1.00 98.44 335 ALA A N 1
ATOM 2547 C CA . ALA A 1 335 ? 5.404 -15.263 -1.037 1.00 98.44 335 ALA A CA 1
ATOM 2548 C C . ALA A 1 335 ? 4.092 -14.668 -0.512 1.00 98.44 335 ALA A C 1
ATOM 2550 O O . ALA A 1 335 ? 4.093 -13.900 0.446 1.00 98.44 335 ALA A O 1
ATOM 2551 N N . CYS A 1 336 ? 2.979 -15.031 -1.143 1.00 98.88 336 CYS A N 1
ATOM 2552 C CA . CYS A 1 336 ? 1.650 -14.504 -0.834 1.00 98.88 336 CYS A CA 1
ATOM 2553 C C . CYS A 1 336 ? 0.732 -15.616 -0.318 1.00 98.88 336 CYS A C 1
ATOM 2555 O O . CYS A 1 336 ? 0.909 -16.771 -0.694 1.00 98.88 336 CYS A O 1
ATOM 2557 N N . LEU A 1 337 ? -0.280 -15.276 0.484 1.00 98.88 337 LEU A N 1
ATOM 2558 C CA . LEU A 1 337 ? -1.387 -16.198 0.763 1.00 98.88 337 LEU A CA 1
ATOM 2559 C C . LEU A 1 337 ? -2.130 -16.566 -0.528 1.00 98.88 337 LEU A C 1
ATOM 2561 O O . LEU A 1 337 ? -2.222 -15.753 -1.452 1.00 98.88 337 LEU A O 1
ATOM 2565 N N . GLY A 1 338 ? -2.682 -17.778 -0.576 1.00 98.81 338 GLY A N 1
ATOM 2566 C CA . GLY A 1 338 ? -3.615 -18.185 -1.624 1.00 98.81 338 GLY A CA 1
ATOM 2567 C C . GLY A 1 338 ? -4.992 -17.546 -1.447 1.00 98.81 338 GLY A C 1
ATOM 2568 O O . GLY A 1 338 ? -5.302 -16.949 -0.413 1.00 98.81 338 GLY A O 1
ATOM 2569 N N . TRP A 1 339 ? -5.845 -17.685 -2.463 1.00 98.88 339 TRP A N 1
ATOM 2570 C CA . TRP A 1 339 ? -7.164 -17.051 -2.469 1.00 98.88 339 TRP A CA 1
ATOM 2571 C C . TRP A 1 339 ? -8.054 -17.493 -1.295 1.00 98.88 339 TRP A C 1
ATOM 2573 O O . TRP A 1 339 ? -8.679 -16.651 -0.654 1.00 98.88 339 TRP A O 1
ATOM 2583 N N . ASP A 1 340 ? -8.086 -18.789 -0.984 1.00 98.62 340 ASP A N 1
ATOM 2584 C CA . ASP A 1 340 ? -8.983 -19.322 0.050 1.00 98.62 340 ASP A CA 1
ATOM 2585 C C . ASP A 1 340 ? -8.598 -18.826 1.453 1.00 98.62 340 ASP A C 1
ATOM 2587 O O . ASP A 1 340 ? -9.460 -18.362 2.200 1.00 98.62 340 ASP A O 1
ATOM 2591 N N . ASP A 1 341 ? -7.302 -18.807 1.776 1.00 98.81 341 ASP A N 1
ATOM 2592 C CA . ASP A 1 341 ? -6.797 -18.222 3.025 1.00 98.81 341 ASP A CA 1
ATOM 2593 C C . ASP A 1 341 ? -7.049 -16.713 3.090 1.00 98.81 341 ASP A C 1
ATOM 2595 O O . ASP A 1 341 ? -7.349 -16.168 4.152 1.00 98.81 341 ASP A O 1
ATOM 2599 N N . SER A 1 342 ? -6.984 -16.023 1.947 1.00 98.81 342 SER A N 1
ATOM 2600 C CA . SER A 1 342 ? -7.286 -14.589 1.873 1.00 98.81 342 SER A CA 1
ATOM 2601 C C . SER A 1 342 ? -8.733 -14.301 2.275 1.00 98.81 342 SER A C 1
ATOM 2603 O O . SER A 1 342 ? -8.988 -13.371 3.039 1.00 98.81 342 SER A O 1
ATOM 2605 N N . VAL A 1 343 ? -9.683 -15.121 1.810 1.00 98.88 343 VAL A N 1
ATOM 2606 C CA . VAL A 1 343 ? -11.098 -15.002 2.198 1.00 98.88 343 VAL A CA 1
ATOM 2607 C C . VAL A 1 343 ? -11.282 -15.295 3.688 1.00 98.88 343 VAL A C 1
ATOM 2609 O O . VAL A 1 343 ? -11.989 -14.545 4.356 1.00 98.88 343 VAL A O 1
ATOM 2612 N N . GLN A 1 344 ? -10.611 -16.315 4.233 1.00 98.75 344 GLN A N 1
ATOM 2613 C CA . GLN A 1 344 ? -10.676 -16.623 5.669 1.00 98.75 344 GLN A CA 1
ATOM 2614 C C . GLN A 1 344 ? -10.151 -15.469 6.533 1.00 98.75 344 GLN A C 1
ATOM 2616 O O . GLN A 1 344 ? -10.758 -15.130 7.551 1.00 98.75 344 GLN A O 1
ATOM 2621 N N . VAL A 1 345 ? -9.059 -14.821 6.114 1.00 98.88 345 VAL A N 1
ATOM 2622 C CA . VAL A 1 345 ? -8.526 -13.629 6.789 1.00 98.88 345 VAL A CA 1
ATOM 2623 C C . VAL A 1 345 ? -9.550 -12.490 6.778 1.00 98.88 345 VAL A C 1
ATOM 2625 O O . VAL A 1 345 ? -9.803 -11.892 7.824 1.00 98.88 345 VAL A O 1
ATOM 2628 N N . LEU A 1 346 ? -10.188 -12.211 5.637 1.00 98.94 346 LEU A N 1
ATOM 2629 C CA . LEU A 1 346 ? -11.234 -11.184 5.544 1.00 98.94 346 LEU A CA 1
ATOM 2630 C C . LEU A 1 346 ? -12.435 -11.493 6.451 1.00 98.94 346 LEU A C 1
ATOM 2632 O O . LEU A 1 346 ? -12.931 -10.603 7.143 1.00 98.94 346 LEU A O 1
ATOM 2636 N N . GLU A 1 347 ? -12.879 -12.749 6.490 1.00 98.88 347 GLU A N 1
ATOM 2637 C CA . GLU A 1 347 ? -13.979 -13.189 7.353 1.00 98.88 347 GLU A CA 1
ATOM 2638 C C . GLU A 1 347 ? -13.649 -12.998 8.838 1.00 98.88 347 GLU A C 1
ATOM 2640 O O . GLU A 1 347 ? -14.464 -12.439 9.578 1.00 98.88 347 GLU A O 1
ATOM 2645 N N . ALA A 1 348 ? -12.445 -13.390 9.264 1.00 98.81 348 ALA A N 1
ATOM 2646 C CA . ALA A 1 348 ? -11.988 -13.228 10.642 1.00 98.81 348 ALA A CA 1
ATOM 2647 C C . ALA A 1 348 ? -11.913 -11.749 11.061 1.00 98.81 348 ALA A C 1
ATOM 2649 O O . ALA A 1 348 ? -12.389 -11.383 12.138 1.00 98.81 348 ALA A O 1
ATOM 2650 N N . LEU A 1 349 ? -11.372 -10.883 10.198 1.00 98.94 349 LEU A N 1
ATOM 2651 C CA . LEU A 1 349 ? -11.276 -9.443 10.456 1.00 98.94 349 LEU A CA 1
ATOM 2652 C C . LEU A 1 349 ? -12.657 -8.775 10.502 1.00 98.94 349 LEU A C 1
ATOM 2654 O O . LEU A 1 349 ? -12.932 -7.979 11.401 1.00 98.94 349 LEU A O 1
ATOM 2658 N N . SER A 1 350 ? -13.553 -9.128 9.576 1.00 98.88 350 SER A N 1
ATOM 2659 C CA . SER A 1 350 ? -14.933 -8.631 9.573 1.00 98.88 350 SER A CA 1
ATOM 2660 C C . SER A 1 350 ? -15.668 -9.030 10.856 1.00 98.88 350 SER A C 1
ATOM 2662 O O . SER A 1 350 ? -16.361 -8.209 11.463 1.00 98.88 350 SER A O 1
ATOM 2664 N N . GLU A 1 351 ? -15.533 -10.286 11.291 1.00 98.69 351 GLU A N 1
ATOM 2665 C CA . GLU A 1 351 ? -16.168 -10.745 12.527 1.00 98.69 351 GLU A CA 1
ATOM 2666 C C . GLU A 1 351 ? -15.579 -10.057 13.761 1.00 98.69 351 GLU A C 1
ATOM 2668 O O . GLU A 1 351 ? -16.327 -9.716 14.676 1.00 98.69 351 GLU A O 1
ATOM 2673 N N . ALA A 1 352 ? -14.278 -9.763 13.771 1.00 98.75 352 ALA A N 1
ATOM 2674 C CA . ALA A 1 352 ? -13.653 -8.999 14.843 1.00 98.75 352 ALA A CA 1
ATOM 2675 C C . ALA A 1 352 ? -14.216 -7.577 14.967 1.00 98.75 352 ALA A C 1
ATOM 2677 O O . ALA A 1 352 ? -14.549 -7.148 16.073 1.00 98.75 352 ALA A O 1
ATOM 2678 N N . VAL A 1 353 ? -14.404 -6.866 13.849 1.00 98.69 353 VAL A N 1
ATOM 2679 C CA . VAL A 1 353 ? -15.043 -5.536 13.837 1.00 98.69 353 VAL A CA 1
ATOM 2680 C C . VAL A 1 353 ? -16.468 -5.610 14.389 1.00 98.69 353 VAL A C 1
ATOM 2682 O O . VAL A 1 353 ? -16.852 -4.819 15.255 1.00 98.69 353 VAL A O 1
ATOM 2685 N N . ARG A 1 354 ? -17.255 -6.604 13.958 1.00 97.81 354 ARG A N 1
ATOM 2686 C CA . ARG A 1 354 ? -18.606 -6.834 14.498 1.00 97.81 354 ARG A CA 1
ATOM 2687 C C . ARG A 1 354 ? -18.567 -7.185 15.989 1.00 97.81 354 ARG A C 1
ATOM 2689 O O . ARG A 1 354 ? -19.410 -6.708 16.746 1.00 97.81 354 ARG A O 1
ATOM 2696 N N . GLY A 1 355 ? -17.577 -7.962 16.424 1.00 96.06 355 GLY A N 1
ATOM 2697 C CA . GLY A 1 355 ? -17.298 -8.267 17.827 1.00 96.06 355 GLY A CA 1
ATOM 2698 C C . GLY A 1 355 ? -17.040 -7.015 18.657 1.00 96.06 355 GLY A C 1
ATOM 2699 O O . GLY A 1 355 ? -17.688 -6.829 19.685 1.00 96.06 355 GLY A O 1
ATOM 2700 N N . ARG A 1 356 ? -16.196 -6.105 18.159 1.00 96.56 356 ARG A N 1
ATOM 2701 C CA . ARG A 1 356 ? -15.918 -4.812 18.796 1.00 96.56 356 ARG A CA 1
ATOM 2702 C C . ARG A 1 356 ? -17.188 -3.981 18.985 1.00 96.56 356 ARG A C 1
ATOM 2704 O O . ARG A 1 356 ? -17.407 -3.435 20.064 1.00 96.56 356 ARG A O 1
ATOM 2711 N N . ARG A 1 357 ? -18.048 -3.909 17.959 1.00 95.06 357 ARG A N 1
ATOM 2712 C CA . ARG A 1 357 ? -19.341 -3.199 18.029 1.00 95.06 357 ARG A CA 1
ATOM 2713 C C . ARG A 1 357 ? -20.258 -3.799 19.095 1.00 95.06 357 ARG A C 1
ATOM 2715 O O . ARG A 1 357 ? -20.825 -3.056 19.889 1.00 95.06 357 ARG A O 1
ATOM 2722 N N . ARG A 1 358 ? -20.361 -5.133 19.165 1.00 92.50 358 ARG A N 1
ATOM 2723 C CA . ARG A 1 358 ? -21.143 -5.823 20.210 1.00 92.50 358 ARG A CA 1
ATOM 2724 C C . ARG A 1 358 ? -20.600 -5.542 21.610 1.00 92.50 358 ARG A C 1
ATOM 2726 O O . ARG A 1 358 ? -21.369 -5.148 22.477 1.00 92.50 358 ARG A O 1
ATOM 2733 N N . ALA A 1 359 ? -19.286 -5.655 21.807 1.00 89.06 359 ALA A N 1
ATOM 2734 C CA . ALA A 1 359 ? -18.645 -5.380 23.093 1.00 89.06 359 ALA A CA 1
ATOM 2735 C C . ALA A 1 359 ? -18.850 -3.925 23.552 1.00 89.06 359 ALA A C 1
ATOM 2737 O O . ALA A 1 359 ? -18.976 -3.657 24.746 1.00 89.06 359 ALA A O 1
ATOM 2738 N N . ARG A 1 360 ? -18.903 -2.973 22.610 1.00 88.25 360 ARG A N 1
ATOM 2739 C CA . ARG A 1 360 ? -19.231 -1.572 22.900 1.00 88.25 360 ARG A CA 1
ATOM 2740 C C . ARG A 1 360 ? -20.681 -1.409 23.358 1.00 88.25 360 ARG A C 1
ATOM 2742 O O . ARG A 1 360 ? -20.902 -0.803 24.400 1.00 88.25 360 ARG A O 1
ATOM 2749 N N . LEU A 1 361 ? -21.637 -1.988 22.631 1.00 86.38 361 LEU A N 1
ATOM 2750 C CA . LEU A 1 361 ? -23.056 -1.948 22.999 1.00 86.38 361 LEU A CA 1
ATOM 2751 C C . LEU A 1 361 ? -23.300 -2.560 24.386 1.00 86.38 361 LEU A C 1
ATOM 2753 O O . LEU A 1 361 ? -23.978 -1.955 25.211 1.00 86.38 361 LEU A O 1
ATOM 2757 N N . GLU A 1 362 ? -22.676 -3.701 24.685 1.00 83.00 362 GLU A N 1
ATOM 2758 C CA . GLU A 1 362 ? -22.781 -4.347 25.999 1.00 83.00 362 GLU A CA 1
ATOM 2759 C C . GLU A 1 362 ? -22.248 -3.457 27.134 1.00 83.00 362 GLU A C 1
ATOM 2761 O O . GLU A 1 362 ? -22.871 -3.375 28.193 1.00 83.00 362 GLU A O 1
ATOM 2766 N N . LYS A 1 363 ? -21.134 -2.743 26.913 1.00 82.50 363 LYS A N 1
ATOM 2767 C CA . LYS A 1 363 ? -20.600 -1.759 27.876 1.00 82.50 363 LYS A CA 1
ATOM 2768 C C . LYS A 1 363 ? -21.522 -0.555 28.066 1.00 82.50 363 LYS A C 1
ATOM 2770 O O . LYS A 1 363 ? -21.576 -0.005 29.161 1.00 82.50 363 LYS A O 1
ATOM 2775 N N . GLU A 1 364 ? -22.241 -0.158 27.021 1.00 83.12 364 GLU A N 1
ATOM 2776 C CA . GLU A 1 364 ? -23.232 0.924 27.046 1.00 83.12 364 GLU A CA 1
ATOM 2777 C C . GLU A 1 364 ? -24.596 0.465 27.616 1.00 83.12 364 GLU A C 1
ATOM 2779 O O . GLU A 1 364 ? -25.534 1.256 27.686 1.00 83.12 364 GLU A O 1
ATOM 2784 N N . GLY A 1 365 ? -24.718 -0.795 28.060 1.00 76.31 365 GLY A N 1
ATOM 2785 C CA . GLY A 1 365 ? -25.958 -1.358 28.611 1.00 76.31 365 GLY A CA 1
ATOM 2786 C C . GLY A 1 365 ? -26.997 -1.737 27.550 1.00 76.31 365 GLY A C 1
ATOM 2787 O O . GLY A 1 365 ? -28.155 -1.986 27.881 1.00 76.31 365 GLY A O 1
ATOM 2788 N N . VAL A 1 366 ? -26.599 -1.790 26.277 1.00 70.81 366 VAL A N 1
ATOM 2789 C CA . VAL A 1 366 ? -27.441 -2.176 25.142 1.00 70.81 366 VAL A CA 1
ATOM 2790 C C . VAL A 1 366 ? -27.202 -3.651 24.813 1.00 70.81 366 VAL A C 1
ATOM 2792 O O . VAL A 1 366 ? -26.154 -4.046 24.307 1.00 70.81 366 VAL A O 1
ATOM 2795 N N . TYR A 1 367 ? -28.204 -4.485 25.072 1.00 65.88 367 TYR A N 1
ATOM 2796 C CA . TYR A 1 367 ? -28.172 -5.924 24.828 1.00 65.88 367 TYR A CA 1
ATOM 2797 C C . TYR A 1 367 ? -28.851 -6.276 23.505 1.00 65.88 367 TYR A C 1
ATOM 2799 O O . TYR A 1 367 ? -29.940 -5.793 23.200 1.00 65.88 367 TYR A O 1
ATOM 2807 N N . VAL A 1 368 ? -28.237 -7.170 22.730 1.00 61.44 368 VAL A N 1
ATOM 2808 C CA . VAL A 1 368 ? -28.779 -7.637 21.447 1.00 61.44 368 VAL A CA 1
ATOM 2809 C C . VAL A 1 368 ? -29.474 -8.988 21.634 1.00 61.44 368 VAL A C 1
ATOM 2811 O O . VAL A 1 368 ? -28.835 -9.977 21.993 1.00 61.44 368 VAL A O 1
ATOM 2814 N N . ARG A 1 369 ? -30.777 -9.078 21.346 1.00 59.31 369 ARG A N 1
ATOM 2815 C CA . ARG A 1 369 ? -31.528 -10.345 21.291 1.00 59.31 369 ARG A CA 1
ATOM 2816 C C . ARG A 1 369 ? -31.920 -10.672 19.851 1.00 59.31 369 ARG A C 1
ATOM 2818 O O . ARG A 1 369 ? -32.645 -9.925 19.202 1.00 59.31 369 ARG A O 1
ATOM 2825 N N . LYS A 1 370 ? -31.505 -11.845 19.360 1.00 49.81 370 LYS A N 1
ATOM 2826 C CA . LYS A 1 370 ? -32.054 -12.426 18.122 1.00 49.81 370 LYS A CA 1
ATOM 2827 C C . LYS A 1 370 ? -33.415 -13.055 18.413 1.00 49.81 370 LYS A C 1
ATOM 2829 O O . LYS A 1 370 ? -33.503 -13.995 19.203 1.00 49.81 370 LYS A O 1
ATOM 2834 N N . ARG A 1 371 ? -34.470 -12.598 17.737 1.00 47.06 371 ARG A N 1
ATOM 2835 C CA . ARG A 1 371 ? -35.805 -13.216 17.781 1.00 47.06 371 ARG A CA 1
ATOM 2836 C C . ARG A 1 371 ? -36.197 -13.602 16.357 1.00 47.06 371 ARG A C 1
ATOM 2838 O O . ARG A 1 371 ? -36.261 -12.731 15.512 1.00 47.06 371 ARG A O 1
ATOM 2845 N N . ARG A 1 372 ? -36.405 -14.901 16.085 1.00 46.91 372 ARG A N 1
ATOM 2846 C CA . ARG A 1 372 ? -36.918 -15.486 14.815 1.00 46.91 372 ARG A CA 1
ATOM 2847 C C . ARG A 1 372 ? -36.871 -14.550 13.582 1.00 46.91 372 ARG A C 1
ATOM 2849 O O . ARG A 1 372 ? -37.910 -14.110 13.106 1.00 46.91 372 ARG A O 1
ATOM 2856 N N . GLY A 1 373 ? -35.671 -14.285 13.064 1.00 51.81 373 GLY A N 1
ATOM 2857 C CA . GLY A 1 373 ? -35.474 -13.526 11.820 1.00 51.81 373 GLY A CA 1
ATOM 2858 C C . GLY A 1 373 ? -35.204 -12.023 11.966 1.00 51.81 373 GLY A C 1
ATOM 2859 O O . GLY A 1 373 ? -34.863 -11.405 10.967 1.00 51.81 373 GLY A O 1
ATOM 2860 N N . SER A 1 374 ? -35.273 -11.445 13.169 1.00 46.69 374 SER A N 1
ATOM 2861 C CA . SER A 1 374 ? -34.936 -10.039 13.437 1.00 46.69 374 SER A CA 1
ATOM 2862 C C . SER A 1 374 ? -33.966 -9.872 14.618 1.00 46.69 374 SER A C 1
ATOM 2864 O O . SER A 1 374 ? -33.943 -10.663 15.571 1.00 46.69 374 SER A O 1
ATOM 2866 N N . VAL A 1 375 ? -33.104 -8.856 14.517 1.00 52.84 375 VAL A N 1
ATOM 2867 C CA . VAL A 1 375 ? -32.175 -8.419 15.570 1.00 52.84 375 VAL A CA 1
ATOM 2868 C C . VAL A 1 375 ? -32.865 -7.299 16.346 1.00 52.84 375 VAL A C 1
ATOM 2870 O O . VAL A 1 375 ? -33.255 -6.306 15.747 1.00 52.84 375 VAL A O 1
ATOM 2873 N N . VAL A 1 376 ? -33.059 -7.474 17.654 1.00 56.53 376 VAL A N 1
ATOM 2874 C CA . VAL A 1 376 ? -33.715 -6.487 18.528 1.00 56.53 376 VAL A CA 1
ATOM 2875 C C . VAL A 1 376 ? -32.713 -6.012 19.579 1.00 56.53 376 VAL A C 1
ATOM 2877 O O . VAL A 1 376 ? -32.035 -6.838 20.193 1.00 56.53 376 VAL A O 1
ATOM 2880 N N . TYR A 1 377 ? -32.631 -4.700 19.799 1.00 56.97 377 TYR A N 1
ATOM 2881 C CA . TYR A 1 377 ? -31.773 -4.070 20.808 1.00 56.97 377 TYR A CA 1
ATOM 2882 C C . TYR A 1 377 ? -32.609 -3.706 22.049 1.00 56.97 377 TYR A C 1
ATOM 2884 O O . TYR A 1 377 ? -33.704 -3.162 21.916 1.00 56.97 377 TYR A O 1
ATOM 2892 N N . SER A 1 378 ? -32.124 -4.015 23.254 1.00 55.97 378 SER A N 1
ATOM 2893 C CA . SER A 1 378 ? -32.796 -3.718 24.530 1.00 55.97 378 SER A CA 1
ATOM 2894 C C . SER A 1 378 ? -31.836 -3.074 25.527 1.00 55.97 378 SER A C 1
ATOM 2896 O O . SER A 1 378 ? -30.736 -3.580 25.718 1.00 55.97 378 SER A O 1
ATOM 2898 N N . VAL A 1 379 ? -32.269 -2.017 26.213 1.00 52.94 379 VAL A N 1
ATOM 2899 C CA . VAL A 1 379 ? -31.466 -1.257 27.198 1.00 52.94 379 VAL A CA 1
ATOM 2900 C C . VAL A 1 379 ? -31.546 -1.796 28.637 1.00 52.94 379 VAL A C 1
ATOM 2902 O O . VAL A 1 379 ? -31.038 -1.174 29.563 1.00 52.94 379 VAL A O 1
ATOM 2905 N N . ASP A 1 380 ? -32.198 -2.943 28.851 1.00 53.91 380 ASP A N 1
ATOM 2906 C CA . ASP A 1 380 ? -32.358 -3.553 30.175 1.00 53.91 380 ASP A CA 1
ATOM 2907 C C . ASP A 1 380 ? -32.153 -5.073 30.091 1.00 53.91 380 ASP A C 1
ATOM 2909 O O . ASP A 1 380 ? -32.786 -5.758 29.283 1.00 53.91 380 ASP A O 1
ATOM 2913 N N . SER A 1 381 ? -31.259 -5.611 30.925 1.00 53.50 381 SER A N 1
ATOM 2914 C CA . SER A 1 381 ? -30.986 -7.053 31.006 1.00 53.50 381 SER A CA 1
ATOM 2915 C C . SER A 1 381 ? -32.077 -7.832 31.752 1.00 53.50 381 SER A C 1
ATOM 2917 O O . SER A 1 381 ? -32.102 -9.064 31.672 1.00 53.50 381 SER A O 1
ATOM 2919 N N . THR A 1 382 ? -32.988 -7.141 32.451 1.00 49.91 382 THR A N 1
ATOM 2920 C CA . THR A 1 382 ? -33.926 -7.743 33.414 1.00 49.91 382 THR A CA 1
ATOM 2921 C C . THR A 1 382 ? -35.408 -7.421 33.200 1.00 49.91 382 THR A C 1
ATOM 2923 O O . THR A 1 382 ? -36.248 -8.160 33.714 1.00 49.91 382 THR A O 1
ATOM 2926 N N . SER A 1 383 ? -35.765 -6.400 32.417 1.00 43.56 383 SER A N 1
ATOM 2927 C CA . SER A 1 383 ? -37.172 -6.035 32.193 1.00 43.56 383 SER A CA 1
ATOM 2928 C C . SER A 1 383 ? -37.757 -6.659 30.912 1.00 43.56 383 SER A C 1
ATOM 2930 O O . SER A 1 383 ? -37.181 -6.499 29.833 1.00 43.56 383 SER A O 1
ATOM 2932 N N . PRO A 1 384 ? -38.922 -7.334 30.977 1.00 48.12 384 PRO A N 1
ATOM 2933 C CA . PRO A 1 384 ? -39.667 -7.768 29.792 1.00 48.12 384 PRO A CA 1
ATOM 2934 C C . PRO A 1 384 ? -40.186 -6.610 28.917 1.00 48.12 384 PRO A C 1
ATOM 2936 O O . PRO A 1 384 ? -40.520 -6.863 27.762 1.00 48.12 384 PRO A O 1
ATOM 2939 N N . ASP A 1 385 ? -40.224 -5.379 29.450 1.00 42.28 385 ASP A N 1
ATOM 2940 C CA . ASP A 1 385 ? -40.954 -4.228 28.887 1.00 42.28 385 ASP A CA 1
ATOM 2941 C C . ASP A 1 385 ? -40.087 -2.960 28.686 1.00 42.28 385 ASP A C 1
ATOM 2943 O O . ASP A 1 385 ? -40.611 -1.850 28.588 1.00 42.28 385 ASP A O 1
ATOM 2947 N N . ALA A 1 386 ? -38.753 -3.070 28.638 1.00 40.28 386 ALA A N 1
ATOM 2948 C CA . ALA A 1 386 ? -37.897 -1.898 28.418 1.00 40.28 386 ALA A CA 1
ATOM 2949 C C . ALA A 1 386 ? -38.035 -1.326 26.994 1.00 40.28 386 ALA A C 1
ATOM 2951 O O . ALA A 1 386 ? -38.043 -2.066 26.010 1.00 40.28 386 ALA A O 1
ATOM 2952 N N . ALA A 1 387 ? -38.129 0.007 26.911 1.00 39.03 387 ALA A N 1
ATOM 2953 C CA . ALA A 1 387 ? -38.383 0.776 25.696 1.00 39.03 387 ALA A CA 1
ATOM 2954 C C . ALA A 1 387 ? -37.475 0.362 24.524 1.00 39.03 387 ALA A C 1
ATOM 2956 O O . ALA A 1 387 ? -36.246 0.401 24.610 1.00 39.03 387 ALA A O 1
ATOM 2957 N N . PHE A 1 388 ? -38.120 -0.030 23.428 1.00 42.97 388 PHE A N 1
ATOM 2958 C CA . PHE A 1 388 ? -37.492 -0.447 22.182 1.00 42.97 388 PHE A CA 1
ATOM 2959 C C . PHE A 1 388 ? -37.009 0.786 21.420 1.00 42.97 388 PHE A C 1
ATOM 2961 O O . PHE A 1 388 ? -37.782 1.717 21.193 1.00 42.97 388 PHE A O 1
ATOM 2968 N N . VAL A 1 389 ? -35.743 0.789 21.009 1.00 39.78 389 VAL A N 1
ATOM 2969 C CA . VAL A 1 389 ? -35.228 1.789 20.073 1.00 39.78 389 VAL A CA 1
ATOM 2970 C C . VAL A 1 389 ? -34.970 1.065 18.760 1.00 39.78 389 VAL A C 1
ATOM 2972 O O . VAL A 1 389 ? -33.981 0.345 18.629 1.00 39.78 389 VAL A O 1
ATOM 2975 N N . ASP A 1 390 ? -35.881 1.228 17.801 1.00 33.75 390 ASP A N 1
ATOM 2976 C CA . ASP A 1 390 ? -35.603 0.892 16.407 1.00 33.75 390 ASP A CA 1
ATOM 2977 C C . ASP A 1 390 ? -34.584 1.913 15.895 1.00 33.75 390 ASP A C 1
ATOM 2979 O O . ASP A 1 390 ? -34.923 3.050 15.559 1.00 33.75 390 ASP A O 1
ATOM 2983 N N . LEU A 1 391 ? -33.310 1.527 15.865 1.00 37.75 391 LEU A N 1
ATOM 2984 C CA . LEU A 1 391 ? -32.343 2.221 15.026 1.00 37.75 391 LEU A CA 1
ATOM 2985 C C . LEU A 1 391 ? -32.665 1.833 13.586 1.00 37.75 391 LEU A C 1
ATOM 2987 O O . LEU A 1 391 ? -32.282 0.772 13.107 1.00 37.75 391 LEU A O 1
ATOM 2991 N N . VAL A 1 392 ? -33.464 2.691 12.957 1.00 33.41 392 VAL A N 1
ATOM 2992 C CA . VAL A 1 392 ? -33.859 2.617 11.554 1.00 33.41 392 VAL A CA 1
ATOM 2993 C C . VAL A 1 392 ? -32.606 2.431 10.700 1.00 33.41 392 VAL A C 1
ATOM 2995 O O . VAL A 1 392 ? -31.698 3.262 10.747 1.00 33.41 392 VAL A O 1
ATOM 2998 N N . ASP A 1 393 ? -32.580 1.355 9.913 1.00 33.88 393 ASP A N 1
ATOM 2999 C CA . ASP A 1 393 ? -31.657 1.194 8.796 1.00 33.88 393 ASP A CA 1
ATOM 3000 C C . ASP A 1 393 ? -31.720 2.466 7.938 1.00 33.88 393 ASP A C 1
ATOM 3002 O O . ASP A 1 393 ? -32.746 2.776 7.323 1.00 33.88 393 ASP A O 1
ATOM 3006 N N . ALA A 1 394 ? -30.633 3.239 7.911 1.00 28.08 394 ALA A N 1
ATOM 3007 C CA . ALA A 1 394 ? -30.483 4.289 6.917 1.00 28.08 394 ALA A CA 1
ATOM 3008 C C . ALA A 1 394 ? -30.619 3.635 5.529 1.00 28.08 394 ALA A C 1
ATOM 3010 O O . ALA A 1 394 ? -30.033 2.572 5.307 1.00 28.08 394 ALA A O 1
ATOM 3011 N N . PRO A 1 395 ? -31.397 4.211 4.596 1.00 27.77 395 PRO A N 1
ATOM 3012 C CA . PRO A 1 395 ? -31.667 3.550 3.332 1.00 27.77 395 PRO A CA 1
ATOM 3013 C C . PRO A 1 395 ? -30.356 3.364 2.570 1.00 27.77 395 PRO A C 1
ATOM 3015 O O . PRO A 1 395 ? -29.720 4.331 2.149 1.00 27.77 395 PRO A O 1
ATOM 3018 N N . LEU A 1 396 ? -29.974 2.100 2.380 1.00 32.97 396 LEU A N 1
ATOM 3019 C CA . LEU A 1 396 ? -29.018 1.700 1.360 1.00 32.97 396 LEU A CA 1
ATOM 3020 C C . LEU A 1 396 ? -29.531 2.254 0.029 1.00 32.97 396 LEU A C 1
ATOM 3022 O O . LEU A 1 396 ? -30.609 1.878 -0.440 1.00 32.97 396 LEU A O 1
ATOM 3026 N N . ALA A 1 397 ? -28.778 3.180 -0.564 1.00 29.36 397 ALA A N 1
ATOM 3027 C CA . ALA A 1 397 ? -28.994 3.568 -1.945 1.00 29.36 397 ALA A CA 1
ATOM 3028 C C . ALA A 1 397 ? -28.934 2.292 -2.797 1.00 29.36 397 ALA A C 1
ATOM 3030 O O . ALA A 1 397 ? -27.952 1.551 -2.748 1.00 29.36 397 ALA A O 1
ATOM 3031 N N . GLN A 1 398 ? -30.015 2.007 -3.523 1.00 27.22 398 GLN A N 1
ATOM 3032 C CA . GLN A 1 398 ? -30.094 0.847 -4.403 1.00 27.22 398 GLN A CA 1
ATOM 3033 C C . GLN A 1 398 ? -28.935 0.882 -5.412 1.00 27.22 398 GLN A C 1
ATOM 3035 O O . GLN A 1 398 ? -28.734 1.920 -6.050 1.00 27.22 398 GLN A O 1
ATOM 3040 N N . PRO A 1 399 ? -28.192 -0.220 -5.606 1.00 32.84 399 PRO A N 1
ATOM 3041 C CA . PRO A 1 399 ? -27.222 -0.286 -6.681 1.00 32.84 399 PRO A CA 1
ATOM 3042 C C . PRO A 1 399 ? -27.967 -0.303 -8.019 1.00 32.84 399 PRO A C 1
ATOM 3044 O O . PRO A 1 399 ? -28.871 -1.109 -8.252 1.00 32.84 399 PRO A O 1
ATOM 3047 N N . ALA A 1 400 ? -27.590 0.616 -8.903 1.00 31.80 400 ALA A N 1
ATOM 3048 C CA . ALA A 1 400 ? -28.009 0.594 -10.291 1.00 31.80 400 ALA A CA 1
ATOM 3049 C C . ALA A 1 400 ? -27.459 -0.673 -10.971 1.00 31.80 400 ALA A C 1
ATOM 3051 O O . ALA A 1 400 ? -26.251 -0.829 -11.093 1.00 31.80 400 ALA A O 1
ATOM 3052 N N . GLY A 1 401 ? -28.368 -1.552 -11.404 1.00 30.91 401 GLY A N 1
ATOM 3053 C CA . GLY A 1 401 ? -28.185 -2.528 -12.483 1.00 30.91 401 GLY A CA 1
ATOM 3054 C C . GLY A 1 401 ? -26.954 -3.434 -12.405 1.00 30.91 401 GLY A C 1
ATOM 3055 O O . GLY A 1 401 ? -25.935 -3.154 -13.028 1.00 30.91 401 GLY A O 1
ATOM 3056 N N . ALA A 1 402 ? -27.092 -4.588 -11.750 1.00 30.00 402 ALA A N 1
ATOM 3057 C CA . ALA A 1 402 ? -26.177 -5.707 -11.949 1.00 30.00 402 ALA A CA 1
ATOM 3058 C C . ALA A 1 402 ? -26.256 -6.182 -13.413 1.00 30.00 402 ALA A C 1
ATOM 3060 O O . ALA A 1 402 ? -27.302 -6.647 -13.869 1.00 30.00 402 ALA A O 1
ATOM 3061 N N . ALA A 1 403 ? -25.158 -6.045 -14.155 1.00 32.56 403 ALA A N 1
ATOM 3062 C CA . ALA A 1 403 ? -25.006 -6.658 -15.466 1.00 32.56 403 ALA A CA 1
ATOM 3063 C C . ALA A 1 403 ? -24.683 -8.148 -15.275 1.00 32.56 403 ALA A C 1
ATOM 3065 O O . ALA A 1 403 ? -23.592 -8.513 -14.836 1.00 32.56 403 ALA A O 1
ATOM 3066 N N . GLU A 1 404 ? -25.650 -9.013 -15.572 1.00 30.17 404 GLU A N 1
ATOM 3067 C CA . GLU A 1 404 ? -25.428 -10.453 -15.681 1.00 30.17 404 GLU A CA 1
ATOM 3068 C C . GLU A 1 404 ? -24.650 -10.777 -16.966 1.00 30.17 404 GLU A C 1
ATOM 3070 O O . GLU A 1 404 ? -24.986 -10.297 -18.047 1.00 30.17 404 GLU A O 1
ATOM 3075 N N . GLY A 1 405 ? -23.636 -11.640 -16.845 1.00 33.09 405 GLY A N 1
ATOM 3076 C CA . GLY A 1 405 ? -23.020 -12.338 -17.977 1.00 33.09 405 GLY A CA 1
ATOM 3077 C C . GLY A 1 405 ? -21.912 -11.579 -18.710 1.00 33.09 405 GLY A C 1
ATOM 3078 O O . GLY A 1 405 ? -22.067 -11.230 -19.876 1.00 33.09 405 GLY A O 1
ATOM 3079 N N . VAL A 1 406 ? -20.750 -11.400 -18.073 1.00 33.22 406 VAL A N 1
ATOM 3080 C CA . VAL A 1 406 ? -19.515 -11.074 -18.805 1.00 33.22 406 VAL A CA 1
ATOM 3081 C C . VAL A 1 406 ? -18.896 -12.380 -19.301 1.00 33.22 406 VAL A C 1
ATOM 3083 O O . VAL A 1 406 ? -18.319 -13.144 -18.528 1.00 33.22 406 VAL A O 1
ATOM 3086 N N . ASP A 1 407 ? -19.052 -12.645 -20.596 1.00 31.41 407 ASP A N 1
ATOM 3087 C CA . ASP A 1 407 ? -18.275 -13.651 -21.318 1.00 31.41 407 ASP A CA 1
ATOM 3088 C C . ASP A 1 407 ? -16.795 -13.231 -21.308 1.00 31.41 407 ASP A C 1
ATOM 3090 O O . ASP A 1 407 ? -16.433 -12.163 -21.810 1.00 31.41 407 ASP A O 1
ATOM 3094 N N . LEU A 1 408 ? -15.936 -14.069 -20.719 1.00 37.19 408 LEU A N 1
ATOM 3095 C CA . LEU A 1 408 ? -14.492 -13.837 -20.584 1.00 37.19 408 LEU A CA 1
ATOM 3096 C C . LEU A 1 408 ? -13.770 -13.732 -21.943 1.00 37.19 408 LEU A C 1
ATOM 3098 O O . LEU A 1 408 ? -12.632 -13.274 -21.987 1.00 37.19 408 LEU A O 1
ATOM 3102 N N . ASN A 1 409 ? -14.425 -14.111 -23.047 1.00 33.94 409 ASN A N 1
ATOM 3103 C CA . ASN A 1 409 ? -13.911 -13.935 -24.407 1.00 33.94 409 ASN A CA 1
ATOM 3104 C C . ASN A 1 409 ? -14.409 -12.654 -25.107 1.00 33.94 409 ASN A C 1
ATOM 3106 O O . ASN A 1 409 ? -13.933 -12.344 -26.199 1.00 33.94 409 ASN A O 1
ATOM 3110 N N . ALA A 1 410 ? -15.350 -11.909 -24.511 1.00 31.34 410 ALA A N 1
ATOM 3111 C CA . ALA A 1 410 ? -15.969 -10.725 -25.118 1.00 31.34 410 ALA A CA 1
ATOM 3112 C C . ALA A 1 410 ? -15.413 -9.386 -24.594 1.00 31.34 410 ALA A C 1
ATOM 3114 O O . ALA A 1 410 ? -15.615 -8.349 -25.228 1.00 31.34 410 ALA A O 1
ATOM 3115 N N . THR A 1 411 ? -14.668 -9.375 -23.482 1.00 35.84 411 THR A N 1
ATOM 3116 C CA . THR A 1 411 ? -13.828 -8.222 -23.126 1.00 35.84 411 THR A CA 1
ATOM 3117 C C . THR A 1 411 ? -12.632 -8.224 -24.066 1.00 35.84 411 THR A C 1
ATOM 3119 O O . THR A 1 411 ? -11.805 -9.127 -23.967 1.00 35.84 411 THR A O 1
ATOM 3122 N N . GLY A 1 412 ? -12.561 -7.263 -24.990 1.00 31.31 412 GLY A N 1
ATOM 3123 C CA . GLY A 1 412 ? -11.558 -7.133 -26.054 1.00 31.31 412 GLY A CA 1
ATOM 3124 C C . GLY A 1 412 ? -10.102 -6.966 -25.600 1.00 31.31 412 GLY A C 1
ATOM 3125 O O . GLY A 1 412 ? -9.408 -6.075 -26.072 1.00 31.31 412 GLY A O 1
ATOM 3126 N N . TRP A 1 413 ? -9.600 -7.869 -24.761 1.00 33.81 413 TRP A N 1
ATOM 3127 C CA . TRP A 1 413 ? -8.190 -8.189 -24.572 1.00 33.81 413 TRP A CA 1
ATOM 3128 C C . TRP A 1 413 ? -7.662 -8.938 -25.811 1.00 33.81 413 TRP A C 1
ATOM 3130 O O . TRP A 1 413 ? -7.062 -10.008 -25.725 1.00 33.81 413 TRP A O 1
ATOM 3140 N N . GLN A 1 414 ? -7.911 -8.390 -27.002 1.00 30.91 414 GLN A N 1
ATOM 3141 C CA . GLN A 1 414 ? -7.118 -8.722 -28.176 1.00 30.91 414 GLN A CA 1
ATOM 3142 C C . GLN A 1 414 ? -5.823 -7.920 -28.086 1.00 30.91 414 GLN A C 1
ATOM 3144 O O . GLN A 1 414 ? -5.826 -6.761 -27.679 1.00 30.91 414 GLN A O 1
ATOM 3149 N N . HIS A 1 415 ? -4.709 -8.564 -28.427 1.00 35.81 415 HIS A N 1
ATOM 3150 C CA . HIS A 1 415 ? -3.403 -7.934 -28.553 1.00 35.81 415 HIS A CA 1
ATOM 3151 C C . HIS A 1 415 ? -3.489 -6.667 -29.422 1.00 35.81 415 HIS A C 1
ATOM 3153 O O . HIS A 1 415 ? -3.345 -6.739 -30.637 1.00 35.81 415 HIS A O 1
ATOM 3159 N N . HIS A 1 416 ? -3.639 -5.489 -28.816 1.00 33.34 416 HIS A N 1
ATOM 3160 C CA . HIS A 1 416 ? -3.191 -4.243 -29.430 1.00 33.34 416 HIS A CA 1
ATOM 3161 C C . HIS A 1 416 ? -1.677 -4.155 -29.224 1.00 33.34 416 HIS A C 1
ATOM 3163 O O . HIS A 1 416 ? -1.178 -3.383 -28.415 1.00 33.34 416 HIS A O 1
ATOM 3169 N N . ALA A 1 417 ? -0.957 -5.034 -29.922 1.00 29.47 417 ALA A N 1
ATOM 3170 C CA . ALA A 1 417 ? 0.492 -4.972 -30.090 1.00 29.47 417 ALA A CA 1
ATOM 3171 C C . ALA A 1 417 ? 0.881 -4.265 -31.403 1.00 29.47 417 ALA A C 1
ATOM 3173 O O . ALA A 1 417 ? 2.040 -4.310 -31.795 1.00 29.47 417 ALA A O 1
ATOM 3174 N N . ASP A 1 418 ? -0.062 -3.578 -32.054 1.00 30.11 418 ASP A N 1
ATOM 3175 C CA . ASP A 1 418 ? 0.215 -2.679 -33.175 1.00 30.11 418 ASP A CA 1
ATOM 3176 C C . ASP A 1 418 ? 0.210 -1.233 -32.672 1.00 30.11 418 ASP A C 1
ATOM 3178 O O . ASP A 1 418 ? -0.747 -0.475 -32.844 1.00 30.11 418 ASP A O 1
ATOM 3182 N N . PHE A 1 419 ? 1.293 -0.849 -31.998 1.00 40.25 419 PHE A N 1
ATOM 3183 C CA . PHE A 1 419 ? 1.566 0.550 -31.696 1.00 40.25 419 PHE A CA 1
ATOM 3184 C C . PHE A 1 419 ? 2.277 1.176 -32.895 1.00 40.25 419 PHE A C 1
ATOM 3186 O O . PHE A 1 419 ? 3.431 0.862 -33.185 1.00 40.25 419 PHE A O 1
ATOM 3193 N N . ALA A 1 420 ? 1.595 2.086 -33.591 1.00 28.62 420 ALA A N 1
ATOM 3194 C CA . ALA A 1 420 ? 2.269 2.969 -34.531 1.00 28.62 420 ALA A CA 1
ATOM 3195 C C . ALA A 1 420 ? 3.329 3.795 -33.770 1.00 28.62 420 ALA A C 1
ATOM 3197 O O . ALA A 1 420 ? 3.024 4.319 -32.691 1.00 28.62 420 ALA A O 1
ATOM 3198 N N . PRO A 1 421 ? 4.560 3.931 -34.294 1.00 31.05 421 PRO A N 1
ATOM 3199 C CA . PRO A 1 421 ? 5.550 4.809 -33.693 1.00 31.05 421 PRO A CA 1
ATOM 3200 C C . PRO A 1 421 ? 5.034 6.249 -33.778 1.00 31.05 421 PRO A C 1
ATOM 3202 O O . PRO A 1 421 ? 4.748 6.753 -34.863 1.00 31.05 421 PRO A O 1
ATOM 3205 N N . LEU A 1 422 ? 4.883 6.902 -32.626 1.00 40.06 422 LEU A N 1
ATOM 3206 C CA . LEU A 1 422 ? 4.703 8.349 -32.578 1.00 40.06 422 LEU A CA 1
ATOM 3207 C C . LEU A 1 422 ? 6.079 8.980 -32.821 1.00 40.06 422 LEU A C 1
ATOM 3209 O O . LEU A 1 422 ? 7.030 8.659 -32.106 1.00 40.06 422 LEU A O 1
ATOM 3213 N N . ALA A 1 423 ? 6.157 9.779 -33.887 1.00 34.50 423 ALA A N 1
ATOM 3214 C CA . ALA A 1 423 ? 7.323 10.555 -34.298 1.00 34.50 423 ALA A CA 1
ATOM 3215 C C . ALA A 1 423 ? 7.620 11.719 -33.348 1.00 34.50 423 ALA A C 1
ATOM 3217 O O . ALA A 1 423 ? 6.656 12.222 -32.720 1.00 34.50 423 ALA A O 1
#

Foldseek 3Di:
DPDPPPPPDDPPDPDDDAAAFLLVLCVVVPDPPDLLLVLLVVLLVVLLCLQVVVDLAFEEAEEAPADLDLVQLLVQLLVVLVLCVVLVNHYNYAYEHEFADDDPDDFDGGCQQCNQLANPRPNNVSLNSSQVSLVSSSVSSHAHEYEDPDQESCSNHLSSHQEYEHDLVCLQPPVVLQSLLARPHQYEYEHHQQQHQVSQLVSLVSQQAWDWDWYADSNGDIDIDIGGHDNRYFYEQQAHCAHQLAPVSLVVSLVVCVVSVHHQAHEYELAHRNLVLPQVSSLVSLLRNLVCLLVQDSRYRYYYFHEWQDWFEDAGHHSPDHPVPDDRTHHNDRTHHHPVSVSVSSVSNSVSSVSNVQVVCVVVQWDWDDDDPDIWIFNHPPDPDGDGDPPDDDDDDDDPDDDPDDDPVPPPPDPPPPDDDDD

Secondary structure (DSSP, 8-state):
-PPTTGGG-----S---PPPPHHHHHHHS--TTSHHHHHHHHHHHHHHHHHHTSS-PEEEEEE-SS---HHHHHHHHHHHHHHHHHTTTTEEEEEE-------SSSS---TTT-TTSSS---HHHHHHHHHHHHHHHHHTT--EEEE--SSSTHHHHGGGEEEEEE-TTTTT-HHHHHHHTT-SS-EEEEPPTTS--HHHHHHHHHHTS--EEEEE-TTS-EEEEE----S-EEEEE--SSS---SHHHHHHHHHHHHHTTS-S-EEEESSTTTTTT-TTHHHHHHHHHHHHHHTT--SEEEEEEEB-SSSBB----TTTS-GGGSPTT-BSSS-BB-HHHHHHHHHHHHHHHHHHHHHHHHHTT-EEEEETTEEEEES-SS-TTPPP--------PPP--------TTTS--------PPP-